Protein AF-A0A1I1E8M4-F1 (afdb_monomer)

Structure (mmCIF, N/CA/C/O backbone):
data_AF-A0A1I1E8M4-F1
#
_entry.id   AF-A0A1I1E8M4-F1
#
loop_
_atom_site.group_PDB
_atom_site.id
_atom_site.type_symbol
_atom_site.label_atom_id
_atom_site.label_alt_id
_atom_site.label_comp_id
_atom_site.label_asym_id
_atom_site.label_entity_id
_atom_site.label_seq_id
_atom_site.pdbx_PDB_ins_code
_atom_site.Cartn_x
_atom_site.Cartn_y
_atom_site.Cartn_z
_atom_site.occupancy
_atom_site.B_iso_or_equiv
_atom_site.auth_seq_id
_atom_site.auth_comp_id
_atom_site.auth_asym_id
_atom_site.auth_atom_id
_atom_site.pdbx_PDB_model_num
ATOM 1 N N . MET A 1 1 ? 26.121 -2.624 -10.290 1.00 28.80 1 MET A N 1
ATOM 2 C CA . MET A 1 1 ? 25.930 -1.723 -9.122 1.00 28.80 1 MET A CA 1
ATOM 3 C C . MET A 1 1 ? 25.396 -2.543 -7.954 1.00 28.80 1 MET A C 1
ATOM 5 O O . MET A 1 1 ? 24.778 -3.566 -8.192 1.00 28.80 1 MET A O 1
ATOM 9 N N . LYS A 1 2 ? 25.732 -2.209 -6.702 1.00 27.39 2 LYS A N 1
ATOM 10 C CA . LYS A 1 2 ? 25.513 -3.119 -5.562 1.00 27.39 2 LYS A CA 1
ATOM 11 C C . LYS A 1 2 ? 24.043 -3.136 -5.114 1.00 27.39 2 LYS A C 1
ATOM 13 O O . LYS A 1 2 ? 23.617 -2.202 -4.438 1.00 27.39 2 LYS A O 1
ATOM 18 N N . LEU A 1 3 ? 23.355 -4.257 -5.356 1.00 28.39 3 LEU A N 1
ATOM 19 C CA . LEU A 1 3 ? 22.065 -4.660 -4.756 1.00 28.39 3 LEU A CA 1
ATOM 20 C C . LEU A 1 3 ? 21.992 -4.454 -3.226 1.00 28.39 3 LEU A C 1
ATOM 22 O O . LEU A 1 3 ? 20.920 -4.264 -2.662 1.00 28.39 3 LEU A O 1
ATOM 26 N N . SER A 1 4 ? 23.142 -4.358 -2.546 1.00 25.62 4 SER A N 1
ATOM 27 C CA . SER A 1 4 ? 23.233 -4.002 -1.125 1.00 25.62 4 SER A CA 1
ATOM 28 C C . SER A 1 4 ? 22.679 -2.613 -0.760 1.00 25.62 4 SER A C 1
ATOM 30 O O . SER A 1 4 ? 22.620 -2.296 0.425 1.00 25.62 4 SER A O 1
ATOM 32 N N . ARG A 1 5 ? 22.358 -1.748 -1.735 1.00 33.09 5 ARG A N 1
ATOM 33 C CA . ARG A 1 5 ? 21.796 -0.403 -1.503 1.00 33.09 5 ARG A CA 1
ATOM 34 C C . ARG A 1 5 ? 20.265 -0.370 -1.517 1.00 33.09 5 ARG A C 1
ATOM 36 O O . ARG A 1 5 ? 19.697 0.371 -0.723 1.00 33.09 5 ARG A O 1
ATOM 43 N N . ILE A 1 6 ? 19.612 -1.260 -2.268 1.00 32.59 6 ILE A N 1
ATOM 44 C CA . ILE A 1 6 ? 18.152 -1.466 -2.198 1.00 32.59 6 ILE A CA 1
ATOM 45 C C . ILE A 1 6 ? 17.771 -1.978 -0.795 1.00 32.59 6 ILE A C 1
ATOM 47 O O . ILE A 1 6 ? 16.850 -1.470 -0.160 1.00 32.59 6 ILE A O 1
ATOM 51 N N . ALA A 1 7 ? 18.591 -2.869 -0.227 1.00 27.06 7 ALA A N 1
ATOM 52 C CA . ALA A 1 7 ? 18.475 -3.308 1.167 1.00 27.06 7 ALA A CA 1
ATOM 53 C C . ALA A 1 7 ? 18.750 -2.192 2.205 1.00 27.06 7 ALA A C 1
ATOM 55 O O . ALA A 1 7 ? 18.279 -2.268 3.340 1.00 27.06 7 ALA A O 1
ATOM 56 N N . LEU A 1 8 ? 19.503 -1.145 1.841 1.00 26.06 8 LEU A N 1
ATOM 57 C CA . LEU A 1 8 ? 19.817 -0.017 2.727 1.00 26.06 8 LEU A CA 1
ATOM 58 C C . LEU A 1 8 ? 18.664 1.000 2.783 1.00 26.06 8 LEU A C 1
ATOM 60 O O . LEU A 1 8 ? 18.392 1.524 3.862 1.00 26.06 8 LEU A O 1
ATOM 64 N N . GLY A 1 9 ? 17.938 1.193 1.674 1.00 28.09 9 GLY A N 1
ATOM 65 C CA . GLY A 1 9 ? 16.674 1.943 1.645 1.00 28.09 9 GLY A CA 1
ATOM 66 C C . GLY A 1 9 ? 15.596 1.305 2.530 1.00 28.09 9 GLY A C 1
ATOM 67 O O . GLY A 1 9 ? 14.910 2.002 3.274 1.00 28.09 9 GLY A O 1
ATOM 68 N N . MET A 1 10 ? 15.538 -0.032 2.576 1.00 28.14 10 MET A N 1
ATOM 69 C CA . MET A 1 10 ? 14.650 -0.764 3.494 1.00 28.14 10 MET A CA 1
ATOM 70 C C . MET A 1 10 ? 15.074 -0.668 4.974 1.00 28.14 10 MET A C 1
ATOM 72 O O . MET A 1 10 ? 14.237 -0.747 5.874 1.00 28.14 10 MET A O 1
ATOM 76 N N . ALA A 1 11 ? 16.366 -0.468 5.262 1.00 25.12 11 ALA A N 1
ATOM 77 C CA . ALA A 1 11 ? 16.903 -0.469 6.627 1.00 25.12 11 ALA A CA 1
ATOM 78 C C . ALA A 1 11 ? 16.679 0.848 7.401 1.00 25.12 11 ALA A C 1
ATOM 80 O O . ALA A 1 11 ? 16.730 0.850 8.635 1.00 25.12 11 ALA A O 1
ATOM 81 N N . ILE A 1 12 ? 16.402 1.965 6.718 1.00 26.50 12 ILE A N 1
ATOM 82 C CA . ILE A 1 12 ? 16.214 3.284 7.354 1.00 26.50 12 ILE A CA 1
ATOM 83 C C . ILE A 1 12 ? 14.845 3.400 8.068 1.00 26.50 12 ILE A C 1
ATOM 85 O O . ILE A 1 12 ? 14.683 4.220 8.971 1.00 26.50 12 ILE A O 1
ATOM 89 N N . ALA A 1 13 ? 13.898 2.490 7.810 1.00 28.22 13 ALA A N 1
ATOM 90 C CA . ALA A 1 13 ? 12.595 2.433 8.488 1.00 28.22 13 ALA A CA 1
ATOM 91 C C . ALA A 1 13 ? 12.626 1.838 9.920 1.00 28.22 13 ALA A C 1
ATOM 93 O O . ALA A 1 13 ? 11.604 1.802 10.609 1.00 28.22 13 ALA A O 1
ATOM 94 N N . ALA A 1 14 ? 13.782 1.380 10.413 1.00 23.02 14 ALA A N 1
ATOM 95 C CA . ALA A 1 14 ? 13.907 0.725 11.716 1.00 23.02 14 ALA A CA 1
ATOM 96 C C . ALA A 1 14 ? 14.201 1.711 12.869 1.00 23.02 14 ALA A C 1
ATOM 98 O O . ALA A 1 14 ? 15.274 1.687 13.477 1.00 23.02 14 ALA A O 1
ATOM 99 N N . LEU A 1 15 ? 13.219 2.543 13.240 1.00 25.34 15 LEU A N 1
ATOM 100 C CA . LEU A 1 15 ? 13.173 3.191 14.561 1.00 25.34 15 LEU A CA 1
ATOM 101 C C . LEU A 1 15 ? 11.949 2.697 15.361 1.00 25.34 15 LEU A C 1
ATOM 103 O O . LEU A 1 15 ? 10.850 2.596 14.821 1.00 25.34 15 LEU A O 1
ATOM 107 N N . PRO A 1 16 ? 12.112 2.339 16.652 1.00 26.77 16 PRO A N 1
ATOM 108 C CA . PRO A 1 16 ? 11.198 1.429 17.332 1.00 26.77 16 PRO A CA 1
ATOM 109 C C . PRO A 1 16 ? 10.029 2.175 17.974 1.00 26.77 16 PRO A C 1
ATOM 111 O O . PRO A 1 16 ? 10.214 2.818 19.007 1.00 26.77 16 PRO A O 1
ATOM 114 N N . LEU A 1 17 ? 8.810 2.031 17.447 1.00 26.80 17 LEU A N 1
ATOM 115 C CA . LEU A 1 17 ? 7.588 2.414 18.162 1.00 26.80 17 LEU A CA 1
ATOM 116 C C . LEU A 1 17 ? 6.474 1.377 17.949 1.00 26.80 17 LEU A C 1
ATOM 118 O O . LEU A 1 17 ? 6.048 1.087 16.837 1.00 26.80 17 LEU A O 1
ATOM 122 N N . ALA A 1 18 ? 6.059 0.790 19.074 1.00 28.20 18 ALA A N 1
ATOM 123 C CA . ALA A 1 18 ? 5.144 -0.339 19.214 1.00 28.20 18 ALA A CA 1
ATOM 124 C C . ALA A 1 18 ? 3.718 -0.036 18.719 1.00 28.20 18 ALA A C 1
ATOM 126 O O . ALA A 1 18 ? 3.235 1.066 18.947 1.00 28.20 18 ALA A O 1
ATOM 127 N N . GLY A 1 19 ? 3.085 -1.029 18.076 1.00 34.03 19 GLY A N 1
ATOM 128 C CA . GLY A 1 19 ? 1.836 -0.961 17.300 1.00 34.03 19 GLY A CA 1
ATOM 129 C C . GLY A 1 19 ? 0.360 -1.105 17.872 1.00 34.03 19 GLY A C 1
ATOM 130 O O . GLY A 1 19 ? -0.024 -0.465 18.850 1.00 34.03 19 GLY A O 1
ATOM 131 N N . ALA A 1 20 ? -0.555 -1.816 17.174 1.00 30.91 20 ALA A N 1
ATOM 132 C CA . ALA A 1 20 ? -2.032 -1.785 17.309 1.00 30.91 20 ALA A CA 1
ATOM 133 C C . ALA A 1 20 ? -2.772 -2.762 16.346 1.00 30.91 20 ALA A C 1
ATOM 135 O O . ALA A 1 20 ? -2.484 -2.828 15.164 1.00 30.91 20 ALA A O 1
ATOM 136 N N . GLN A 1 21 ? -3.818 -3.459 16.801 1.00 28.86 21 GLN A N 1
ATOM 137 C CA . GLN A 1 21 ? -4.799 -4.119 15.912 1.00 28.86 21 GLN A CA 1
ATOM 138 C C . GLN A 1 21 ? -5.984 -3.193 15.608 1.00 28.86 21 GLN A C 1
ATOM 140 O O . GLN A 1 21 ? -6.432 -2.454 16.493 1.00 28.86 21 GLN A O 1
ATOM 145 N N . ALA A 1 22 ? -6.500 -3.294 14.381 1.00 28.20 22 ALA A N 1
ATOM 146 C CA . ALA A 1 22 ? -7.579 -2.499 13.808 1.00 28.20 22 ALA A CA 1
ATOM 147 C C . ALA A 1 22 ? -8.965 -2.809 14.411 1.00 28.20 22 ALA A C 1
ATOM 149 O O . ALA A 1 22 ? -9.464 -3.928 14.397 1.00 28.20 22 ALA A O 1
ATOM 150 N N . ASN A 1 23 ? -9.588 -1.765 14.947 1.00 36.62 23 ASN A N 1
ATOM 151 C CA . ASN A 1 23 ? -11.026 -1.508 15.014 1.00 36.62 23 ASN A CA 1
ATOM 152 C C . ASN A 1 23 ? -11.133 0.037 14.944 1.00 36.62 23 ASN A C 1
ATOM 154 O O . ASN A 1 23 ? -10.133 0.719 15.163 1.00 36.62 23 ASN A O 1
ATOM 158 N N . GLN A 1 24 ? -12.272 0.660 14.631 1.00 40.31 24 GLN A N 1
ATOM 159 C CA . GLN A 1 24 ? -12.342 2.138 14.588 1.00 40.31 24 GLN A CA 1
ATOM 160 C C . GLN A 1 24 ? -12.166 2.808 15.969 1.00 40.31 24 GLN A C 1
ATOM 162 O O . GLN A 1 24 ? -11.930 4.012 16.065 1.00 40.31 24 GLN A O 1
ATOM 167 N N . SER A 1 25 ? -12.163 2.016 17.046 1.00 41.12 25 SER A N 1
ATOM 168 C CA . SER A 1 25 ? -11.277 2.271 18.186 1.00 41.12 25 SER A CA 1
ATOM 169 C C . SER A 1 25 ? -9.880 1.836 17.769 1.00 41.12 25 SER A C 1
ATOM 171 O O . SER A 1 25 ? -9.602 0.646 17.862 1.00 41.12 25 SER A O 1
ATOM 173 N N . LEU A 1 26 ? -9.044 2.774 17.306 1.00 51.00 26 LEU A N 1
ATOM 174 C CA . LEU A 1 26 ? -7.684 2.641 16.728 1.00 51.00 26 LEU A CA 1
ATOM 175 C C . LEU A 1 26 ? -6.657 1.808 17.553 1.00 51.00 26 LEU A C 1
ATOM 177 O O . LEU A 1 26 ? -5.451 1.860 17.321 1.00 51.00 26 LEU A O 1
ATOM 181 N N . ASN A 1 27 ? -7.138 1.099 18.572 1.00 53.34 27 ASN A N 1
ATOM 182 C CA . ASN A 1 27 ? -6.565 -0.005 19.319 1.00 53.34 27 ASN A CA 1
ATOM 183 C C . ASN A 1 27 ? -7.711 -0.830 19.947 1.00 53.34 27 ASN A C 1
ATOM 185 O O . ASN A 1 27 ? -8.575 -0.272 20.638 1.00 53.34 27 ASN A O 1
ATOM 189 N N . SER A 1 28 ? -7.678 -2.157 19.806 1.00 59.94 28 SER A N 1
ATOM 190 C CA . SER A 1 28 ? -8.435 -3.065 20.678 1.00 59.94 28 SER A CA 1
ATOM 191 C C . SER A 1 28 ? -7.788 -3.142 22.067 1.00 59.94 28 SER A C 1
ATOM 193 O O . SER A 1 28 ? -7.042 -4.066 22.386 1.00 59.94 28 SER A O 1
ATOM 195 N N . ALA A 1 29 ? -8.069 -2.155 22.918 1.00 62.53 29 ALA A N 1
ATOM 196 C CA . ALA A 1 29 ? -7.428 -2.052 24.222 1.00 62.53 29 ALA A CA 1
ATOM 197 C C . ALA A 1 29 ? -7.874 -3.147 25.214 1.00 62.53 29 ALA A C 1
ATOM 199 O O . ALA A 1 29 ? -9.051 -3.509 25.336 1.00 62.53 29 ALA A O 1
ATOM 200 N N . GLY A 1 30 ? -6.900 -3.625 25.979 1.00 68.25 30 GLY A N 1
ATOM 201 C CA . GLY A 1 30 ? -7.031 -4.494 27.132 1.00 68.25 30 GLY A CA 1
ATOM 202 C C . GLY A 1 30 ? -7.375 -5.894 26.680 1.00 68.25 30 GLY A C 1
ATOM 203 O O . GLY A 1 30 ? -6.764 -6.441 25.767 1.00 68.25 30 GLY A O 1
ATOM 204 N N . THR A 1 31 ? -8.415 -6.466 27.283 1.00 68.62 31 THR A N 1
ATOM 205 C CA . THR A 1 31 ? -8.815 -7.819 26.903 1.00 68.62 31 THR A CA 1
ATOM 206 C C . THR A 1 31 ? -9.382 -7.930 25.482 1.00 68.62 31 THR A C 1
ATOM 208 O O . THR A 1 31 ? -9.537 -9.035 24.961 1.00 68.62 31 THR A O 1
ATOM 211 N N . SER A 1 32 ? -9.730 -6.794 24.878 1.00 74.00 32 SER A N 1
ATOM 212 C CA . SER A 1 32 ? -10.370 -6.710 23.564 1.00 74.00 32 SER A CA 1
ATOM 213 C C . SER A 1 32 ? -9.423 -7.107 22.430 1.00 74.00 32 SER A C 1
ATOM 215 O O . SER A 1 32 ? -9.898 -7.564 21.402 1.00 74.00 32 SER A O 1
ATOM 217 N N . ALA A 1 33 ? -8.099 -7.032 22.628 1.00 73.94 33 ALA A N 1
ATOM 218 C CA . ALA A 1 33 ? -7.119 -7.475 21.631 1.00 73.94 33 ALA A CA 1
ATOM 219 C C . ALA A 1 33 ? -7.287 -8.960 21.252 1.00 73.94 33 ALA A C 1
ATOM 221 O O . ALA A 1 33 ? -7.151 -9.316 20.089 1.00 73.94 33 ALA A O 1
ATOM 222 N N . THR A 1 34 ? -7.644 -9.821 22.213 1.00 76.62 34 THR A N 1
ATOM 223 C CA . THR A 1 34 ? -7.981 -11.233 21.939 1.00 76.62 34 THR A CA 1
ATOM 224 C C . THR A 1 34 ? -9.482 -11.467 21.762 1.00 76.62 34 THR A C 1
ATOM 226 O O . THR A 1 34 ? -9.893 -12.346 21.009 1.00 76.62 34 THR A O 1
ATOM 229 N N . LEU A 1 35 ? -10.333 -10.741 22.498 1.00 77.25 35 LEU A N 1
ATOM 230 C CA . LEU A 1 35 ? -11.780 -10.993 22.461 1.00 77.25 35 LEU A CA 1
ATOM 231 C C . LEU A 1 35 ? -12.473 -10.393 21.229 1.00 77.25 35 LEU A C 1
ATOM 233 O O . LEU A 1 35 ? -13.598 -10.795 20.922 1.00 77.25 35 LEU A O 1
ATOM 237 N N . GLY A 1 36 ? -11.803 -9.467 20.545 1.00 74.44 36 GLY A N 1
ATOM 238 C CA . GLY A 1 36 ? -12.344 -8.655 19.468 1.00 74.44 36 GLY A CA 1
ATOM 239 C C . GLY A 1 36 ? -13.105 -7.433 19.971 1.00 74.44 36 GLY A C 1
ATOM 240 O O . GLY A 1 36 ? -13.170 -7.155 21.173 1.00 74.44 36 GLY A O 1
ATOM 241 N N . GLY A 1 37 ? -13.738 -6.729 19.030 1.00 70.56 37 GLY A N 1
ATOM 242 C CA . GLY A 1 37 ? -14.556 -5.537 19.270 1.00 70.56 37 GLY A CA 1
ATOM 243 C C . GLY A 1 37 ? -15.895 -5.802 19.959 1.00 70.56 37 GLY A C 1
ATOM 244 O O . GLY A 1 37 ? -16.892 -5.187 19.595 1.00 70.56 37 GLY A O 1
ATOM 245 N N . VAL A 1 38 ? -15.931 -6.735 20.913 1.00 77.75 38 VAL A N 1
ATOM 246 C CA . VAL A 1 38 ? -17.138 -7.154 21.625 1.00 77.75 38 VAL A CA 1
ATOM 247 C C . VAL A 1 38 ? -17.166 -6.553 23.026 1.00 77.75 38 VAL A C 1
ATOM 249 O O . VAL A 1 38 ? -16.224 -6.664 23.811 1.00 77.75 38 VAL A O 1
ATOM 252 N N . SER A 1 39 ? -18.293 -5.948 23.375 1.00 81.56 39 SER A N 1
ATOM 253 C CA . SER A 1 39 ? -18.569 -5.323 24.660 1.00 81.56 39 SER A CA 1
ATOM 254 C C . SER A 1 39 ? -18.431 -6.322 25.809 1.00 81.56 39 SER A C 1
ATOM 256 O O . SER A 1 39 ? -19.320 -7.125 26.034 1.00 81.56 39 SER A O 1
ATOM 258 N N . ASN A 1 40 ? -17.373 -6.287 26.613 1.00 77.31 40 ASN A N 1
ATOM 259 C CA . ASN A 1 40 ? -17.229 -7.207 27.746 1.00 77.31 40 ASN A CA 1
ATOM 260 C C . ASN A 1 40 ? -17.133 -6.444 29.078 1.00 77.31 40 ASN A C 1
ATOM 262 O O . ASN A 1 40 ? -16.221 -5.631 29.232 1.00 77.31 40 ASN A O 1
ATOM 266 N N . PRO A 1 41 ? -17.970 -6.741 30.095 1.00 71.50 41 PRO A N 1
ATOM 267 C CA . PRO A 1 41 ? -17.846 -6.131 31.427 1.00 71.50 41 PRO A CA 1
ATOM 268 C C . PRO A 1 41 ? -16.494 -6.397 32.117 1.00 71.50 41 PRO A C 1
ATOM 270 O O . PRO A 1 41 ? -16.151 -5.730 33.100 1.00 71.50 41 PRO A O 1
ATOM 273 N N . GLY A 1 42 ? -15.735 -7.382 31.619 1.00 69.19 42 GLY A N 1
ATOM 274 C CA . GLY A 1 42 ? -14.386 -7.721 32.061 1.00 69.19 42 GLY A CA 1
ATOM 275 C C . GLY A 1 42 ? -13.329 -6.644 31.806 1.00 69.19 42 GLY A C 1
ATOM 276 O O . GLY A 1 42 ? -12.334 -6.659 32.527 1.00 69.19 42 GLY A O 1
ATOM 277 N N . SER A 1 43 ? -13.560 -5.710 30.876 1.00 76.25 43 SER A N 1
ATOM 278 C CA . SER A 1 43 ? -12.660 -4.583 30.607 1.00 76.25 43 SER A CA 1
ATOM 279 C C . SER A 1 43 ? -13.428 -3.276 30.443 1.00 76.25 43 SER A C 1
ATOM 281 O O . SER A 1 43 ? -14.460 -3.225 29.775 1.00 76.25 43 SER A O 1
ATOM 283 N N . ILE A 1 44 ? -12.924 -2.196 31.044 1.00 79.12 44 ILE A N 1
ATOM 284 C CA . ILE A 1 44 ? -13.537 -0.864 30.902 1.00 79.12 44 ILE A CA 1
ATOM 285 C C . ILE A 1 44 ? -13.367 -0.301 29.478 1.00 79.12 44 ILE A C 1
ATOM 287 O O . ILE A 1 44 ? -14.190 0.498 29.021 1.00 79.12 44 ILE A O 1
ATOM 291 N N . HIS A 1 45 ? -12.351 -0.769 28.747 1.00 78.19 45 HIS A N 1
ATOM 292 C CA . HIS A 1 45 ? -12.071 -0.374 27.364 1.00 78.19 45 HIS A CA 1
ATOM 293 C C . HIS A 1 45 ? -13.121 -0.875 26.367 1.00 78.19 45 HIS A C 1
ATOM 295 O O . HIS A 1 45 ? -13.225 -0.346 25.266 1.00 78.19 45 HIS A O 1
ATOM 301 N N . SER A 1 46 ? -13.980 -1.812 26.765 1.00 76.69 46 SER A N 1
ATOM 302 C CA . SER A 1 46 ? -15.158 -2.217 25.994 1.00 76.69 46 SER A CA 1
ATOM 303 C C . SER A 1 46 ? -16.088 -1.041 25.646 1.00 76.69 46 SER A C 1
ATOM 305 O O . SER A 1 46 ? -16.730 -1.059 24.600 1.00 76.69 46 SER A O 1
ATOM 307 N N . SER A 1 47 ? -16.106 0.018 26.470 1.00 78.50 47 SER A N 1
ATOM 308 C CA . SER A 1 47 ? -16.834 1.269 26.181 1.00 78.50 47 SER A CA 1
ATOM 309 C C . SER A 1 47 ? -16.323 2.021 24.944 1.00 78.50 47 SER A C 1
ATOM 311 O O . SER A 1 47 ? -17.062 2.810 24.353 1.00 78.50 47 SER A O 1
ATOM 313 N N . SER A 1 48 ? -15.087 1.748 24.514 1.00 80.62 48 SER A N 1
ATOM 314 C CA . SER A 1 48 ? -14.507 2.255 23.268 1.00 80.62 48 SER A CA 1
ATOM 315 C C . SER A 1 48 ? -14.947 1.459 22.036 1.00 80.62 48 SER A C 1
ATOM 317 O O . SER A 1 48 ? -14.731 1.919 20.920 1.00 80.62 48 SER A O 1
ATOM 319 N N . HIS A 1 49 ? -15.615 0.318 22.193 1.00 83.94 49 HIS A N 1
ATOM 320 C CA . HIS A 1 49 ? -16.164 -0.427 21.061 1.00 83.94 49 HIS A CA 1
ATOM 321 C C . HIS A 1 49 ? -17.609 -0.003 20.829 1.00 83.94 49 HIS A C 1
ATOM 323 O O . HIS A 1 49 ? -17.875 0.699 19.861 1.00 83.94 49 HIS A O 1
ATOM 329 N N . ASN A 1 50 ? -18.517 -0.299 21.759 1.00 91.38 50 ASN A N 1
ATOM 330 C CA . ASN A 1 50 ? -19.919 0.095 21.640 1.00 91.38 50 ASN A CA 1
ATOM 331 C C . ASN A 1 50 ? -20.256 1.230 22.625 1.00 91.38 50 ASN A C 1
ATOM 333 O O . ASN A 1 50 ? -20.198 1.003 23.843 1.00 91.38 50 ASN A O 1
ATOM 337 N N . PRO A 1 51 ? -20.681 2.420 22.155 1.00 92.88 51 PRO A N 1
ATOM 338 C CA . PRO A 1 51 ? -21.028 3.533 23.036 1.00 92.88 51 PRO A CA 1
ATOM 339 C C . PRO A 1 51 ? -22.191 3.222 23.996 1.00 92.88 51 PRO A C 1
ATOM 341 O O . PRO A 1 51 ? -22.251 3.790 25.092 1.00 92.88 51 PRO A O 1
ATOM 344 N N . ALA A 1 52 ? -23.080 2.282 23.649 1.00 93.75 52 ALA A N 1
ATOM 345 C CA . ALA A 1 52 ? -24.178 1.822 24.505 1.00 93.75 52 ALA A CA 1
ATOM 346 C C . ALA A 1 52 ? -23.712 0.938 25.675 1.00 93.75 52 ALA A C 1
ATOM 348 O O . ALA A 1 52 ? -24.414 0.808 26.678 1.00 93.75 52 ALA A O 1
ATOM 349 N N . SER A 1 53 ? -22.516 0.349 25.589 1.00 91.75 53 SER A N 1
ATOM 350 C CA . SER A 1 53 ? -22.015 -0.588 26.601 1.00 91.75 53 SER A CA 1
ATOM 351 C C . SER A 1 53 ? -21.590 0.088 27.909 1.00 91.75 53 SER A C 1
ATOM 353 O O . SER A 1 53 ? -21.537 -0.559 28.953 1.00 91.75 53 SER A O 1
ATOM 355 N N . SER A 1 54 ? -21.350 1.401 27.914 1.00 89.25 54 SER A N 1
ATOM 356 C CA . SER A 1 54 ? -20.857 2.120 29.100 1.00 89.25 54 SER A CA 1
ATOM 357 C C . SER A 1 54 ? -21.730 1.939 30.348 1.00 89.25 54 SER A C 1
ATOM 359 O O . SER A 1 54 ? -21.207 1.905 31.464 1.00 89.25 54 SER A O 1
ATOM 361 N N . ASN A 1 55 ? -23.044 1.756 30.182 1.00 87.00 55 ASN A N 1
ATOM 362 C CA . ASN A 1 55 ? -23.973 1.540 31.294 1.00 87.00 55 ASN A CA 1
ATOM 363 C C . ASN A 1 55 ? -23.739 0.220 32.047 1.00 87.00 55 ASN A C 1
ATOM 365 O O . ASN A 1 55 ? -23.996 0.176 33.255 1.00 87.00 55 ASN A O 1
ATOM 369 N N . ILE A 1 56 ? -23.241 -0.817 31.359 1.00 87.00 56 ILE A N 1
ATOM 370 C CA . ILE A 1 56 ? -22.916 -2.132 31.938 1.00 87.00 56 ILE A CA 1
ATOM 371 C C . ILE A 1 56 ? -21.465 -2.229 32.425 1.00 87.00 56 ILE A C 1
ATOM 373 O O . ILE A 1 56 ? -21.115 -3.178 33.127 1.00 87.00 56 ILE A O 1
ATOM 377 N N . MET A 1 57 ? -20.627 -1.245 32.081 1.00 86.56 57 MET A N 1
ATOM 378 C CA . MET A 1 57 ? -19.240 -1.170 32.544 1.00 86.56 57 MET A CA 1
ATOM 379 C C . MET A 1 57 ? -19.128 -0.590 33.954 1.00 86.56 57 MET A C 1
ATOM 381 O O . MET A 1 57 ? -18.158 -0.882 34.638 1.00 86.56 57 MET A O 1
ATOM 385 N N . VAL A 1 58 ? -20.090 0.203 34.429 1.00 84.69 58 VAL A N 1
ATOM 386 C CA . VAL A 1 58 ? -20.102 0.699 35.819 1.00 84.69 58 VAL A CA 1
ATOM 387 C C . VAL A 1 58 ? -20.971 -0.226 36.671 1.00 84.69 58 VAL A C 1
ATOM 389 O O . VAL A 1 58 ? -22.148 -0.416 36.353 1.00 84.69 58 VAL A O 1
ATOM 392 N N . ARG A 1 59 ? -20.419 -0.827 37.737 1.00 76.88 59 ARG A N 1
ATOM 393 C CA . ARG A 1 59 ? -21.149 -1.831 38.530 1.00 76.88 59 ARG A CA 1
ATOM 394 C C . ARG A 1 59 ? -22.275 -1.206 39.353 1.00 76.88 59 ARG A C 1
ATOM 396 O O . ARG A 1 59 ? -22.311 -0.005 39.618 1.00 76.88 59 ARG A O 1
ATOM 403 N N . GLU A 1 60 ? -23.205 -2.045 39.804 1.00 75.38 60 GLU A N 1
ATOM 404 C CA . GLU A 1 60 ? -24.273 -1.600 40.697 1.00 75.38 60 GLU A CA 1
ATOM 405 C C . GLU A 1 60 ? -23.689 -1.089 42.027 1.00 75.38 60 GLU A C 1
ATOM 407 O O . GLU A 1 60 ? -22.980 -1.806 42.728 1.00 75.38 60 GLU A O 1
ATOM 412 N N . GLY A 1 61 ? -23.977 0.173 42.361 1.00 78.44 61 GLY A N 1
ATOM 413 C CA . GLY A 1 61 ? -23.431 0.858 43.540 1.00 78.44 61 GLY A CA 1
ATOM 414 C C . GLY A 1 61 ? -22.208 1.738 43.255 1.00 78.44 61 GLY A C 1
ATOM 415 O O . GLY A 1 61 ? -21.901 2.615 44.064 1.00 78.44 61 GLY A O 1
ATOM 416 N N . GLU A 1 62 ? -21.568 1.586 42.095 1.00 84.19 62 GLU A N 1
ATOM 417 C CA . GLU A 1 62 ? -20.489 2.463 41.642 1.00 84.19 62 GLU A CA 1
ATOM 418 C C . GLU A 1 62 ? -21.042 3.705 40.934 1.00 84.19 62 GLU A C 1
ATOM 420 O O . GLU A 1 62 ? -22.070 3.670 40.256 1.00 84.19 62 GLU A O 1
ATOM 425 N N . ARG A 1 63 ? -20.346 4.834 41.097 1.00 87.25 63 ARG A N 1
ATOM 426 C CA . ARG A 1 63 ? -20.654 6.087 40.381 1.00 87.25 63 ARG A CA 1
ATOM 427 C C . ARG A 1 63 ? -19.604 6.454 39.348 1.00 87.25 63 ARG A C 1
ATOM 429 O O . ARG A 1 63 ? -19.924 7.163 38.403 1.00 87.25 63 ARG A O 1
ATOM 436 N N . PHE A 1 64 ? -18.375 5.993 39.535 1.00 88.06 64 PHE A N 1
ATOM 437 C CA . PHE A 1 64 ? -17.249 6.303 38.672 1.00 88.06 64 PHE A CA 1
ATOM 438 C C . PHE A 1 64 ? -16.445 5.031 38.437 1.00 88.06 64 PHE A C 1
ATOM 440 O O . PHE A 1 64 ? -16.296 4.237 39.366 1.00 88.06 64 PHE A O 1
ATOM 447 N N . ARG A 1 65 ? -15.913 4.862 37.229 1.00 86.38 65 ARG A N 1
ATOM 448 C CA . ARG A 1 65 ? -14.961 3.800 36.889 1.00 86.38 65 ARG A CA 1
ATOM 449 C C . ARG A 1 65 ? -13.917 4.370 35.936 1.00 86.38 65 ARG A C 1
ATOM 451 O O . ARG A 1 65 ? -14.277 5.148 35.059 1.00 86.38 65 ARG A O 1
ATOM 458 N N . PHE A 1 66 ? -12.650 4.016 36.106 1.00 84.56 66 PHE A N 1
ATOM 459 C CA . PHE A 1 66 ? -11.574 4.467 35.222 1.00 84.56 66 PHE A CA 1
ATOM 460 C C . PHE A 1 66 ? -10.485 3.400 35.063 1.00 84.56 66 PHE A C 1
ATOM 462 O O . PHE A 1 66 ? -10.360 2.525 35.919 1.00 84.56 66 PHE A O 1
ATOM 469 N N . GLY A 1 67 ? -9.716 3.450 33.972 1.00 78.06 67 GLY A N 1
ATOM 470 C CA . GLY A 1 67 ? -8.538 2.591 33.765 1.00 78.06 67 GLY A CA 1
ATOM 471 C C . GLY A 1 67 ? -7.291 3.169 34.446 1.00 78.06 67 GLY A C 1
ATOM 472 O O . GLY A 1 67 ? -6.979 4.329 34.228 1.00 78.06 67 GLY A O 1
ATOM 473 N N . TYR A 1 68 ? -6.576 2.419 35.293 1.00 67.81 68 TYR A N 1
ATOM 474 C CA . TYR A 1 68 ? -5.519 2.981 36.158 1.00 67.81 68 TYR A CA 1
ATOM 475 C C . TYR A 1 68 ? -4.233 3.343 35.395 1.00 67.81 68 TYR A C 1
ATOM 477 O O . TYR A 1 68 ? -3.772 4.484 35.442 1.00 67.81 68 TYR A O 1
ATOM 485 N N . LEU A 1 69 ? -3.666 2.377 34.671 1.00 63.59 69 LEU A N 1
ATOM 486 C CA . LEU A 1 69 ? -2.489 2.543 33.821 1.00 63.59 69 LEU A CA 1
ATOM 487 C C . LEU A 1 69 ? -2.840 2.015 32.432 1.00 63.59 69 LEU A C 1
ATOM 489 O O . LEU A 1 69 ? -3.341 0.904 32.272 1.00 63.59 69 LEU A O 1
ATOM 493 N N . SER A 1 70 ? -2.651 2.882 31.449 1.00 68.31 70 SER A N 1
ATOM 494 C CA . SER A 1 70 ? -3.240 2.780 30.128 1.00 68.31 70 SER A CA 1
ATOM 495 C C . SER A 1 70 ? -2.818 1.556 29.328 1.00 68.31 70 SER A C 1
ATOM 497 O O . SER A 1 70 ? -1.842 0.867 29.621 1.00 68.31 70 SER A O 1
ATOM 499 N N . ASN A 1 71 ? -3.595 1.313 28.278 1.00 75.50 71 ASN A N 1
ATOM 500 C CA . ASN A 1 71 ? -3.260 0.351 27.258 1.00 75.50 71 ASN A CA 1
ATOM 501 C C . ASN A 1 71 ? -2.113 0.840 26.361 1.00 75.50 71 ASN A C 1
ATOM 503 O O . ASN A 1 71 ? -2.147 1.997 25.930 1.00 75.50 71 ASN A O 1
ATOM 507 N N . ILE A 1 72 ? -1.161 -0.045 26.062 1.00 84.00 72 ILE A N 1
ATOM 508 C CA . ILE A 1 72 ? -0.110 0.141 25.056 1.00 84.00 72 ILE A CA 1
ATOM 509 C C . ILE A 1 72 ? -0.141 -1.064 24.109 1.00 84.00 72 ILE A C 1
ATOM 511 O O . ILE A 1 72 ? -0.054 -2.211 24.557 1.00 84.00 72 ILE A O 1
ATOM 515 N N . GLY A 1 73 ? -0.287 -0.796 22.813 1.00 80.06 73 GLY A N 1
ATOM 516 C CA . GLY A 1 73 ? -0.377 -1.810 21.763 1.00 80.06 73 GLY A CA 1
ATOM 517 C C . GLY A 1 73 ? 0.879 -1.928 20.899 1.00 80.06 73 GLY A C 1
ATOM 518 O O . GLY A 1 73 ? 1.765 -1.082 20.956 1.00 80.06 73 GLY A O 1
ATOM 519 N N . GLY A 1 74 ? 0.891 -2.980 20.077 1.00 82.25 74 GLY A N 1
ATOM 520 C CA . GLY A 1 74 ? 1.945 -3.541 19.231 1.00 82.25 74 GLY A CA 1
ATOM 521 C C . GLY A 1 74 ? 1.398 -4.118 17.916 1.00 82.25 74 GLY A C 1
ATOM 522 O O . GLY A 1 74 ? 0.512 -4.944 18.045 1.00 82.25 74 GLY A O 1
ATOM 523 N N . TYR A 1 75 ? 1.878 -3.768 16.713 1.00 83.88 75 TYR A N 1
ATOM 524 C CA . TYR A 1 75 ? 1.702 -4.538 15.479 1.00 83.88 75 TYR A CA 1
ATOM 525 C C . TYR A 1 75 ? 2.746 -4.235 14.419 1.00 83.88 75 TYR A C 1
ATOM 527 O O . TYR A 1 75 ? 3.202 -3.096 14.302 1.00 83.88 75 TYR A O 1
ATOM 535 N N . LEU A 1 76 ? 3.047 -5.284 13.670 1.00 88.56 76 LEU A N 1
ATOM 536 C CA . LEU A 1 76 ? 3.790 -5.302 12.428 1.00 88.56 76 LEU A CA 1
ATOM 537 C C . LEU A 1 76 ? 3.030 -6.231 11.480 1.00 88.56 76 LEU A C 1
ATOM 539 O O . LEU A 1 76 ? 2.594 -7.309 11.892 1.00 88.56 76 LEU A O 1
ATOM 543 N N . GLU A 1 77 ? 2.877 -5.799 10.242 1.00 88.06 77 GLU A N 1
ATOM 544 C CA . GLU A 1 77 ? 2.353 -6.585 9.142 1.00 88.06 77 GLU A CA 1
ATOM 545 C C . GLU A 1 77 ? 3.293 -6.470 7.942 1.00 88.06 77 GLU A C 1
ATOM 547 O O . GLU A 1 77 ? 3.779 -5.380 7.629 1.00 88.06 77 GLU A O 1
ATOM 552 N N . LEU A 1 78 ? 3.531 -7.598 7.288 1.00 89.50 78 LEU A N 1
ATOM 553 C CA . LEU A 1 78 ? 4.336 -7.733 6.089 1.00 89.50 78 LEU A CA 1
ATOM 554 C C . LEU A 1 78 ? 3.445 -8.166 4.923 1.00 89.50 78 LEU A C 1
ATOM 556 O O . LEU A 1 78 ? 2.458 -8.895 5.097 1.00 89.50 78 LEU A O 1
ATOM 560 N N . GLY A 1 79 ? 3.819 -7.710 3.734 1.00 87.00 79 GLY A N 1
ATOM 561 C CA . GLY A 1 79 ? 3.259 -8.151 2.470 1.00 87.00 79 GLY A CA 1
ATOM 562 C C . GLY A 1 79 ? 3.385 -9.658 2.267 1.00 87.00 79 GLY A C 1
ATOM 563 O O . GLY A 1 79 ? 4.062 -10.359 3.020 1.00 87.00 79 GLY A O 1
ATOM 564 N N . GLU A 1 80 ? 2.679 -10.154 1.260 1.00 87.62 80 GLU A N 1
ATOM 565 C CA . GLU A 1 80 ? 2.819 -11.537 0.797 1.00 87.62 80 GLU A CA 1
ATOM 566 C C . GLU A 1 80 ? 4.139 -11.641 0.046 1.00 87.62 80 GLU A C 1
ATOM 568 O O . GLU A 1 80 ? 4.232 -11.192 -1.089 1.00 87.62 80 GLU A O 1
ATOM 573 N N . VAL A 1 81 ? 5.179 -12.106 0.734 1.00 79.25 81 VAL A N 1
ATOM 574 C CA . VAL A 1 81 ? 6.490 -12.338 0.128 1.00 79.25 81 VAL A CA 1
ATOM 575 C C . VAL A 1 81 ? 6.598 -13.843 0.012 1.00 79.25 81 VAL A C 1
ATOM 577 O O . VAL A 1 81 ? 6.804 -14.508 1.026 1.00 79.25 81 VAL A O 1
ATOM 580 N N . ASP A 1 82 ? 6.392 -14.358 -1.190 1.00 79.62 82 ASP A N 1
ATOM 581 C CA . ASP A 1 82 ? 6.561 -15.771 -1.501 1.00 79.62 82 ASP A CA 1
ATOM 582 C C . ASP A 1 82 ? 7.770 -15.876 -2.429 1.00 79.62 82 ASP A C 1
ATOM 584 O O . ASP A 1 82 ? 7.657 -15.636 -3.622 1.00 79.62 82 ASP A O 1
ATOM 588 N N . ASP A 1 83 ? 8.938 -16.153 -1.845 1.00 73.56 83 ASP A N 1
ATOM 589 C CA . ASP A 1 83 ? 10.187 -16.434 -2.567 1.00 73.56 83 ASP A CA 1
ATOM 590 C C . ASP A 1 83 ? 10.620 -15.326 -3.562 1.00 73.56 83 ASP A C 1
ATOM 592 O O . ASP A 1 83 ? 11.264 -15.591 -4.573 1.00 73.56 83 ASP A O 1
ATOM 596 N N . ILE A 1 84 ? 10.311 -14.053 -3.263 1.00 77.06 84 ILE A N 1
ATOM 597 C CA . ILE A 1 84 ? 10.737 -12.896 -4.083 1.00 77.06 84 ILE A CA 1
ATOM 598 C C . ILE A 1 84 ? 12.266 -12.853 -4.237 1.00 77.06 84 ILE A C 1
ATOM 600 O O . ILE A 1 84 ? 12.781 -12.388 -5.251 1.00 77.06 84 ILE A O 1
ATOM 604 N N . ASP A 1 85 ? 13.006 -13.318 -3.231 1.00 76.81 85 ASP A N 1
ATOM 605 C CA . ASP A 1 85 ? 14.451 -13.511 -3.307 1.00 76.81 85 ASP A CA 1
ATOM 606 C C . ASP A 1 85 ? 14.842 -14.501 -4.411 1.00 76.81 85 ASP A C 1
ATOM 608 O O . ASP A 1 85 ? 15.681 -14.153 -5.242 1.00 76.81 85 ASP A O 1
ATOM 612 N N . ASP A 1 86 ? 14.182 -15.659 -4.489 1.00 81.19 86 ASP A N 1
ATOM 613 C CA . ASP A 1 86 ? 14.421 -16.649 -5.545 1.00 81.19 86 ASP A CA 1
ATOM 614 C C . ASP A 1 86 ? 14.019 -16.109 -6.931 1.00 81.19 86 ASP A C 1
ATOM 616 O O . ASP A 1 86 ? 14.679 -16.400 -7.930 1.00 81.19 86 ASP A O 1
ATOM 620 N N . GLU A 1 87 ? 12.962 -15.296 -7.022 1.00 81.06 87 GLU A N 1
ATOM 621 C CA . GLU A 1 87 ? 12.548 -14.672 -8.286 1.00 81.06 87 GLU A CA 1
ATOM 622 C C . GLU A 1 87 ? 13.541 -13.613 -8.772 1.00 81.06 87 GLU A C 1
ATOM 624 O O . GLU A 1 87 ? 13.867 -13.558 -9.961 1.00 81.06 87 GLU A O 1
ATOM 629 N N . VAL A 1 88 ? 14.053 -12.784 -7.858 1.00 82.56 88 VAL A N 1
ATOM 630 C CA . VAL A 1 88 ? 15.082 -11.786 -8.171 1.00 82.56 88 VAL A CA 1
ATOM 631 C C . VAL A 1 88 ? 16.400 -12.467 -8.537 1.00 82.56 88 VAL A C 1
ATOM 633 O O . VAL A 1 88 ? 17.036 -12.046 -9.503 1.00 82.56 88 VAL A O 1
ATOM 636 N N . GLU A 1 89 ? 16.811 -13.514 -7.818 1.00 82.62 89 GLU A N 1
ATOM 637 C CA . GLU A 1 89 ? 17.986 -14.320 -8.179 1.00 82.62 89 GLU A CA 1
ATOM 638 C C . GLU A 1 89 ? 17.796 -14.988 -9.547 1.00 82.62 89 GLU A C 1
ATOM 640 O O . GLU A 1 89 ? 18.667 -14.879 -10.406 1.00 82.62 89 GLU A O 1
ATOM 645 N N . GLY A 1 90 ? 16.622 -15.567 -9.811 1.00 84.12 90 GLY A N 1
ATOM 646 C CA . GLY A 1 90 ? 16.299 -16.168 -11.103 1.00 84.12 90 GLY A CA 1
ATOM 647 C C . GLY A 1 90 ? 16.326 -15.173 -12.267 1.00 84.12 90 GLY A C 1
ATOM 648 O O . GLY A 1 90 ? 16.726 -15.544 -13.370 1.00 84.12 90 GLY A O 1
ATOM 649 N N . LEU A 1 91 ? 15.935 -13.917 -12.036 1.00 84.88 91 LEU A N 1
ATOM 650 C CA . LEU A 1 91 ? 16.056 -12.844 -13.024 1.00 84.88 91 LEU A CA 1
ATOM 651 C C . LEU A 1 91 ? 17.517 -12.437 -13.257 1.00 84.88 91 LEU A C 1
ATOM 653 O O . LEU A 1 91 ? 17.892 -12.144 -14.391 1.00 84.88 91 LEU A O 1
ATOM 657 N N . ILE A 1 92 ? 18.340 -12.396 -12.206 1.00 85.38 92 ILE A N 1
ATOM 658 C CA . ILE A 1 92 ? 19.780 -12.132 -12.343 1.00 85.38 92 ILE A CA 1
ATOM 659 C C . ILE A 1 92 ? 20.416 -13.222 -13.212 1.00 85.38 92 ILE A C 1
ATOM 661 O O . ILE A 1 92 ? 21.094 -12.890 -14.181 1.00 85.38 92 ILE A O 1
ATOM 665 N N . ASP A 1 93 ? 20.115 -14.490 -12.930 1.00 88.31 93 ASP A N 1
ATOM 666 C CA . ASP A 1 93 ? 20.583 -15.631 -13.722 1.00 88.31 93 ASP A CA 1
ATOM 667 C C . ASP A 1 93 ? 20.114 -15.543 -15.187 1.00 88.31 93 ASP A C 1
ATOM 669 O O . ASP A 1 93 ? 20.867 -15.864 -16.104 1.00 88.31 93 ASP A O 1
ATOM 673 N N . ASP A 1 94 ? 18.887 -15.073 -15.436 1.00 88.00 94 ASP A N 1
ATOM 674 C CA . ASP A 1 94 ? 18.370 -14.868 -16.794 1.00 88.00 94 ASP A CA 1
ATOM 675 C C . ASP A 1 94 ? 19.122 -13.792 -17.572 1.00 88.00 94 ASP A C 1
ATOM 677 O O . ASP A 1 94 ? 19.380 -13.957 -18.763 1.00 88.00 94 ASP A O 1
ATOM 681 N N . ILE A 1 95 ? 19.457 -12.683 -16.915 1.00 84.94 95 ILE A N 1
ATOM 682 C CA . ILE A 1 95 ? 20.230 -11.605 -17.534 1.00 84.94 95 ILE A CA 1
ATOM 683 C C . ILE A 1 95 ? 21.646 -12.103 -17.834 1.00 84.94 95 ILE A C 1
ATOM 685 O O . ILE A 1 95 ? 22.119 -11.934 -18.954 1.00 84.94 95 ILE A O 1
ATOM 689 N N . GLU A 1 96 ? 22.285 -12.799 -16.890 1.00 87.25 96 GLU A N 1
ATOM 690 C CA . GLU A 1 96 ? 23.601 -13.411 -17.112 1.00 87.25 96 GLU A CA 1
ATOM 691 C C . GLU A 1 96 ? 23.568 -14.449 -18.253 1.00 87.25 96 GLU A C 1
ATOM 693 O O . GLU A 1 96 ? 24.515 -14.546 -19.035 1.00 87.25 96 GLU A O 1
ATOM 698 N N . ALA A 1 97 ? 22.464 -15.190 -18.409 1.00 89.25 97 ALA A N 1
ATOM 699 C CA . ALA A 1 97 ? 22.264 -16.117 -19.521 1.00 89.25 97 ALA A CA 1
ATOM 700 C C . ALA A 1 97 ? 22.204 -15.401 -20.880 1.00 89.25 97 ALA A C 1
ATOM 702 O O . ALA A 1 97 ? 22.774 -15.880 -21.864 1.00 89.25 97 ALA A O 1
ATOM 703 N N . LEU A 1 98 ? 21.490 -14.275 -20.950 1.00 85.31 98 LEU A N 1
ATOM 704 C CA . LEU A 1 98 ? 21.386 -13.467 -22.165 1.00 85.31 98 LEU A CA 1
ATOM 705 C C . LEU A 1 98 ? 22.733 -12.826 -22.521 1.00 85.31 98 LEU A C 1
ATOM 707 O O . LEU A 1 98 ? 23.139 -12.904 -23.678 1.00 85.31 98 LEU A O 1
ATOM 711 N N . ASP A 1 99 ? 23.461 -12.301 -21.534 1.00 84.81 99 ASP A N 1
ATOM 712 C CA . ASP A 1 99 ? 24.811 -11.757 -21.729 1.00 84.81 99 ASP A CA 1
ATOM 713 C C . ASP A 1 99 ? 25.769 -12.836 -22.271 1.00 84.81 99 ASP A C 1
ATOM 715 O O . ASP A 1 99 ? 26.513 -12.609 -23.226 1.00 84.81 99 ASP A O 1
ATOM 719 N N . ALA A 1 100 ? 25.719 -14.055 -21.720 1.00 86.81 100 ALA A N 1
ATOM 720 C CA . ALA A 1 100 ? 26.537 -15.170 -22.199 1.00 86.81 100 ALA A CA 1
ATOM 721 C C . ALA A 1 100 ? 26.190 -15.585 -23.642 1.00 86.81 100 ALA A C 1
ATOM 723 O O . ALA A 1 100 ? 27.079 -15.952 -24.419 1.00 86.81 100 ALA A O 1
ATOM 724 N N . LEU A 1 101 ? 24.906 -15.534 -24.020 1.00 85.88 101 LEU A N 1
ATOM 725 C CA . LEU A 1 101 ? 24.464 -15.765 -25.399 1.00 85.88 101 LEU A CA 1
ATOM 726 C C . LEU A 1 101 ? 25.020 -14.710 -26.357 1.00 85.88 101 LEU A C 1
ATOM 728 O O . LEU A 1 101 ? 25.528 -15.080 -27.420 1.00 85.88 101 LEU A O 1
ATOM 732 N N . GLU A 1 102 ? 24.968 -13.436 -25.972 1.00 83.75 102 GLU A N 1
ATOM 733 C CA . GLU A 1 102 ? 25.504 -12.320 -26.753 1.00 83.75 102 GLU A CA 1
ATOM 734 C C . GLU A 1 102 ? 27.019 -12.484 -26.965 1.00 83.75 102 GLU A C 1
ATOM 736 O O . GLU A 1 102 ? 27.501 -12.476 -28.102 1.00 83.75 102 GLU A O 1
ATOM 741 N N . GLU A 1 103 ? 27.779 -12.782 -25.903 1.00 84.19 103 GLU A N 1
ATOM 742 C CA . GLU A 1 103 ? 29.227 -13.035 -25.985 1.00 84.19 103 GLU A CA 1
ATOM 743 C C . GLU A 1 103 ? 29.586 -14.229 -26.893 1.00 84.19 103 GLU A C 1
ATOM 745 O O . GLU A 1 103 ? 30.659 -14.257 -27.511 1.00 84.19 103 GLU A O 1
ATOM 750 N N . ALA A 1 104 ? 28.693 -15.215 -27.011 1.00 86.44 104 ALA A N 1
ATOM 751 C CA . ALA A 1 104 ? 28.850 -16.384 -27.876 1.00 86.44 104 ALA A CA 1
ATOM 752 C C . ALA A 1 104 ? 28.431 -16.140 -29.342 1.00 86.44 104 ALA A C 1
ATOM 754 O O . ALA A 1 104 ? 28.477 -17.073 -30.160 1.00 86.44 104 ALA A O 1
ATOM 755 N N . GLY A 1 105 ? 28.042 -14.910 -29.691 1.00 83.25 105 GLY A N 1
ATOM 756 C CA . GLY A 1 105 ? 27.529 -14.549 -31.012 1.00 83.25 105 GLY A CA 1
ATOM 757 C C . GLY A 1 105 ? 26.169 -15.179 -31.294 1.00 83.25 105 GLY A C 1
ATOM 758 O O . GLY A 1 105 ? 25.912 -15.611 -32.418 1.00 83.25 105 GLY A O 1
ATOM 759 N N . ASN A 1 106 ? 25.333 -15.311 -30.261 1.00 87.12 106 ASN A N 1
ATOM 760 C CA . ASN A 1 106 ? 23.987 -15.876 -30.329 1.00 87.12 106 ASN A CA 1
ATOM 761 C C . ASN A 1 106 ? 23.934 -17.331 -30.853 1.00 87.12 106 ASN A C 1
ATOM 763 O O . ASN A 1 106 ? 22.899 -17.786 -31.344 1.00 87.12 106 ASN A O 1
ATOM 767 N N . ASP A 1 107 ? 25.038 -18.086 -30.762 1.00 90.69 107 ASP A N 1
ATOM 768 C CA . ASP A 1 107 ? 25.127 -19.507 -31.130 1.00 90.69 107 ASP A CA 1
ATOM 769 C C . ASP A 1 107 ? 25.375 -20.360 -29.885 1.00 90.69 107 ASP A C 1
ATOM 771 O O . ASP A 1 107 ? 26.450 -20.345 -29.277 1.00 90.69 107 ASP A O 1
ATOM 775 N N . TYR A 1 108 ? 24.387 -21.186 -29.548 1.00 92.12 108 TYR A N 1
ATOM 776 C CA . TYR A 1 108 ? 24.429 -22.064 -28.384 1.00 92.12 108 TYR A CA 1
ATOM 777 C C . TYR A 1 108 ? 25.632 -23.022 -28.406 1.00 92.12 108 TYR A C 1
ATOM 779 O O . TYR A 1 108 ? 26.165 -23.424 -27.367 1.00 92.12 108 TYR A O 1
ATOM 787 N N . ASN A 1 109 ? 26.116 -23.401 -29.591 1.00 93.44 109 ASN A N 1
ATOM 788 C CA . ASN A 1 109 ? 27.252 -24.310 -29.711 1.00 93.44 109 ASN A CA 1
ATOM 789 C C . ASN A 1 109 ? 28.587 -23.656 -29.340 1.00 93.44 109 ASN A C 1
ATOM 791 O O . ASN A 1 109 ? 29.537 -24.390 -29.045 1.00 93.44 109 ASN A O 1
ATOM 795 N N . ASN A 1 110 ? 28.659 -22.325 -29.313 1.00 94.44 110 ASN A N 1
ATOM 796 C CA . ASN A 1 110 ? 29.857 -21.579 -28.932 1.00 94.44 110 ASN A CA 1
ATOM 797 C C . ASN A 1 110 ? 29.975 -21.362 -27.416 1.00 94.44 110 ASN A C 1
ATOM 799 O O . ASN A 1 110 ? 31.069 -21.058 -26.943 1.00 94.44 110 ASN A O 1
ATOM 803 N N . LEU A 1 111 ? 28.896 -21.590 -26.660 1.00 93.19 111 LEU A N 1
ATOM 804 C CA . LEU A 1 111 ? 28.873 -21.489 -25.199 1.00 93.19 111 LEU A CA 1
ATOM 805 C C . LEU A 1 111 ? 29.768 -22.538 -24.525 1.00 93.19 111 LEU A C 1
ATOM 807 O O . LEU A 1 111 ? 29.897 -23.676 -25.009 1.00 93.19 111 LEU A O 1
ATOM 811 N N . SER A 1 112 ? 30.338 -22.170 -23.374 1.00 94.12 112 SER A N 1
ATOM 812 C CA . SER A 1 112 ? 31.037 -23.111 -22.495 1.00 94.12 112 SER A CA 1
ATOM 813 C C . SER A 1 112 ? 30.066 -24.124 -21.866 1.00 94.12 112 SER A C 1
ATOM 815 O O . SER A 1 112 ? 28.851 -23.989 -21.979 1.00 94.12 112 SER A O 1
ATOM 817 N N . GLU A 1 113 ? 30.579 -25.189 -21.236 1.00 91.25 113 GLU A N 1
ATOM 818 C CA . GLU A 1 113 ? 29.697 -26.157 -20.556 1.00 91.25 113 GLU A CA 1
ATOM 819 C C . GLU A 1 113 ? 28.895 -25.506 -19.418 1.00 91.25 113 GLU A C 1
ATOM 821 O O . GLU A 1 113 ? 27.725 -25.844 -19.263 1.00 91.25 113 GLU A O 1
ATOM 826 N N . ASP A 1 114 ? 29.499 -24.561 -18.690 1.00 89.12 114 ASP A N 1
ATOM 827 C CA . ASP A 1 114 ? 28.858 -23.860 -17.572 1.00 89.12 114 ASP A CA 1
ATOM 828 C C . ASP A 1 114 ? 27.794 -22.868 -18.092 1.00 89.12 114 ASP A C 1
ATOM 830 O O . ASP A 1 114 ? 26.661 -22.872 -17.615 1.00 89.12 114 ASP A O 1
ATOM 834 N N . ASP A 1 115 ? 28.101 -22.101 -19.147 1.00 93.19 115 ASP A N 1
ATOM 835 C CA . ASP A 1 115 ? 27.145 -21.136 -19.721 1.00 93.19 115 ASP A CA 1
ATOM 836 C C . ASP A 1 115 ? 25.945 -21.833 -20.373 1.00 93.19 115 ASP A C 1
ATOM 838 O O . ASP A 1 115 ? 24.838 -21.308 -20.368 1.00 93.19 115 ASP A O 1
ATOM 842 N N . ARG A 1 116 ? 26.127 -23.044 -20.918 1.00 93.25 116 ARG A N 1
ATOM 843 C CA . ARG A 1 116 ? 25.007 -23.827 -21.468 1.00 93.25 116 ARG A CA 1
ATOM 844 C C . ARG A 1 116 ? 23.989 -24.210 -20.410 1.00 93.25 116 ARG A C 1
ATOM 846 O O . ARG A 1 116 ? 22.806 -24.241 -20.729 1.00 93.25 116 ARG A O 1
ATOM 853 N N . GLU A 1 117 ? 24.428 -24.516 -19.190 1.00 91.31 117 GLU A N 1
ATOM 854 C CA . GLU A 1 117 ? 23.516 -24.835 -18.088 1.00 91.31 117 GLU A CA 1
ATOM 855 C C . GLU A 1 117 ? 22.656 -23.618 -17.728 1.00 91.31 117 GLU A C 1
ATOM 857 O O . GLU A 1 117 ? 21.436 -23.744 -17.612 1.00 91.31 117 GLU A O 1
ATOM 862 N N . LEU A 1 118 ? 23.283 -22.442 -17.644 1.00 89.62 118 LEU A N 1
ATOM 863 C CA . LEU A 1 118 ? 22.613 -21.167 -17.390 1.00 89.62 118 LEU A CA 1
ATOM 864 C C . LEU A 1 118 ? 21.631 -20.810 -18.521 1.00 89.62 118 LEU A C 1
ATOM 866 O O . LEU A 1 118 ? 20.456 -20.538 -18.288 1.00 89.62 118 LEU A O 1
ATOM 870 N N . VAL A 1 119 ? 22.084 -20.906 -19.770 1.00 91.56 119 VAL A N 1
ATOM 871 C CA . VAL A 1 119 ? 21.294 -20.589 -20.965 1.00 91.56 119 VAL A CA 1
ATOM 872 C C . VAL A 1 119 ? 20.137 -21.560 -21.178 1.00 91.56 119 VAL A C 1
ATOM 874 O O . VAL A 1 119 ? 19.045 -21.131 -21.548 1.00 91.56 119 VAL A O 1
ATOM 877 N N . ASP A 1 120 ? 20.314 -22.855 -20.909 1.00 93.00 120 ASP A N 1
ATOM 878 C CA . ASP A 1 120 ? 19.225 -23.837 -20.984 1.00 93.00 120 ASP A CA 1
ATOM 879 C C . ASP A 1 120 ? 18.081 -23.502 -20.018 1.00 93.00 120 ASP A C 1
ATOM 881 O O . ASP A 1 120 ? 16.921 -23.822 -20.306 1.00 93.00 120 ASP A O 1
ATOM 885 N N . ALA A 1 121 ? 18.373 -22.823 -18.903 1.00 90.75 121 ALA A N 1
ATOM 886 C CA . ALA A 1 121 ? 17.353 -22.396 -17.959 1.00 90.75 121 ALA A CA 1
ATOM 887 C C . ALA A 1 121 ? 16.359 -21.410 -18.593 1.00 90.75 121 ALA A C 1
ATOM 889 O O . ALA A 1 121 ? 15.189 -21.425 -18.206 1.00 90.75 121 ALA A O 1
ATOM 890 N N . LEU A 1 122 ? 16.746 -20.612 -19.599 1.00 90.50 122 LEU A N 1
ATOM 891 C CA . LEU A 1 122 ? 15.846 -19.672 -20.292 1.00 90.50 122 LEU A CA 1
ATOM 892 C C . LEU A 1 122 ? 14.646 -20.370 -20.952 1.00 90.50 122 LEU A C 1
ATOM 894 O O . LEU A 1 122 ? 13.580 -19.774 -21.092 1.00 90.50 122 LEU A O 1
ATOM 898 N N . ALA A 1 123 ? 14.767 -21.660 -21.288 1.00 89.88 123 ALA A N 1
ATOM 899 C CA . ALA A 1 123 ? 13.667 -22.460 -21.835 1.00 89.88 123 ALA A CA 1
ATOM 900 C C . ALA A 1 123 ? 12.493 -22.647 -20.851 1.00 89.88 123 ALA A C 1
ATOM 902 O O . ALA A 1 123 ? 11.441 -23.179 -21.225 1.00 89.88 123 ALA A O 1
ATOM 903 N N . ARG A 1 124 ? 12.659 -22.272 -19.574 1.00 88.25 124 ARG A N 1
ATOM 904 C CA . ARG A 1 124 ? 11.564 -22.236 -18.592 1.00 88.25 124 ARG A CA 1
ATOM 905 C C . ARG A 1 124 ? 10.547 -21.138 -18.894 1.00 88.25 124 ARG A C 1
ATOM 907 O O . ARG A 1 124 ? 9.367 -21.307 -18.586 1.00 88.25 124 ARG A O 1
ATOM 914 N N . HIS A 1 125 ? 10.982 -20.075 -19.561 1.00 85.56 125 HIS A N 1
ATOM 915 C CA . HIS A 1 125 ? 10.136 -18.944 -19.915 1.00 85.56 125 HIS A CA 1
ATOM 916 C C . HIS A 1 125 ? 9.274 -19.252 -21.134 1.00 85.56 125 HIS A C 1
ATOM 918 O O . HIS A 1 125 ? 9.640 -20.035 -22.010 1.00 85.56 125 HIS A O 1
ATOM 924 N N . ASN A 1 126 ? 8.087 -18.646 -21.186 1.00 78.38 126 ASN A N 1
ATOM 925 C CA . ASN A 1 126 ? 7.148 -18.769 -22.304 1.00 78.38 126 ASN A CA 1
ATOM 926 C C . ASN A 1 126 ? 6.671 -20.193 -22.652 1.00 78.38 126 ASN A C 1
ATOM 928 O O . ASN A 1 126 ? 6.021 -20.378 -23.677 1.00 78.38 126 ASN A O 1
ATOM 932 N N . GLN A 1 127 ? 6.847 -21.197 -21.782 1.00 82.25 127 GLN A N 1
ATOM 933 C CA . GLN A 1 127 ? 6.372 -22.575 -22.031 1.00 82.25 127 GLN A CA 1
ATOM 934 C C . GLN A 1 127 ? 4.859 -22.689 -22.283 1.00 82.25 127 GLN A C 1
ATOM 936 O O . GLN A 1 127 ? 4.393 -23.638 -22.916 1.00 82.25 127 GLN A O 1
ATOM 941 N N . ASN A 1 128 ? 4.085 -21.718 -21.796 1.00 82.88 128 ASN A N 1
ATOM 942 C CA . ASN A 1 128 ? 2.636 -21.657 -21.983 1.00 82.88 128 ASN A CA 1
ATOM 943 C C . ASN A 1 128 ? 2.215 -21.015 -23.321 1.00 82.88 128 ASN A C 1
ATOM 945 O O . ASN A 1 128 ? 1.026 -21.032 -23.652 1.00 82.88 128 ASN A O 1
ATOM 949 N N . LYS A 1 129 ? 3.157 -20.451 -24.087 1.00 85.31 129 LYS A N 1
ATOM 950 C CA . LYS A 1 129 ? 2.927 -19.814 -25.393 1.00 85.31 129 LYS A CA 1
ATOM 951 C C . LYS A 1 129 ? 2.964 -20.854 -26.531 1.00 85.31 129 LYS A C 1
ATOM 953 O O . LYS A 1 129 ? 3.403 -21.989 -26.314 1.00 85.31 129 LYS A O 1
ATOM 958 N N . PRO A 1 130 ? 2.475 -20.525 -27.741 1.00 87.38 130 PRO A N 1
ATOM 959 C CA . PRO A 1 130 ? 2.665 -21.347 -28.939 1.00 87.38 130 PRO A CA 1
ATOM 960 C C . PRO A 1 130 ? 4.139 -21.708 -29.181 1.00 87.38 130 PRO A C 1
ATOM 962 O O . PRO A 1 130 ? 5.034 -20.970 -28.790 1.00 87.38 130 PRO A O 1
ATOM 965 N N . ALA A 1 131 ? 4.406 -22.846 -29.829 1.00 83.94 131 ALA A N 1
ATOM 966 C CA . ALA A 1 131 ? 5.773 -23.359 -30.004 1.00 83.94 131 ALA A CA 1
ATOM 967 C C . ALA A 1 131 ? 6.703 -22.419 -30.800 1.00 83.94 131 ALA A C 1
ATOM 969 O O . ALA A 1 131 ? 7.917 -22.512 -30.670 1.00 83.94 131 ALA A O 1
ATOM 970 N N . ASP A 1 132 ? 6.139 -21.544 -31.628 1.00 83.19 132 ASP A N 1
ATOM 971 C CA . ASP A 1 132 ? 6.821 -20.498 -32.392 1.00 83.19 132 ASP A CA 1
ATOM 972 C C . ASP A 1 132 ? 7.121 -19.224 -31.581 1.00 83.19 132 ASP A C 1
ATOM 974 O O . ASP A 1 132 ? 7.877 -18.382 -32.052 1.00 83.19 132 ASP A O 1
ATOM 978 N N . GLU A 1 133 ? 6.597 -19.113 -30.358 1.00 83.12 133 GLU A N 1
ATOM 979 C CA . GLU A 1 133 ? 6.850 -18.028 -29.391 1.00 83.12 133 GLU A CA 1
ATOM 980 C C . GLU A 1 133 ? 7.630 -18.521 -28.151 1.00 83.12 133 GLU A C 1
ATOM 982 O O . GLU A 1 133 ? 7.903 -17.764 -27.221 1.00 83.12 133 GLU A O 1
ATOM 987 N N . GLN A 1 134 ? 7.979 -19.810 -28.107 1.00 89.75 134 GLN A N 1
ATOM 988 C CA . GLN A 1 134 ? 8.758 -20.402 -27.020 1.00 89.75 134 GLN A CA 1
ATOM 989 C C . GLN A 1 134 ? 10.252 -20.135 -27.210 1.00 89.75 134 GLN A C 1
ATOM 991 O O . GLN A 1 134 ? 10.770 -20.242 -28.323 1.00 89.75 134 GLN A O 1
ATOM 996 N N . CYS A 1 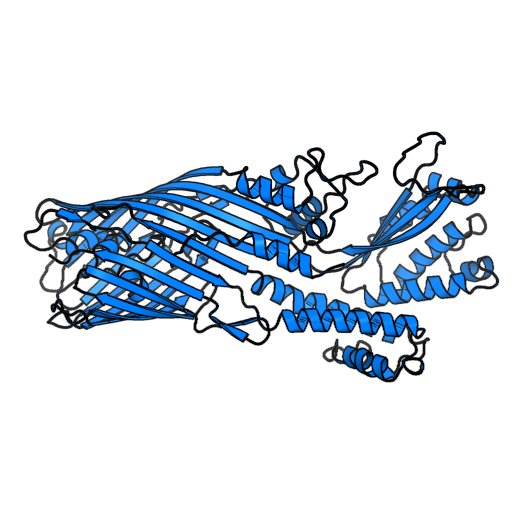135 ? 10.955 -19.865 -26.109 1.00 89.38 135 CYS A N 1
ATOM 997 C CA . CYS A 1 135 ? 12.412 -19.858 -26.093 1.00 89.38 135 CYS A CA 1
ATOM 998 C C . CYS A 1 135 ? 12.940 -21.300 -26.125 1.00 89.38 135 CYS A C 1
ATOM 1000 O O . CYS A 1 135 ? 12.593 -22.135 -25.289 1.00 89.38 135 CYS A O 1
ATOM 1002 N N . SER A 1 136 ? 13.797 -21.599 -27.098 1.00 91.69 136 SER A N 1
ATOM 1003 C CA . SER A 1 136 ? 14.495 -22.876 -27.244 1.00 91.69 136 SER A CA 1
ATOM 1004 C C . SER A 1 136 ? 15.981 -22.599 -27.489 1.00 91.69 136 SER A C 1
ATOM 1006 O O . SER A 1 136 ? 16.429 -22.651 -28.643 1.00 91.69 136 SER A O 1
ATOM 1008 N N . PRO A 1 137 ? 16.764 -22.343 -26.424 1.00 90.31 137 PRO A N 1
ATOM 1009 C CA . PRO A 1 137 ? 18.151 -21.893 -26.533 1.00 90.31 137 PRO A CA 1
ATOM 1010 C C . PRO A 1 137 ? 19.030 -22.840 -27.354 1.00 90.31 137 PRO A C 1
ATOM 1012 O O . PRO A 1 137 ? 19.770 -22.406 -28.225 1.00 90.31 137 PRO A O 1
ATOM 1015 N N . SER A 1 138 ? 18.844 -24.154 -27.198 1.00 89.81 138 SER A N 1
ATOM 1016 C CA . SER A 1 138 ? 19.559 -25.181 -27.979 1.00 89.81 138 SER A CA 1
ATOM 1017 C C . SER A 1 138 ? 19.352 -25.130 -29.505 1.00 89.81 138 SER A C 1
ATOM 1019 O O . SER A 1 138 ? 20.035 -25.844 -30.241 1.00 89.81 138 SER A O 1
ATOM 1021 N N . SER A 1 139 ? 18.401 -24.328 -29.992 1.00 89.75 139 SER A N 1
ATOM 1022 C CA . SER A 1 139 ? 18.145 -24.113 -31.423 1.00 89.75 139 SER A CA 1
ATOM 1023 C C . SER A 1 139 ? 18.749 -22.818 -31.977 1.00 89.75 139 SER A C 1
ATOM 1025 O O . SER A 1 139 ? 18.583 -22.541 -33.167 1.00 89.75 139 SER A O 1
ATOM 1027 N N . LEU A 1 140 ? 19.435 -22.041 -31.135 1.00 90.00 140 LEU A N 1
ATOM 1028 C CA . LEU A 1 140 ? 20.169 -20.843 -31.527 1.00 90.00 140 LEU A CA 1
ATOM 1029 C C . LEU A 1 140 ? 21.478 -21.237 -32.221 1.00 90.00 140 LEU A C 1
ATOM 1031 O O . LEU A 1 140 ? 22.294 -21.968 -31.660 1.00 90.00 140 LEU A O 1
ATOM 1035 N N . ASP A 1 141 ? 21.656 -20.756 -33.450 1.00 88.50 141 ASP A N 1
ATOM 1036 C CA . ASP A 1 141 ? 22.802 -21.036 -34.325 1.00 88.50 141 ASP A CA 1
ATOM 1037 C C . ASP A 1 141 ? 23.520 -19.758 -34.800 1.00 88.50 141 ASP A C 1
ATOM 1039 O O . ASP A 1 141 ? 24.231 -19.778 -35.806 1.00 88.50 141 ASP A O 1
ATOM 1043 N N . GLY A 1 142 ? 23.286 -18.636 -34.112 1.00 81.31 142 GLY A N 1
ATOM 1044 C CA . GLY A 1 142 ? 23.778 -17.309 -34.485 1.00 81.31 142 GLY A CA 1
ATOM 1045 C C . GLY A 1 142 ? 22.972 -16.614 -35.585 1.00 81.31 142 GLY A C 1
ATOM 1046 O O . GLY A 1 142 ? 23.251 -15.463 -35.896 1.00 81.31 142 GLY A O 1
ATOM 1047 N N . THR A 1 143 ? 21.974 -17.274 -36.190 1.00 80.06 143 THR A N 1
ATOM 1048 C CA . THR A 1 143 ? 21.175 -16.695 -37.293 1.00 80.06 143 THR A CA 1
ATOM 1049 C C . THR A 1 143 ? 19.668 -16.683 -37.038 1.00 80.06 143 THR A C 1
ATOM 1051 O O . THR A 1 143 ? 18.911 -16.034 -37.761 1.00 80.06 143 THR A O 1
ATOM 1054 N N . ASN A 1 144 ? 19.207 -17.394 -36.008 1.00 82.56 144 ASN A N 1
ATOM 1055 C CA . ASN A 1 144 ? 17.793 -17.542 -35.681 1.00 82.56 144 ASN A CA 1
ATOM 1056 C C . ASN A 1 144 ? 17.268 -16.376 -34.821 1.00 82.56 144 ASN A C 1
ATOM 1058 O O . ASN A 1 144 ? 16.998 -16.533 -33.629 1.00 82.56 144 ASN A O 1
ATOM 1062 N N . ALA A 1 145 ? 17.128 -15.211 -35.455 1.00 79.75 145 ALA A N 1
ATOM 1063 C CA . ALA A 1 145 ? 16.670 -13.962 -34.847 1.00 79.75 145 ALA A CA 1
ATOM 1064 C C . ALA A 1 145 ? 15.326 -14.105 -34.101 1.00 79.75 145 ALA A C 1
ATOM 1066 O O . ALA A 1 145 ? 15.207 -13.687 -32.953 1.00 79.75 145 ALA A O 1
ATOM 1067 N N . ASP A 1 146 ? 14.333 -14.771 -34.700 1.00 83.81 146 ASP A N 1
ATOM 1068 C CA . ASP A 1 146 ? 13.017 -14.957 -34.068 1.00 83.81 146 ASP A CA 1
ATOM 1069 C C . ASP A 1 146 ? 13.112 -15.759 -32.758 1.00 83.81 146 ASP A C 1
ATOM 1071 O O . ASP A 1 146 ? 12.457 -15.439 -31.766 1.00 83.81 146 ASP A O 1
ATOM 1075 N N . MET A 1 147 ? 13.960 -16.791 -32.727 1.00 88.38 147 MET A N 1
ATOM 1076 C CA . MET A 1 147 ? 14.176 -17.589 -31.520 1.00 88.38 147 MET A CA 1
ATOM 1077 C C . MET A 1 147 ? 14.896 -16.795 -30.430 1.00 88.38 147 MET A C 1
ATOM 1079 O O . MET A 1 147 ? 14.531 -16.896 -29.259 1.00 88.38 147 MET A O 1
ATOM 1083 N N . LEU A 1 148 ? 15.896 -15.998 -30.809 1.00 85.69 148 LEU A N 1
ATOM 1084 C CA . LEU A 1 148 ? 16.596 -15.112 -29.883 1.00 85.69 148 LEU A CA 1
ATOM 1085 C C . LEU A 1 148 ? 15.614 -14.100 -29.281 1.00 85.69 148 LEU A C 1
ATOM 1087 O O . LEU A 1 148 ? 15.560 -13.938 -28.063 1.00 85.69 148 LEU A O 1
ATOM 1091 N N . ALA A 1 149 ? 14.749 -13.522 -30.117 1.00 85.81 149 ALA A N 1
ATOM 1092 C CA . ALA A 1 149 ? 13.724 -12.575 -29.700 1.00 85.81 149 ALA A CA 1
ATOM 1093 C C . ALA A 1 149 ? 12.757 -13.213 -28.699 1.00 85.81 149 ALA A C 1
ATOM 1095 O O . ALA A 1 149 ? 12.427 -12.590 -27.695 1.00 85.81 149 ALA A O 1
ATOM 1096 N N . ASN A 1 150 ? 12.354 -14.470 -28.911 1.00 89.06 150 ASN A N 1
ATOM 1097 C CA . ASN A 1 150 ? 11.516 -15.203 -27.961 1.00 89.06 150 ASN A CA 1
ATOM 1098 C C . ASN A 1 150 ? 12.197 -15.418 -26.600 1.00 89.06 150 ASN A C 1
ATOM 1100 O O . ASN A 1 150 ? 11.508 -15.439 -25.579 1.00 89.06 150 ASN A O 1
ATOM 1104 N N . CYS A 1 151 ? 13.522 -15.583 -26.564 1.00 88.31 151 CYS A N 1
ATOM 1105 C CA . CYS A 1 151 ? 14.278 -15.727 -25.320 1.00 88.31 151 CYS A CA 1
ATOM 1106 C C . CYS A 1 151 ? 14.368 -14.407 -24.546 1.00 88.31 151 CYS A C 1
ATOM 1108 O O . CYS A 1 151 ? 13.989 -14.384 -23.376 1.00 88.31 151 CYS A O 1
ATOM 1110 N N . TYR A 1 152 ? 14.731 -13.300 -25.203 1.00 86.06 152 TYR A N 1
ATOM 1111 C CA . TYR A 1 152 ? 14.675 -11.964 -24.590 1.00 86.06 152 TYR A CA 1
ATOM 1112 C C . TYR A 1 152 ? 13.254 -11.606 -24.134 1.00 86.06 152 TYR A C 1
ATOM 1114 O O . TYR A 1 152 ? 13.058 -11.107 -23.026 1.00 86.06 152 TYR A O 1
ATOM 1122 N N . GLN A 1 153 ? 12.247 -11.918 -24.955 1.00 87.00 153 GLN A N 1
ATOM 1123 C CA . GLN A 1 153 ? 10.847 -11.692 -24.607 1.00 87.00 153 GLN A CA 1
ATOM 1124 C C . GLN A 1 153 ? 10.413 -12.545 -23.415 1.00 87.00 153 GLN A C 1
ATOM 1126 O O . GLN A 1 153 ? 9.644 -12.076 -22.593 1.00 87.00 153 GLN A O 1
ATOM 1131 N N . GLY A 1 154 ? 10.905 -13.779 -23.290 1.00 87.75 154 GLY A N 1
ATOM 1132 C CA . GLY A 1 154 ? 10.607 -14.643 -22.147 1.00 87.75 154 GLY A CA 1
ATOM 1133 C C . GLY A 1 154 ? 11.116 -14.082 -20.826 1.00 87.75 154 GLY A C 1
ATOM 1134 O O . GLY A 1 154 ? 10.387 -14.117 -19.839 1.00 87.75 154 GLY A O 1
ATOM 1135 N N . VAL A 1 155 ? 12.322 -13.513 -20.820 1.00 85.88 155 VAL A N 1
ATOM 1136 C CA . VAL A 1 155 ? 12.875 -12.835 -19.637 1.00 85.88 155 VAL A CA 1
ATOM 1137 C C . VAL A 1 155 ? 12.084 -11.562 -19.321 1.00 85.88 155 VAL A C 1
ATOM 1139 O O . VAL A 1 155 ? 11.713 -11.334 -18.171 1.00 85.88 155 VAL A O 1
ATOM 1142 N N . ALA A 1 156 ? 11.753 -10.765 -20.342 1.00 84.38 156 ALA A N 1
ATOM 1143 C CA . ALA A 1 156 ? 10.929 -9.567 -20.184 1.00 84.38 156 ALA A CA 1
ATOM 1144 C C . ALA A 1 156 ? 9.506 -9.876 -19.682 1.00 84.38 156 ALA A C 1
ATOM 1146 O O . ALA A 1 156 ? 8.987 -9.146 -18.837 1.00 84.38 156 ALA A O 1
ATOM 1147 N N . ASP A 1 157 ? 8.881 -10.945 -20.179 1.00 85.06 157 ASP A N 1
ATOM 1148 C CA . ASP A 1 157 ? 7.564 -11.414 -19.743 1.00 85.06 157 ASP A CA 1
ATOM 1149 C C . ASP A 1 157 ? 7.639 -11.910 -18.292 1.00 85.06 157 ASP A C 1
ATOM 1151 O O . ASP A 1 157 ? 6.800 -11.527 -17.487 1.00 85.06 157 ASP A O 1
ATOM 1155 N N . ASN A 1 158 ? 8.667 -12.680 -17.914 1.00 83.00 158 ASN A N 1
ATOM 1156 C CA . ASN A 1 158 ? 8.859 -13.128 -16.528 1.00 83.00 158 ASN A CA 1
ATOM 1157 C C . ASN A 1 158 ? 8.968 -11.943 -15.549 1.00 83.00 158 ASN A C 1
ATOM 1159 O O . ASN A 1 158 ? 8.291 -11.903 -14.521 1.00 83.00 158 ASN A O 1
ATOM 1163 N N . LEU A 1 159 ? 9.759 -10.932 -15.918 1.00 81.81 159 LEU A N 1
ATOM 1164 C CA . LEU A 1 159 ? 9.899 -9.696 -15.153 1.00 81.81 159 LEU A CA 1
ATOM 1165 C C . LEU A 1 159 ? 8.561 -8.951 -14.987 1.00 81.81 159 LEU A C 1
ATOM 1167 O O . LEU A 1 159 ? 8.287 -8.414 -13.916 1.00 81.81 159 LEU A O 1
ATOM 1171 N N . ASN A 1 160 ? 7.737 -8.892 -16.035 1.00 83.19 160 ASN A N 1
ATOM 1172 C CA . ASN A 1 160 ? 6.516 -8.083 -16.057 1.00 83.19 160 ASN A CA 1
ATOM 1173 C C . ASN A 1 160 ? 5.258 -8.796 -15.545 1.00 83.19 160 ASN A C 1
ATOM 1175 O O . ASN A 1 160 ? 4.390 -8.138 -14.971 1.00 83.19 160 ASN A O 1
ATOM 1179 N N . ASP A 1 161 ? 5.150 -10.106 -15.752 1.00 79.19 161 ASP A N 1
ATOM 1180 C CA . ASP A 1 161 ? 3.954 -10.890 -15.437 1.00 79.19 161 ASP A CA 1
ATOM 1181 C C . ASP A 1 161 ? 4.069 -11.639 -14.099 1.00 79.19 161 ASP A C 1
ATOM 1183 O O . ASP A 1 161 ? 3.040 -11.914 -13.486 1.00 79.19 161 ASP A O 1
ATOM 1187 N N . GLY A 1 162 ? 5.284 -11.975 -13.647 1.00 73.75 162 GLY A N 1
ATOM 1188 C CA . GLY A 1 162 ? 5.525 -12.614 -12.346 1.00 73.75 162 GLY A CA 1
ATOM 1189 C C . GLY A 1 162 ? 5.941 -11.593 -11.292 1.00 73.75 162 GLY A C 1
ATOM 1190 O O . GLY A 1 162 ? 5.145 -11.167 -10.455 1.00 73.75 162 GLY A O 1
ATOM 1191 N N . LEU A 1 163 ? 7.173 -11.099 -11.425 1.00 81.19 163 LEU A N 1
ATOM 1192 C CA . LEU A 1 163 ? 7.836 -10.334 -10.370 1.00 81.19 163 LEU A CA 1
ATOM 1193 C C . LEU A 1 163 ? 7.105 -9.036 -9.985 1.00 81.19 163 LEU A C 1
ATOM 1195 O O . LEU A 1 163 ? 7.137 -8.629 -8.829 1.00 81.19 163 LEU A O 1
ATOM 1199 N N . LEU A 1 164 ? 6.436 -8.347 -10.917 1.00 83.25 164 LEU A N 1
ATOM 1200 C CA . LEU A 1 164 ? 5.740 -7.091 -10.601 1.00 83.25 164 LEU A CA 1
ATOM 1201 C C . LEU A 1 164 ? 4.554 -7.270 -9.648 1.00 83.25 164 LEU A C 1
ATOM 1203 O O . LEU A 1 164 ? 4.353 -6.428 -8.767 1.00 83.25 164 LEU A O 1
ATOM 1207 N N . GLU A 1 165 ? 3.762 -8.330 -9.825 1.00 82.75 165 GLU A N 1
ATOM 1208 C CA . GLU A 1 165 ? 2.626 -8.611 -8.942 1.00 82.75 165 GLU A CA 1
ATOM 1209 C C . GLU A 1 165 ? 3.129 -8.973 -7.540 1.00 82.75 165 GLU A C 1
ATOM 1211 O O . GLU A 1 165 ? 2.609 -8.462 -6.540 1.00 82.75 165 GLU A O 1
ATOM 1216 N N . ASP A 1 166 ? 4.191 -9.771 -7.471 1.00 83.56 166 ASP A N 1
ATOM 1217 C CA . ASP A 1 166 ? 4.780 -10.217 -6.213 1.00 83.56 166 ASP A CA 1
ATOM 1218 C C . ASP A 1 166 ? 5.539 -9.089 -5.504 1.00 83.56 166 ASP A C 1
ATOM 1220 O O . ASP A 1 166 ? 5.412 -8.925 -4.291 1.00 83.56 166 ASP A O 1
ATOM 1224 N N . LEU A 1 167 ? 6.184 -8.177 -6.237 1.00 82.62 167 LEU A N 1
ATOM 1225 C CA . LEU A 1 167 ? 6.734 -6.937 -5.679 1.00 82.62 167 LEU A CA 1
ATOM 1226 C C . LEU A 1 167 ? 5.651 -6.039 -5.071 1.00 82.62 167 LEU A C 1
ATOM 1228 O O . LEU A 1 167 ? 5.874 -5.438 -4.020 1.00 82.62 167 LEU A O 1
ATOM 1232 N N . GLU A 1 168 ? 4.479 -5.919 -5.695 1.00 85.62 168 GLU A N 1
ATOM 1233 C CA . GLU A 1 168 ? 3.387 -5.085 -5.179 1.00 85.62 168 GLU A CA 1
ATOM 1234 C C . GLU A 1 168 ? 2.692 -5.712 -3.963 1.00 85.62 168 GLU A C 1
ATOM 1236 O O . GLU A 1 168 ? 2.329 -5.000 -3.017 1.00 85.62 168 GLU A O 1
ATOM 1241 N N . LYS A 1 169 ? 2.523 -7.038 -3.944 1.00 84.75 169 LYS A N 1
ATOM 1242 C CA . LYS A 1 169 ? 1.960 -7.760 -2.793 1.00 84.75 169 LYS A CA 1
ATOM 1243 C C . LYS A 1 169 ? 2.950 -7.888 -1.639 1.00 84.75 169 LYS A C 1
ATOM 1245 O O . LYS A 1 169 ? 2.553 -7.709 -0.484 1.00 84.75 169 LYS A O 1
ATOM 1250 N N . GLY A 1 170 ? 4.209 -8.184 -1.940 1.00 83.19 170 GLY A N 1
ATOM 1251 C CA . GLY A 1 170 ? 5.279 -8.449 -0.981 1.00 83.19 170 GLY A CA 1
ATOM 1252 C C . GLY A 1 170 ? 5.979 -7.200 -0.478 1.00 83.19 170 GLY A C 1
ATOM 1253 O O . GLY A 1 170 ? 6.302 -7.110 0.705 1.00 83.19 170 GLY A O 1
ATOM 1254 N N . GLY A 1 171 ? 6.098 -6.172 -1.317 1.00 84.75 171 GLY A N 1
ATOM 1255 C CA . GLY A 1 171 ? 6.658 -4.861 -0.981 1.00 84.75 171 GLY A CA 1
ATOM 1256 C C . GLY A 1 171 ? 5.762 -3.996 -0.090 1.00 84.75 171 GLY A C 1
ATOM 1257 O O . GLY A 1 171 ? 5.849 -2.768 -0.128 1.00 84.75 171 GLY A O 1
ATOM 1258 N N . GLN A 1 172 ? 4.878 -4.609 0.699 1.00 89.31 172 GLN A N 1
ATOM 1259 C CA . GLN A 1 172 ? 4.010 -3.924 1.651 1.00 89.31 172 GLN A CA 1
ATOM 1260 C C . GLN A 1 172 ? 4.547 -4.075 3.072 1.00 89.31 172 GLN A C 1
ATOM 1262 O O . GLN A 1 172 ? 4.909 -5.159 3.524 1.00 89.31 172 GLN A O 1
ATOM 1267 N N . LEU A 1 173 ? 4.537 -2.976 3.815 1.00 91.00 173 LEU A N 1
ATOM 1268 C CA . LEU A 1 173 ? 4.908 -2.939 5.222 1.00 91.00 173 LEU A CA 1
ATOM 1269 C C . LEU A 1 173 ? 3.898 -2.077 5.964 1.00 91.00 173 LEU A C 1
ATOM 1271 O O . LEU A 1 173 ? 3.738 -0.896 5.654 1.00 91.00 173 LEU A O 1
ATOM 1275 N N . ARG A 1 174 ? 3.251 -2.629 6.988 1.00 90.38 174 ARG A N 1
ATOM 1276 C CA . ARG A 1 174 ? 2.365 -1.858 7.866 1.00 90.38 174 ARG A CA 1
ATOM 1277 C C . ARG A 1 174 ? 2.792 -2.016 9.309 1.00 90.38 174 ARG A C 1
ATOM 1279 O O . ARG A 1 174 ? 3.103 -3.102 9.787 1.00 90.38 174 ARG A O 1
ATOM 1286 N N . PHE A 1 175 ? 2.773 -0.922 10.043 1.00 88.31 175 PHE A N 1
ATOM 1287 C CA . PHE A 1 175 ? 2.905 -0.945 11.492 1.00 88.31 175 PHE A CA 1
ATOM 1288 C C . PHE A 1 175 ? 2.182 0.267 12.058 1.00 88.31 175 PHE A C 1
ATOM 1290 O O . PHE A 1 175 ? 1.835 1.204 11.341 1.00 88.31 175 PHE A O 1
ATOM 1297 N N . GLY A 1 176 ? 1.925 0.301 13.358 1.00 82.50 176 GLY A N 1
ATOM 1298 C CA . GLY A 1 176 ? 1.270 1.489 13.896 1.00 82.50 176 GLY A CA 1
ATOM 1299 C C . GLY A 1 176 ? 0.826 1.392 15.327 1.00 82.50 176 GLY A C 1
ATOM 1300 O O . GLY A 1 176 ? 0.111 0.474 15.667 1.00 82.50 176 GLY A O 1
ATOM 1301 N N . GLY A 1 177 ? 1.254 2.330 16.163 1.00 78.31 177 GLY A N 1
ATOM 1302 C CA . GLY A 1 177 ? 1.095 2.362 17.610 1.00 78.31 177 GLY A CA 1
ATOM 1303 C C . GLY A 1 177 ? -0.192 2.878 18.185 1.00 78.31 177 GLY A C 1
ATOM 1304 O O . GLY A 1 177 ? -0.964 3.597 17.561 1.00 78.31 177 GLY A O 1
ATOM 1305 N N . SER A 1 178 ? -0.368 2.575 19.466 1.00 79.50 178 SER A N 1
ATOM 1306 C CA . SER A 1 178 ? -1.386 3.230 20.269 1.00 79.50 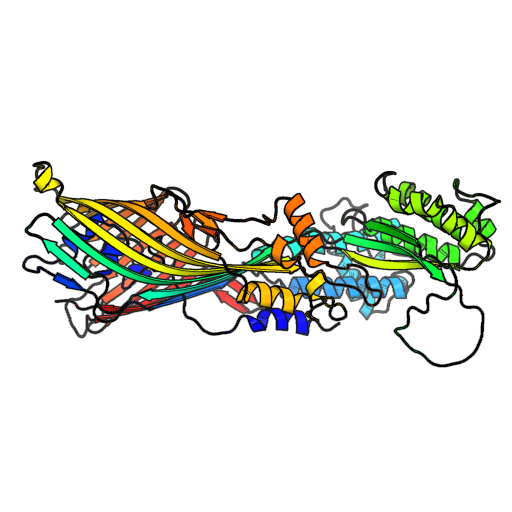178 SER A CA 1
ATOM 1307 C C . SER A 1 178 ? -1.073 3.216 21.758 1.00 79.50 178 SER A C 1
ATOM 1309 O O . SER A 1 178 ? -0.599 2.229 22.324 1.00 79.50 178 SER A O 1
ATOM 1311 N N . VAL A 1 179 ? -1.396 4.333 22.402 1.00 81.75 179 VAL A N 1
ATOM 1312 C CA . VAL A 1 179 ? -1.271 4.522 23.843 1.00 81.75 179 VAL A CA 1
ATOM 1313 C C . VAL A 1 179 ? -2.485 5.284 24.358 1.00 81.75 179 VAL A C 1
ATOM 1315 O O . VAL A 1 179 ? -2.839 6.350 23.856 1.00 81.75 179 VAL A O 1
ATOM 1318 N N . SER A 1 180 ? -3.154 4.742 25.374 1.00 79.50 180 SER A N 1
ATOM 1319 C CA . SER A 1 180 ? -4.184 5.510 26.086 1.00 79.50 180 SER A CA 1
ATOM 1320 C C . SER A 1 180 ? -3.533 6.441 27.115 1.00 79.50 180 SER A C 1
ATOM 1322 O O . SER A 1 180 ? -2.435 6.179 27.609 1.00 79.50 180 SER A O 1
ATOM 1324 N N . VAL A 1 181 ? -4.195 7.535 27.480 1.00 82.12 181 VAL A N 1
ATOM 1325 C CA . VAL A 1 181 ? -3.738 8.372 28.602 1.00 82.12 181 VAL A CA 1
ATOM 1326 C C . VAL A 1 181 ? -4.062 7.656 29.928 1.00 82.12 181 VAL A C 1
ATOM 1328 O O . VAL A 1 181 ? -5.085 6.973 30.009 1.00 82.12 181 VAL A O 1
ATOM 1331 N N . PRO A 1 182 ? -3.233 7.764 30.986 1.00 81.38 182 PRO A N 1
ATOM 1332 C CA . PRO A 1 182 ? -3.585 7.233 32.303 1.00 81.38 182 PRO A CA 1
ATOM 1333 C C . PRO A 1 182 ? -4.943 7.750 32.798 1.00 81.38 182 PRO A C 1
ATOM 1335 O O . PRO A 1 182 ? -5.329 8.877 32.487 1.00 81.38 182 PRO A O 1
ATOM 1338 N N . LEU A 1 183 ? -5.646 6.954 33.611 1.00 81.31 183 LEU A N 1
ATOM 1339 C CA . LEU A 1 183 ? -6.992 7.271 34.119 1.00 81.31 183 LEU A CA 1
ATOM 1340 C C . LEU A 1 183 ? -8.093 7.298 33.039 1.00 81.31 183 LEU A C 1
ATOM 1342 O O . LEU A 1 183 ? -9.197 7.769 33.316 1.00 81.31 183 LEU A O 1
ATOM 1346 N N . MET A 1 184 ? -7.821 6.764 31.841 1.00 85.12 184 MET A N 1
ATOM 1347 C CA . MET A 1 184 ? -8.781 6.646 30.738 1.00 85.12 184 MET A CA 1
ATOM 1348 C C . MET A 1 184 ? -9.069 5.177 30.365 1.00 85.12 184 MET A C 1
ATOM 1350 O O . MET A 1 184 ? -8.198 4.321 30.533 1.00 85.12 184 MET A O 1
ATOM 1354 N N . PRO A 1 185 ? -10.271 4.870 29.836 1.00 85.69 185 PRO A N 1
ATOM 1355 C CA . PRO A 1 185 ? -11.444 5.745 29.785 1.00 85.69 185 PRO A CA 1
ATOM 1356 C C . PRO A 1 185 ? -11.954 6.057 31.196 1.00 85.69 185 PRO A C 1
ATOM 1358 O O . PRO A 1 185 ? -11.808 5.242 32.103 1.00 85.69 185 PRO A O 1
ATOM 1361 N N . PHE A 1 186 ? -12.560 7.225 31.384 1.00 89.00 186 PHE A N 1
ATOM 1362 C CA . PHE A 1 186 ? -13.240 7.624 32.613 1.00 89.00 186 PHE A CA 1
ATOM 1363 C C . PHE A 1 186 ? -14.749 7.596 32.388 1.00 89.00 186 PHE A C 1
ATOM 1365 O O . PHE A 1 186 ? -15.267 8.316 31.536 1.00 89.00 186 PHE A O 1
ATOM 1372 N N . LEU A 1 187 ? -15.465 6.795 33.169 1.00 91.19 187 LEU A N 1
ATOM 1373 C CA . LEU A 1 187 ? -16.914 6.644 33.110 1.00 91.19 187 LEU A CA 1
ATOM 1374 C C . LEU A 1 187 ? -17.557 7.203 34.377 1.00 91.19 187 LEU A C 1
ATOM 1376 O O . LEU A 1 187 ? -17.135 6.899 35.493 1.00 91.19 187 LEU A O 1
ATOM 1380 N N . PHE A 1 188 ? -18.629 7.966 34.205 1.00 93.19 188 PHE A N 1
ATOM 1381 C CA . PHE A 1 188 ? -19.471 8.503 35.266 1.00 93.19 188 PHE A CA 1
ATOM 1382 C C . PHE A 1 188 ? -20.918 8.060 35.066 1.00 93.19 188 PHE A C 1
ATOM 1384 O O . PHE A 1 188 ? -21.551 8.407 34.070 1.00 93.19 188 PHE A O 1
ATOM 1391 N N . LYS A 1 189 ? -21.468 7.323 36.031 1.00 91.69 189 LYS A N 1
ATOM 1392 C CA . LYS A 1 189 ? -22.875 6.917 36.036 1.00 91.69 189 LYS A CA 1
ATOM 1393 C C . LYS A 1 189 ? -23.715 7.948 36.784 1.00 91.69 189 LYS A C 1
ATOM 1395 O O . LYS A 1 189 ? -23.566 8.147 37.994 1.00 91.69 189 LYS A O 1
ATOM 1400 N N . GLY A 1 190 ? -24.618 8.595 36.059 1.00 86.31 190 GLY A N 1
ATOM 1401 C CA . GLY A 1 190 ? -25.558 9.558 36.603 1.00 86.31 190 GLY A CA 1
ATOM 1402 C C . GLY A 1 190 ? -26.915 8.915 36.865 1.00 86.31 190 GLY A C 1
ATOM 14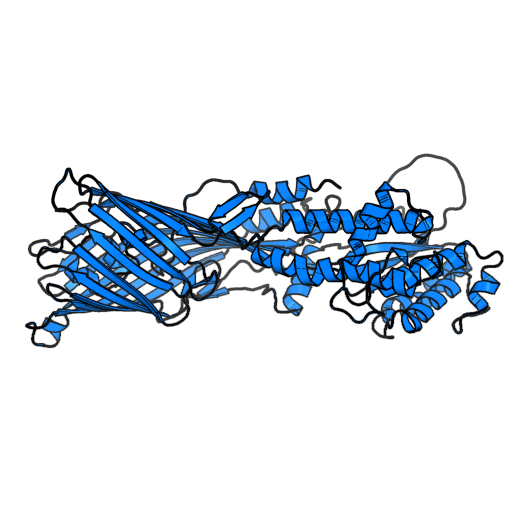03 O O . GLY A 1 190 ? -27.714 8.692 35.965 1.00 86.31 190 GLY A O 1
ATOM 1404 N N . GLY A 1 191 ? -27.208 8.618 38.129 1.00 83.44 191 GLY A N 1
ATOM 1405 C CA . GLY A 1 191 ? -28.445 7.915 38.481 1.00 83.44 191 GLY A CA 1
ATOM 1406 C C . GLY A 1 191 ? -28.429 6.447 38.038 1.00 83.44 191 GLY A C 1
ATOM 1407 O O . GLY A 1 191 ? -27.379 5.809 38.032 1.00 83.44 191 GLY A O 1
ATOM 1408 N N . ARG A 1 192 ? -29.606 5.882 37.741 1.00 76.44 192 ARG A N 1
ATOM 1409 C CA . ARG A 1 192 ? -29.728 4.476 37.314 1.00 76.44 192 ARG A CA 1
ATOM 1410 C C . ARG A 1 192 ? -29.584 4.285 35.809 1.00 76.44 192 ARG A C 1
ATOM 1412 O O . ARG A 1 192 ? -29.100 3.236 35.394 1.00 76.44 192 ARG A O 1
ATOM 1419 N N . ASP A 1 193 ? -29.966 5.291 35.031 1.00 89.62 193 ASP A N 1
ATOM 1420 C CA . ASP A 1 193 ? -30.303 5.079 33.626 1.00 89.62 193 ASP A CA 1
ATOM 1421 C C . ASP A 1 193 ? -29.271 5.631 32.642 1.00 89.62 193 ASP A C 1
ATOM 1423 O O . ASP A 1 193 ? -29.320 5.239 31.484 1.00 89.62 193 ASP A O 1
ATOM 1427 N N . TRP A 1 194 ? -28.320 6.480 33.051 1.00 93.00 194 TRP A N 1
ATOM 1428 C CA . TRP A 1 194 ? -27.337 7.032 32.114 1.00 93.00 194 TRP A CA 1
ATOM 1429 C C . TRP A 1 194 ? -25.893 6.999 32.607 1.00 93.00 194 TRP A C 1
ATOM 1431 O O . TRP A 1 194 ? -25.604 7.106 33.804 1.00 93.00 194 TRP A O 1
ATOM 1441 N N . THR A 1 195 ? -24.977 6.912 31.645 1.00 95.19 195 THR A N 1
ATOM 1442 C CA . THR A 1 195 ? -23.531 6.970 31.855 1.00 95.19 195 THR A CA 1
ATOM 1443 C C . THR A 1 195 ? -22.901 7.918 30.845 1.00 95.19 195 THR A C 1
ATOM 1445 O O . THR A 1 195 ? -23.151 7.827 29.648 1.00 95.19 195 THR A O 1
ATOM 1448 N N . PHE A 1 196 ? -22.056 8.816 31.336 1.00 95.56 196 PHE A N 1
ATOM 1449 C CA . PHE A 1 196 ? -21.172 9.645 30.530 1.00 95.56 196 PHE A CA 1
ATOM 1450 C C . PHE A 1 196 ? -19.758 9.063 30.559 1.00 95.56 196 PHE A C 1
ATOM 1452 O O . PHE A 1 196 ? -19.335 8.537 31.587 1.00 95.56 196 PHE A O 1
ATOM 1459 N N . GLY A 1 197 ? -19.028 9.154 29.455 1.00 93.19 197 GLY A N 1
ATOM 1460 C CA . GLY A 1 197 ? -17.657 8.677 29.349 1.00 93.19 197 GLY A CA 1
ATOM 1461 C C . GLY A 1 197 ? -16.756 9.681 28.648 1.00 93.19 197 GLY A C 1
ATOM 1462 O O . GLY A 1 197 ? -17.196 10.391 27.747 1.00 93.19 197 GLY A O 1
ATOM 1463 N N . VAL A 1 198 ? -15.493 9.716 29.051 1.00 92.75 198 VAL A N 1
ATOM 1464 C CA . VAL A 1 198 ? -14.420 10.427 28.354 1.00 92.75 198 VAL A CA 1
ATOM 1465 C C . VAL A 1 198 ? -13.287 9.445 28.119 1.00 92.75 198 VAL A C 1
ATOM 1467 O O . VAL A 1 198 ? -12.904 8.719 29.034 1.00 92.75 198 VAL A O 1
ATOM 1470 N N . ASN A 1 199 ? -12.746 9.421 26.909 1.00 89.88 199 ASN A N 1
ATOM 1471 C CA . ASN A 1 199 ? -11.550 8.661 26.586 1.00 89.88 199 ASN A CA 1
ATOM 1472 C C . ASN A 1 199 ? -10.575 9.537 25.803 1.00 89.88 199 ASN A C 1
ATOM 1474 O O . ASN A 1 199 ? -10.997 10.335 24.967 1.00 89.88 199 ASN A O 1
ATOM 1478 N N . VAL A 1 200 ? -9.283 9.381 26.083 1.00 89.25 200 VAL A N 1
ATOM 1479 C CA . VAL A 1 200 ? -8.210 10.078 25.372 1.00 89.25 200 VAL A CA 1
ATOM 1480 C C . VAL A 1 200 ? -7.128 9.070 25.025 1.00 89.25 200 VAL A C 1
ATOM 1482 O O . VAL A 1 200 ? -6.636 8.355 25.906 1.00 89.25 200 VAL A O 1
ATOM 1485 N N . ALA A 1 201 ? -6.754 9.033 23.752 1.00 85.44 201 ALA A N 1
ATOM 1486 C CA . ALA A 1 201 ? -5.723 8.150 23.236 1.00 85.44 201 ALA A CA 1
ATOM 1487 C C . ALA A 1 201 ? -4.892 8.845 22.153 1.00 85.44 201 ALA A C 1
ATOM 1489 O O . ALA A 1 201 ? -5.324 9.823 21.540 1.00 85.44 201 ALA A O 1
ATOM 1490 N N . ALA A 1 202 ? -3.683 8.338 21.953 1.00 87.06 202 ALA A N 1
ATOM 1491 C CA . ALA A 1 202 ? -2.820 8.697 20.844 1.00 87.06 202 ALA A CA 1
ATOM 1492 C C . ALA A 1 202 ? -2.515 7.445 20.021 1.00 87.06 202 ALA A C 1
ATOM 1494 O O . ALA A 1 202 ? -2.341 6.359 20.581 1.00 87.06 202 ALA A O 1
ATOM 1495 N N . HIS A 1 203 ? -2.444 7.617 18.707 1.00 86.19 203 HIS A N 1
ATOM 1496 C CA . HIS A 1 203 ? -2.218 6.565 17.729 1.00 86.19 203 HIS A CA 1
ATOM 1497 C C . HIS A 1 203 ? -1.151 7.007 16.733 1.00 86.19 203 HIS A C 1
ATOM 1499 O O . HIS A 1 203 ? -1.032 8.192 16.425 1.00 86.19 203 HIS A O 1
ATOM 1505 N N . ALA A 1 204 ? -0.389 6.050 16.235 1.00 89.25 204 ALA A N 1
ATOM 1506 C CA . ALA A 1 204 ? 0.508 6.218 15.106 1.00 89.25 204 ALA A CA 1
ATOM 1507 C C . ALA A 1 204 ? 0.172 5.119 14.099 1.00 89.25 204 ALA A C 1
ATOM 1509 O O . ALA A 1 204 ? -0.111 4.000 14.503 1.00 89.25 204 ALA A O 1
ATOM 1510 N N . GLN A 1 205 ? 0.168 5.406 12.810 1.00 89.94 205 GLN A N 1
ATOM 1511 C CA . GLN A 1 205 ? -0.020 4.407 11.759 1.00 89.94 205 GLN A CA 1
ATOM 1512 C C . GLN A 1 205 ? 0.967 4.695 10.643 1.00 89.94 205 GLN A C 1
ATOM 1514 O O . GLN A 1 205 ? 1.255 5.860 10.381 1.00 89.94 205 GLN A O 1
ATOM 1519 N N . PHE A 1 206 ? 1.486 3.645 10.025 1.00 93.44 206 PHE A N 1
ATOM 1520 C CA . PHE A 1 206 ? 2.399 3.701 8.900 1.00 93.44 206 PHE A CA 1
ATOM 1521 C C . PHE A 1 206 ? 2.037 2.600 7.903 1.00 93.44 206 PHE A C 1
ATOM 1523 O O . PHE A 1 206 ? 1.762 1.464 8.302 1.00 93.44 206 PHE A O 1
ATOM 1530 N N . ARG A 1 207 ? 2.087 2.943 6.619 1.00 94.25 207 ARG A N 1
ATOM 1531 C CA . ARG A 1 207 ? 2.002 2.032 5.481 1.00 94.25 207 ARG A CA 1
ATOM 1532 C C . ARG A 1 207 ? 3.100 2.407 4.494 1.00 94.25 207 ARG A C 1
ATOM 1534 O O . ARG A 1 207 ? 3.138 3.545 4.042 1.00 94.25 207 ARG A O 1
ATOM 1541 N N . GLY A 1 208 ? 3.953 1.455 4.156 1.00 94.38 208 GLY A N 1
ATOM 1542 C CA . GLY A 1 208 ? 4.799 1.482 2.970 1.00 94.38 208 GLY A CA 1
ATOM 1543 C C . GLY A 1 208 ? 4.247 0.484 1.961 1.00 94.38 208 GLY A C 1
ATOM 1544 O O . GLY A 1 208 ? 3.794 -0.592 2.357 1.00 94.38 208 GLY A O 1
ATOM 1545 N N . GLN A 1 209 ? 4.240 0.843 0.686 1.00 94.12 209 GLN A N 1
ATOM 1546 C CA . GLN A 1 209 ? 3.830 -0.052 -0.389 1.00 94.12 209 GLN A CA 1
ATOM 1547 C C . GLN A 1 209 ? 4.635 0.202 -1.655 1.00 94.12 209 GLN A C 1
ATOM 1549 O O . GLN A 1 209 ? 4.986 1.344 -1.948 1.00 94.12 209 GLN A O 1
ATOM 1554 N N . MET A 1 210 ? 4.867 -0.855 -2.420 1.00 92.81 210 MET A N 1
ATOM 1555 C CA . MET A 1 210 ? 5.305 -0.758 -3.804 1.00 92.81 210 MET A CA 1
ATOM 1556 C C . MET A 1 210 ? 4.087 -0.546 -4.706 1.00 92.81 210 MET A C 1
ATOM 1558 O O . MET A 1 210 ? 3.050 -1.174 -4.518 1.00 92.81 210 MET A O 1
ATOM 1562 N N . ILE A 1 211 ? 4.217 0.337 -5.686 1.00 94.44 211 ILE A N 1
ATOM 1563 C CA . ILE A 1 211 ? 3.289 0.521 -6.796 1.00 94.44 211 ILE A CA 1
ATOM 1564 C C . ILE A 1 211 ? 4.061 0.082 -8.031 1.00 94.44 211 ILE A C 1
ATOM 1566 O O . ILE A 1 211 ? 4.930 0.810 -8.508 1.00 94.44 211 ILE A O 1
ATOM 1570 N N . ALA A 1 212 ? 3.794 -1.132 -8.502 1.00 90.94 212 ALA A N 1
ATOM 1571 C CA . ALA A 1 212 ? 4.460 -1.695 -9.667 1.00 90.94 212 ALA A CA 1
ATOM 1572 C C . ALA A 1 212 ? 4.121 -0.913 -10.950 1.00 90.94 212 ALA A C 1
ATOM 1574 O O . ALA A 1 212 ? 3.084 -0.264 -11.057 1.00 90.94 212 ALA A O 1
ATOM 1575 N N . SER A 1 213 ? 4.973 -0.988 -11.961 1.00 91.56 213 SER A N 1
ATOM 1576 C CA . SER A 1 213 ? 4.680 -0.551 -13.327 1.00 91.56 213 SER A CA 1
ATOM 1577 C C . SER A 1 213 ? 5.526 -1.377 -14.292 1.00 91.56 213 SER A C 1
ATOM 1579 O O . SER A 1 213 ? 6.672 -1.677 -13.940 1.00 91.56 213 SER A O 1
ATOM 1581 N N . PRO A 1 214 ? 5.005 -1.734 -15.483 1.00 88.00 214 PRO A N 1
ATOM 1582 C CA . PRO A 1 214 ? 5.757 -2.496 -16.466 1.00 88.00 214 PRO A CA 1
ATOM 1583 C C . PRO A 1 214 ? 7.166 -1.949 -16.699 1.00 88.00 214 PRO A C 1
ATOM 1585 O O . PRO A 1 214 ? 7.380 -0.737 -16.788 1.00 88.00 214 PRO A O 1
ATOM 1588 N N . PHE A 1 215 ? 8.118 -2.865 -16.792 1.00 82.56 215 PHE A N 1
ATOM 1589 C CA . PHE A 1 215 ? 9.459 -2.603 -17.263 1.00 82.56 215 PHE A CA 1
ATOM 1590 C C . PHE A 1 215 ? 9.476 -2.547 -18.790 1.00 82.56 215 PHE A C 1
ATOM 1592 O O . PHE A 1 215 ? 8.948 -3.424 -19.476 1.00 82.56 215 PHE A O 1
ATOM 1599 N N . GLY A 1 216 ? 10.118 -1.512 -19.307 1.00 81.06 216 GLY A N 1
ATOM 1600 C CA . GLY A 1 216 ? 10.437 -1.306 -20.706 1.00 81.06 216 GLY A CA 1
ATOM 1601 C C . GLY A 1 216 ? 11.912 -0.963 -20.876 1.00 81.06 216 GLY A C 1
ATOM 1602 O O . GLY A 1 216 ? 12.696 -0.952 -19.923 1.00 81.06 216 GLY A O 1
ATOM 1603 N N . VAL A 1 217 ? 12.279 -0.624 -22.103 1.00 77.38 217 VAL A N 1
ATOM 1604 C CA . VAL A 1 217 ? 13.595 -0.067 -22.433 1.00 77.38 217 VAL A CA 1
ATOM 1605 C C . VAL A 1 217 ? 13.366 1.255 -23.155 1.00 77.38 217 VAL A C 1
ATOM 1607 O O . VAL A 1 217 ? 12.514 1.343 -24.029 1.00 77.38 217 VAL A O 1
ATOM 1610 N N . ALA A 1 218 ? 14.072 2.314 -22.786 1.00 75.88 218 ALA A N 1
ATOM 1611 C CA . ALA A 1 218 ? 14.132 3.542 -23.564 1.00 75.88 218 ALA A CA 1
ATOM 1612 C C . ALA A 1 218 ? 15.476 3.606 -24.269 1.00 75.88 218 ALA A C 1
ATOM 1614 O O . ALA A 1 218 ? 16.524 3.553 -23.631 1.00 75.88 218 ALA A O 1
ATOM 1615 N N . THR A 1 219 ? 15.438 3.780 -25.580 1.00 77.19 219 THR A N 1
ATOM 1616 C CA . THR A 1 219 ? 16.625 4.011 -26.391 1.00 77.19 219 THR A CA 1
ATOM 1617 C C . THR A 1 219 ? 16.653 5.471 -26.824 1.00 77.19 219 THR A C 1
ATOM 1619 O O . THR A 1 219 ? 15.723 5.947 -27.466 1.00 77.19 219 THR A O 1
ATOM 1622 N N . THR A 1 220 ? 17.710 6.197 -26.475 1.00 77.31 220 THR A N 1
ATOM 1623 C CA . THR A 1 220 ? 17.929 7.596 -26.853 1.00 77.31 220 THR A CA 1
ATOM 1624 C C . THR A 1 220 ? 18.961 7.672 -27.967 1.00 77.31 220 THR A C 1
ATOM 1626 O O . THR A 1 220 ? 20.105 7.258 -27.800 1.00 77.31 220 THR A O 1
ATOM 1629 N N . PHE A 1 221 ? 18.580 8.261 -29.091 1.00 81.19 221 PHE A N 1
ATOM 1630 C CA . PHE A 1 221 ? 19.462 8.571 -30.208 1.00 81.19 221 PHE A CA 1
ATOM 1631 C C . PHE A 1 221 ? 19.869 10.034 -30.085 1.00 81.19 221 PHE A C 1
ATOM 1633 O O . PHE A 1 221 ? 19.007 10.901 -30.174 1.00 81.19 221 PHE A O 1
ATOM 1640 N N . ARG A 1 222 ? 21.152 10.339 -29.866 1.00 82.12 222 ARG A N 1
ATOM 1641 C CA . ARG A 1 222 ? 21.644 11.708 -29.640 1.00 82.12 222 ARG A CA 1
ATOM 1642 C C . ARG A 1 222 ? 22.774 12.100 -30.582 1.00 82.12 222 ARG A C 1
ATOM 1644 O O . ARG A 1 222 ? 23.663 11.302 -30.863 1.00 82.12 222 ARG A O 1
ATOM 1651 N N . THR A 1 223 ? 22.794 13.358 -31.017 1.00 82.38 223 THR A N 1
ATOM 1652 C CA . THR A 1 223 ? 23.961 13.918 -31.704 1.00 82.38 223 THR A CA 1
ATOM 1653 C C . THR A 1 223 ? 24.999 14.380 -30.694 1.00 82.38 223 THR A C 1
ATOM 1655 O O . THR A 1 223 ? 24.721 15.183 -29.794 1.00 82.38 223 THR A O 1
ATOM 1658 N N . VAL A 1 224 ? 26.228 13.902 -30.864 1.00 83.06 224 VAL A N 1
ATOM 1659 C CA . VAL A 1 224 ? 27.383 14.331 -30.072 1.00 83.06 224 VAL A CA 1
ATOM 1660 C C . VAL A 1 224 ? 28.448 14.925 -30.980 1.00 83.06 224 VAL A C 1
ATOM 1662 O O . VAL A 1 224 ? 28.664 14.468 -32.102 1.00 83.06 224 VAL A O 1
ATOM 1665 N N . GLN A 1 225 ? 29.110 15.978 -30.506 1.00 84.12 225 GLN A N 1
ATOM 1666 C CA . GLN A 1 225 ? 30.068 16.722 -31.315 1.00 84.12 225 GLN A CA 1
ATOM 1667 C C . GLN A 1 225 ? 31.284 15.858 -31.674 1.00 84.12 225 GLN A C 1
ATOM 1669 O O . GLN A 1 225 ? 31.893 15.209 -30.820 1.00 84.12 225 GLN A O 1
ATOM 1674 N N . ASN A 1 226 ? 31.680 15.895 -32.941 1.00 77.56 226 ASN A N 1
ATOM 1675 C CA . ASN A 1 226 ? 32.827 15.163 -33.449 1.00 77.56 226 ASN A CA 1
ATOM 1676 C C . ASN A 1 226 ? 34.133 15.909 -33.109 1.00 77.56 226 ASN A C 1
ATOM 1678 O O . ASN A 1 226 ? 34.371 17.024 -33.576 1.00 77.56 226 ASN A O 1
ATOM 1682 N N . SER A 1 227 ? 34.997 15.322 -32.273 1.00 60.22 227 SER A N 1
ATOM 1683 C CA . SER A 1 227 ? 36.259 15.950 -31.848 1.00 60.22 227 SER A CA 1
ATOM 1684 C C . SER A 1 227 ? 37.441 15.441 -32.672 1.00 60.22 227 SER A C 1
ATOM 1686 O O . SER A 1 227 ? 38.093 14.452 -32.327 1.00 60.22 227 SER A O 1
ATOM 1688 N N . THR A 1 228 ? 37.782 16.128 -33.764 1.00 46.72 228 THR A N 1
ATOM 1689 C CA . THR A 1 228 ? 39.030 15.842 -34.486 1.00 46.72 228 THR A CA 1
ATOM 1690 C C . THR A 1 228 ? 40.224 16.614 -33.907 1.00 46.72 228 THR A C 1
ATOM 1692 O O . THR A 1 228 ? 40.502 17.750 -34.286 1.00 46.72 228 THR A O 1
ATOM 1695 N N . SER A 1 229 ? 41.004 15.893 -33.088 1.00 40.00 229 SER A N 1
ATOM 1696 C CA . SER A 1 229 ? 42.455 15.997 -32.805 1.00 40.00 229 SER A CA 1
ATOM 1697 C C . SER A 1 229 ? 43.003 16.934 -31.699 1.00 40.00 229 SER A C 1
ATOM 1699 O O . SER A 1 229 ? 43.102 18.144 -31.863 1.00 40.00 229 SER A O 1
ATOM 1701 N N . GLY A 1 230 ? 43.595 16.309 -30.659 1.00 32.66 230 GLY A N 1
ATOM 1702 C CA . GLY A 1 230 ? 44.938 16.681 -30.174 1.00 32.66 230 GLY A CA 1
ATOM 1703 C C . GLY A 1 230 ? 45.159 16.932 -28.670 1.00 32.66 230 GLY A C 1
ATOM 1704 O O . GLY A 1 230 ? 45.181 18.074 -28.239 1.00 32.66 230 GLY A O 1
ATOM 1705 N N . SER A 1 231 ? 45.562 15.881 -27.938 1.00 31.30 231 SER A N 1
ATOM 1706 C CA . SER A 1 231 ? 46.377 15.920 -26.702 1.00 31.30 231 SER A CA 1
ATOM 1707 C C . SER A 1 231 ? 45.736 16.377 -25.375 1.00 31.30 231 SER A C 1
ATOM 1709 O O . SER A 1 231 ? 45.857 17.530 -24.980 1.00 31.30 231 SER A O 1
ATOM 1711 N N . GLY A 1 232 ? 45.347 15.382 -24.567 1.00 29.97 232 GLY A N 1
ATOM 1712 C CA . GLY A 1 232 ? 45.728 15.316 -23.150 1.00 29.97 232 GLY A CA 1
ATOM 1713 C C . GLY A 1 232 ? 44.700 15.773 -22.110 1.00 29.97 232 GLY A C 1
ATOM 1714 O O . GLY A 1 232 ? 44.401 16.952 -22.006 1.00 29.97 232 GLY A O 1
ATOM 1715 N N . VAL A 1 233 ? 44.373 14.823 -21.223 1.00 25.70 233 VAL A N 1
ATOM 1716 C CA . VAL A 1 233 ? 43.785 14.981 -19.877 1.00 25.70 233 VAL A CA 1
ATOM 1717 C C . VAL A 1 233 ? 42.262 15.170 -19.829 1.00 25.70 233 VAL A C 1
ATOM 1719 O O . VAL A 1 233 ? 41.713 16.152 -20.308 1.00 25.70 233 VAL A O 1
ATOM 1722 N N . PHE A 1 234 ? 41.610 14.198 -19.182 1.00 33.97 234 PHE A N 1
ATOM 1723 C CA . PHE A 1 234 ? 40.228 14.243 -18.711 1.00 33.97 234 PHE A CA 1
ATOM 1724 C C . PHE A 1 234 ? 39.936 15.514 -17.903 1.00 33.97 234 PHE A C 1
ATOM 1726 O O . PHE A 1 234 ? 40.672 15.838 -16.971 1.00 33.97 234 PHE A O 1
ATOM 1733 N N . ALA A 1 235 ? 38.796 16.136 -18.181 1.00 25.52 235 ALA A N 1
ATOM 1734 C CA . ALA A 1 235 ? 37.964 16.755 -17.160 1.00 25.52 235 ALA A CA 1
ATOM 1735 C C . ALA A 1 235 ? 36.505 16.649 -17.616 1.00 25.52 235 ALA A C 1
ATOM 1737 O O . ALA A 1 235 ? 36.083 17.314 -18.560 1.00 25.52 235 ALA A O 1
ATOM 1738 N N . SER A 1 236 ? 35.770 15.767 -16.945 1.00 38.75 236 SER A N 1
ATOM 1739 C CA . SER A 1 236 ? 34.336 15.898 -16.721 1.00 38.75 236 SER A CA 1
ATOM 1740 C C . SER A 1 236 ? 34.025 17.317 -16.230 1.00 38.75 236 SER A C 1
ATOM 1742 O O . SER A 1 236 ? 34.742 17.846 -15.378 1.00 38.75 236 SER A O 1
ATOM 1744 N N . GLY A 1 237 ? 32.967 17.925 -16.764 1.00 37.31 237 GLY A N 1
ATOM 1745 C CA . GLY A 1 237 ? 32.456 19.209 -16.287 1.00 37.31 237 GLY A CA 1
ATOM 1746 C C . GLY A 1 237 ? 33.159 20.436 -16.872 1.00 37.31 237 GLY A C 1
ATOM 1747 O O . GLY A 1 237 ? 34.018 21.043 -16.237 1.00 37.31 237 GLY A O 1
ATOM 1748 N N . ALA A 1 238 ? 32.733 20.850 -18.065 1.00 27.41 238 ALA A N 1
ATOM 1749 C CA . ALA A 1 238 ? 32.712 22.256 -18.468 1.00 27.41 238 ALA A CA 1
ATOM 1750 C C . ALA A 1 238 ? 31.830 22.424 -19.712 1.00 27.41 238 ALA A C 1
ATOM 1752 O O . ALA A 1 238 ? 32.226 22.066 -20.821 1.00 27.41 238 ALA A O 1
ATOM 1753 N N . SER A 1 239 ? 30.664 23.044 -19.533 1.00 41.59 239 SER A N 1
ATOM 1754 C CA . SER A 1 239 ? 29.929 23.699 -20.610 1.00 41.59 239 SER A CA 1
ATOM 1755 C C . SER A 1 239 ? 30.734 24.911 -21.094 1.00 41.59 239 SER A C 1
ATOM 1757 O O . SER A 1 239 ? 30.551 26.053 -20.675 1.00 41.59 239 SER A O 1
ATOM 1759 N N . ALA A 1 240 ? 31.694 24.670 -21.982 1.00 33.31 240 ALA A N 1
ATOM 1760 C CA . ALA A 1 240 ? 32.296 25.733 -22.767 1.00 33.31 240 ALA A CA 1
ATOM 1761 C C . ALA A 1 240 ? 31.404 25.994 -23.986 1.00 33.31 240 ALA A C 1
ATOM 1763 O O . ALA A 1 240 ? 31.573 25.407 -25.050 1.00 33.31 240 ALA A O 1
ATOM 1764 N N . SER A 1 241 ? 30.437 26.895 -23.816 1.00 42.62 241 SER A N 1
ATOM 1765 C CA . SER A 1 241 ? 29.636 27.485 -24.888 1.00 42.62 241 SER A CA 1
ATOM 1766 C C . SER A 1 241 ? 30.505 28.370 -25.797 1.00 42.62 241 SER A C 1
ATOM 1768 O O . SER A 1 241 ? 30.449 29.602 -25.711 1.00 42.62 241 SER A O 1
ATOM 1770 N N . SER A 1 242 ? 31.359 27.777 -26.633 1.00 40.47 242 SER A N 1
ATOM 1771 C CA . SER A 1 242 ? 32.196 28.556 -27.555 1.00 40.47 242 SER A CA 1
ATOM 1772 C C . SER A 1 242 ? 32.220 28.109 -29.012 1.00 40.47 242 SER A C 1
ATOM 1774 O O . SER A 1 242 ? 32.991 28.691 -29.757 1.00 40.47 242 SER A O 1
ATOM 1776 N N . ASP A 1 243 ? 31.344 27.205 -29.445 1.00 49.84 243 ASP A N 1
ATOM 1777 C CA . ASP A 1 243 ? 30.988 27.031 -30.860 1.00 49.84 243 ASP A CA 1
ATOM 1778 C C . ASP A 1 243 ? 29.536 26.543 -30.930 1.00 49.84 243 ASP A C 1
ATOM 1780 O O . ASP A 1 243 ? 29.133 25.731 -30.106 1.00 49.84 243 ASP A O 1
ATOM 1784 N N . GLY A 1 244 ? 28.727 27.092 -31.841 1.00 59.12 244 GLY A N 1
ATOM 1785 C CA . GLY A 1 244 ? 27.265 26.923 -31.932 1.00 59.12 244 GLY A CA 1
ATOM 1786 C C . GLY A 1 244 ? 26.746 25.518 -32.277 1.00 59.12 244 GLY A C 1
ATOM 1787 O O . GLY A 1 244 ? 25.865 25.401 -33.122 1.00 59.12 244 GLY A O 1
ATOM 1788 N N . PHE A 1 245 ? 27.283 24.472 -31.650 1.00 70.94 245 PHE A N 1
ATOM 1789 C CA . PHE A 1 245 ? 26.799 23.100 -31.722 1.00 70.94 245 PHE A CA 1
ATOM 1790 C C . PHE A 1 245 ? 25.551 22.925 -30.847 1.00 70.94 245 PHE A C 1
ATOM 1792 O O . PHE A 1 245 ? 25.560 23.265 -29.663 1.00 70.94 245 PHE A O 1
ATOM 1799 N N . GLN A 1 246 ? 24.482 22.386 -31.430 1.00 77.69 246 GLN A N 1
ATOM 1800 C CA . GLN A 1 246 ? 23.237 22.061 -30.736 1.00 77.69 246 GLN A CA 1
ATOM 1801 C C . GLN A 1 246 ? 23.088 20.539 -30.707 1.00 77.69 246 GLN A C 1
ATOM 1803 O O . GLN A 1 246 ? 22.940 19.937 -31.764 1.00 77.69 246 GLN A O 1
ATOM 1808 N N . SER A 1 247 ? 23.126 19.927 -29.522 1.00 77.75 247 SER A N 1
ATOM 1809 C CA . SER A 1 247 ? 22.814 18.501 -29.387 1.00 77.75 247 SER A CA 1
ATOM 1810 C C . SER A 1 247 ? 21.316 18.286 -29.617 1.00 77.75 247 SER A C 1
ATOM 1812 O O . SER A 1 247 ? 20.489 19.033 -29.089 1.00 77.75 247 SER A O 1
ATOM 1814 N N . LEU A 1 248 ? 20.985 17.304 -30.447 1.00 83.00 248 LEU A N 1
ATOM 1815 C CA . LEU A 1 248 ? 19.629 16.882 -30.784 1.00 83.00 248 LEU A CA 1
ATOM 1816 C C . LEU A 1 248 ? 19.449 15.455 -30.279 1.00 83.00 248 LEU A C 1
ATOM 1818 O O . LEU A 1 248 ? 20.413 14.691 -30.263 1.00 83.00 248 LEU A O 1
ATOM 1822 N N . SER A 1 249 ? 18.237 15.094 -29.866 1.00 81.88 249 SER A N 1
ATOM 1823 C CA . SER A 1 249 ? 17.949 13.741 -29.392 1.00 81.88 249 SER A CA 1
ATOM 1824 C C . SER A 1 249 ? 16.560 13.275 -29.806 1.00 81.88 249 SER A C 1
ATOM 1826 O O . SER A 1 249 ? 15.673 14.102 -30.022 1.00 81.88 249 SER A O 1
ATOM 1828 N N . ALA A 1 250 ? 16.401 11.962 -29.934 1.00 83.19 250 ALA A N 1
ATOM 1829 C CA . ALA A 1 250 ? 15.131 11.288 -30.127 1.00 83.19 250 ALA A CA 1
ATOM 1830 C C . ALA A 1 250 ? 15.056 10.042 -29.251 1.00 83.19 250 ALA A C 1
ATOM 1832 O O . ALA A 1 250 ? 15.919 9.169 -29.333 1.00 83.19 250 ALA A O 1
ATOM 1833 N N . ASP A 1 251 ? 13.985 9.950 -28.472 1.00 80.62 251 ASP A N 1
ATOM 1834 C CA . ASP A 1 251 ? 13.705 8.788 -27.637 1.00 80.62 251 ASP A CA 1
ATOM 1835 C C . ASP A 1 251 ? 12.812 7.776 -28.363 1.00 80.62 251 ASP A C 1
ATOM 1837 O O . ASP A 1 251 ? 11.860 8.150 -29.057 1.00 80.62 251 ASP A O 1
ATOM 1841 N N . LEU A 1 252 ? 13.102 6.496 -28.154 1.00 83.81 252 LEU A N 1
ATOM 1842 C CA . LEU A 1 252 ? 12.282 5.346 -28.505 1.00 83.81 252 LEU A CA 1
ATOM 1843 C C . LEU A 1 252 ? 11.924 4.602 -27.222 1.00 83.81 252 LEU A C 1
ATOM 1845 O O . LEU A 1 252 ? 12.790 3.997 -26.597 1.00 83.81 252 LEU A O 1
ATOM 1849 N N . ASN A 1 253 ? 10.645 4.606 -26.855 1.00 82.94 253 ASN A N 1
ATOM 1850 C CA . ASN A 1 253 ? 10.157 3.799 -25.741 1.00 82.94 253 ASN A CA 1
ATOM 1851 C C . ASN A 1 253 ? 9.740 2.415 -26.253 1.00 82.94 253 ASN A C 1
ATOM 1853 O O . ASN A 1 253 ? 8.848 2.283 -27.091 1.00 82.94 253 ASN A O 1
ATOM 1857 N N . ILE A 1 254 ? 10.402 1.385 -25.746 1.00 84.62 254 ILE A N 1
ATOM 1858 C CA . ILE A 1 254 ? 10.182 -0.024 -26.048 1.00 84.62 254 ILE A CA 1
ATOM 1859 C C . ILE A 1 254 ? 9.286 -0.586 -24.948 1.00 84.62 254 ILE A C 1
ATOM 1861 O O . ILE A 1 254 ? 9.706 -0.723 -23.797 1.00 84.62 254 ILE A O 1
ATOM 1865 N N . SER A 1 255 ? 8.035 -0.873 -25.304 1.00 82.56 255 SER A N 1
ATOM 1866 C CA . SER A 1 255 ? 7.090 -1.543 -24.416 1.00 82.56 255 SER A CA 1
ATOM 1867 C C . SER A 1 255 ? 7.505 -2.991 -24.172 1.00 82.56 255 SER A C 1
ATOM 1869 O O . SER A 1 255 ? 8.169 -3.603 -25.013 1.00 82.56 255 SER A O 1
ATOM 1871 N N . SER A 1 256 ? 7.094 -3.543 -23.028 1.00 81.12 256 SER A N 1
ATOM 1872 C CA . SER A 1 256 ? 7.458 -4.897 -22.603 1.00 81.12 256 SER A CA 1
ATOM 1873 C C . SER A 1 256 ? 7.192 -5.950 -23.678 1.00 81.12 256 SER A C 1
ATOM 1875 O O . SER A 1 256 ? 8.059 -6.776 -23.928 1.00 81.12 256 SER A O 1
ATOM 1877 N N . ASP A 1 257 ? 6.064 -5.865 -24.388 1.00 83.38 257 ASP A N 1
ATOM 1878 C CA . ASP A 1 257 ? 5.631 -6.798 -25.440 1.00 83.38 257 ASP A CA 1
ATOM 1879 C C . ASP A 1 257 ? 6.453 -6.741 -26.740 1.00 83.38 257 ASP A C 1
ATOM 1881 O O . ASP A 1 257 ? 6.267 -7.573 -27.632 1.00 83.38 257 ASP A O 1
ATOM 1885 N N . LYS A 1 258 ? 7.341 -5.750 -26.867 1.00 86.56 258 LYS A N 1
ATOM 1886 C CA . LYS A 1 258 ? 8.192 -5.542 -28.042 1.00 86.56 258 LYS A CA 1
ATOM 1887 C C . LYS A 1 258 ? 9.677 -5.736 -27.751 1.00 86.56 258 LYS A C 1
ATOM 1889 O O . LYS A 1 258 ? 10.433 -5.833 -28.712 1.00 86.56 258 LYS A O 1
ATOM 1894 N N . ILE A 1 259 ? 10.097 -5.838 -26.482 1.00 82.88 259 ILE A N 1
ATOM 1895 C CA . ILE A 1 259 ? 11.517 -5.900 -26.081 1.00 82.88 259 ILE A CA 1
ATOM 1896 C C . ILE A 1 259 ? 12.285 -6.940 -26.890 1.00 82.88 259 ILE A C 1
ATOM 1898 O O . ILE A 1 259 ? 13.298 -6.597 -27.496 1.00 82.88 259 ILE A O 1
ATOM 1902 N N . GLY A 1 260 ? 11.788 -8.178 -26.956 1.00 83.00 260 GLY A N 1
ATOM 1903 C CA . GLY A 1 260 ? 12.513 -9.253 -27.624 1.00 83.00 260 GLY A CA 1
ATOM 1904 C C . GLY A 1 260 ? 12.744 -8.978 -29.107 1.00 83.00 260 GLY A C 1
ATOM 1905 O O . GLY A 1 260 ? 13.864 -9.092 -29.598 1.00 83.00 260 GLY A O 1
ATOM 1906 N N . LYS A 1 261 ? 11.699 -8.553 -29.826 1.00 85.50 261 LYS A N 1
ATOM 1907 C CA . LYS A 1 261 ? 11.807 -8.253 -31.262 1.00 85.50 261 LYS A CA 1
ATOM 1908 C C . LYS A 1 261 ? 12.645 -7.012 -31.524 1.00 85.50 261 LYS A C 1
ATOM 1910 O O . LYS A 1 261 ? 13.446 -7.020 -32.449 1.00 85.50 261 LYS A O 1
ATOM 1915 N N . THR A 1 262 ? 12.471 -5.964 -30.724 1.00 85.81 262 THR A N 1
ATOM 1916 C CA . THR A 1 262 ? 13.218 -4.715 -30.876 1.00 85.81 262 THR A CA 1
ATOM 1917 C C . THR A 1 262 ? 14.703 -4.924 -30.652 1.00 85.81 262 THR A C 1
ATOM 1919 O O . THR A 1 262 ? 15.495 -4.443 -31.455 1.00 85.81 262 THR A O 1
ATOM 1922 N N . PHE A 1 263 ? 15.075 -5.657 -29.600 1.00 80.12 263 PHE A N 1
ATOM 1923 C CA . PHE A 1 263 ? 16.473 -5.923 -29.280 1.00 80.12 263 PHE A CA 1
ATOM 1924 C C . PHE A 1 263 ? 17.166 -6.641 -30.437 1.00 80.12 263 PHE A C 1
ATOM 1926 O O . PHE A 1 263 ? 18.122 -6.117 -30.992 1.00 80.12 263 PHE A O 1
ATOM 1933 N N . VAL A 1 264 ? 16.611 -7.768 -30.886 1.00 79.69 264 VAL A N 1
ATOM 1934 C CA . VAL A 1 264 ? 17.188 -8.561 -31.981 1.00 79.69 264 VAL A CA 1
ATOM 1935 C C . VAL A 1 264 ? 17.241 -7.791 -33.298 1.00 79.69 264 VAL A C 1
ATOM 1937 O O . VAL A 1 264 ? 18.219 -7.890 -34.033 1.00 79.69 264 VAL A O 1
ATOM 1940 N N . VAL A 1 265 ? 16.198 -7.018 -33.609 1.00 83.00 265 VAL A N 1
ATOM 1941 C CA . VAL A 1 265 ? 16.165 -6.178 -34.812 1.00 83.00 265 VAL A CA 1
ATOM 1942 C C . VAL A 1 265 ? 17.279 -5.133 -34.789 1.00 83.00 265 VAL A C 1
ATOM 1944 O O . VAL A 1 265 ? 17.955 -4.946 -35.800 1.00 83.00 265 VAL A O 1
ATOM 1947 N N . LEU A 1 266 ? 17.459 -4.439 -33.664 1.00 81.19 266 LEU A N 1
ATOM 1948 C CA . LEU A 1 266 ? 18.479 -3.401 -33.542 1.00 81.19 266 LEU A CA 1
ATOM 1949 C C . LEU A 1 266 ? 19.884 -3.999 -33.519 1.00 81.19 266 LEU A C 1
ATOM 1951 O O . LEU A 1 266 ? 20.742 -3.500 -34.237 1.00 81.19 266 LEU A O 1
ATOM 1955 N N . ASP A 1 267 ? 20.091 -5.072 -32.761 1.00 77.44 267 ASP A N 1
ATOM 1956 C CA . ASP A 1 267 ? 21.364 -5.787 -32.655 1.00 77.44 267 ASP A CA 1
ATOM 1957 C C . ASP A 1 267 ? 21.829 -6.300 -34.025 1.00 77.44 267 ASP A C 1
ATOM 1959 O O . ASP A 1 267 ? 22.894 -5.926 -34.512 1.00 77.44 267 ASP A O 1
ATOM 1963 N N . SER A 1 268 ? 20.955 -7.021 -34.736 1.00 78.19 268 SER A N 1
ATOM 1964 C CA . SER A 1 268 ? 21.241 -7.515 -36.087 1.00 78.19 268 SER A CA 1
ATOM 1965 C C . SER A 1 268 ? 21.541 -6.383 -37.070 1.00 78.19 268 SER A C 1
ATOM 1967 O O . SER A 1 268 ? 22.430 -6.517 -37.909 1.00 78.19 268 SER A O 1
ATOM 1969 N N . LEU A 1 269 ? 20.805 -5.269 -36.998 1.00 82.50 269 LEU A N 1
ATOM 1970 C CA . LEU A 1 269 ? 21.022 -4.126 -37.883 1.00 82.50 269 LEU A CA 1
ATOM 1971 C C . LEU A 1 269 ? 22.363 -3.434 -37.599 1.00 82.50 269 LEU A C 1
ATOM 1973 O O . LEU A 1 269 ? 23.049 -3.056 -38.550 1.00 82.50 269 LEU A O 1
ATOM 1977 N N . ILE A 1 270 ? 22.728 -3.274 -36.323 1.00 79.94 270 ILE A N 1
ATOM 1978 C CA . ILE A 1 270 ? 24.007 -2.697 -35.885 1.00 79.94 270 ILE A CA 1
ATOM 1979 C C . ILE A 1 270 ? 25.163 -3.576 -36.368 1.00 79.94 270 ILE A C 1
ATOM 1981 O O . ILE A 1 270 ? 26.076 -3.079 -37.029 1.00 79.94 270 ILE A O 1
ATOM 1985 N N . ASP A 1 271 ? 25.093 -4.880 -36.108 1.00 76.94 271 ASP A N 1
ATOM 1986 C CA . ASP A 1 271 ? 26.149 -5.830 -36.450 1.00 76.94 271 ASP A CA 1
ATOM 1987 C C . ASP A 1 271 ? 26.371 -5.939 -37.958 1.00 76.94 271 ASP A C 1
ATOM 1989 O O . ASP A 1 271 ? 27.510 -5.873 -38.434 1.00 76.94 271 ASP A O 1
ATOM 1993 N N . GLU A 1 272 ? 25.296 -6.075 -38.738 1.00 83.25 272 GLU A N 1
ATOM 1994 C CA . GLU A 1 272 ? 25.403 -6.134 -40.196 1.00 83.25 272 GLU A CA 1
ATOM 1995 C C . GLU A 1 272 ? 25.979 -4.837 -40.773 1.00 83.25 272 GLU A C 1
ATOM 1997 O O . GLU A 1 272 ? 26.794 -4.871 -41.700 1.00 83.25 272 GLU A O 1
ATOM 2002 N N . TYR A 1 273 ? 25.583 -3.694 -40.213 1.00 84.38 273 TYR A N 1
ATOM 2003 C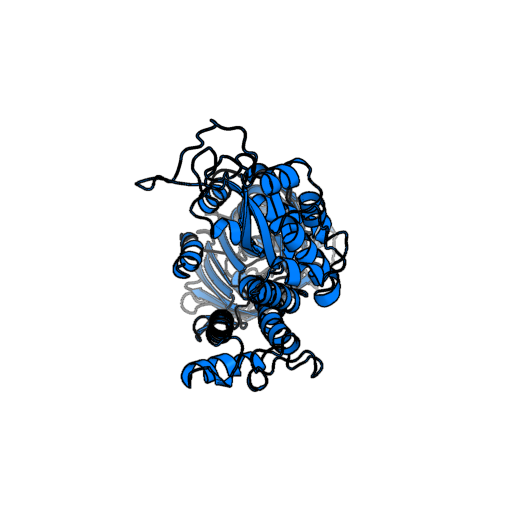 CA . TYR A 1 273 ? 26.066 -2.388 -40.631 1.00 84.38 273 TYR A CA 1
ATOM 2004 C C . TYR A 1 273 ? 27.550 -2.173 -40.310 1.00 84.38 273 TYR A C 1
ATOM 2006 O O . TYR A 1 273 ? 28.303 -1.675 -41.152 1.00 84.38 273 TYR A O 1
ATOM 2014 N N . ASP A 1 274 ? 27.998 -2.568 -39.120 1.00 80.88 274 ASP A N 1
ATOM 2015 C CA . ASP A 1 274 ? 29.395 -2.433 -38.707 1.00 80.88 274 ASP A CA 1
ATOM 2016 C C . ASP A 1 274 ? 30.324 -3.412 -39.432 1.00 80.88 274 ASP A C 1
ATOM 2018 O O . ASP A 1 274 ? 31.486 -3.083 -39.696 1.00 80.88 274 ASP A O 1
ATOM 2022 N N . GLN A 1 275 ? 29.815 -4.582 -39.821 1.00 82.81 275 GLN A N 1
ATOM 2023 C CA . GLN A 1 275 ? 30.556 -5.577 -40.599 1.00 82.81 275 GLN A CA 1
ATOM 2024 C C . GLN A 1 275 ? 30.529 -5.323 -42.116 1.00 82.81 275 GLN A C 1
ATOM 2026 O O . GLN A 1 275 ? 31.272 -5.978 -42.855 1.00 82.81 275 GLN A O 1
ATOM 2031 N N . ALA A 1 276 ? 29.708 -4.392 -42.610 1.00 86.62 276 ALA A N 1
ATOM 2032 C CA . ALA A 1 276 ? 29.597 -4.114 -44.036 1.00 86.62 276 ALA A CA 1
ATOM 2033 C C . ALA A 1 276 ? 30.898 -3.522 -44.612 1.00 86.62 276 ALA A C 1
ATOM 2035 O O . ALA A 1 276 ? 31.314 -2.414 -44.270 1.00 86.62 276 ALA A O 1
ATOM 2036 N N . ASP A 1 277 ? 31.500 -4.230 -45.578 1.00 85.88 277 ASP A N 1
ATOM 2037 C CA . ASP A 1 277 ? 32.657 -3.741 -46.354 1.00 85.88 277 ASP A CA 1
ATOM 2038 C C . ASP A 1 277 ? 32.350 -2.418 -47.090 1.00 85.88 277 ASP A C 1
ATOM 2040 O O . ASP A 1 277 ? 33.246 -1.610 -47.345 1.00 85.88 277 ASP A O 1
ATOM 2044 N N . ASP A 1 278 ? 31.081 -2.221 -47.458 1.00 89.44 278 ASP A N 1
ATOM 2045 C CA . ASP A 1 278 ? 30.552 -1.027 -48.114 1.00 89.44 278 ASP A CA 1
ATOM 2046 C C . ASP A 1 278 ? 29.216 -0.645 -47.457 1.00 89.44 278 ASP A C 1
ATOM 2048 O O . ASP A 1 278 ? 28.154 -1.171 -47.802 1.00 89.44 278 ASP A O 1
ATOM 2052 N N . LYS A 1 279 ? 29.291 0.256 -46.472 1.00 86.19 279 LYS A N 1
ATOM 2053 C CA . LYS A 1 279 ? 28.141 0.727 -45.689 1.00 86.19 279 LYS A CA 1
ATOM 2054 C C . LYS A 1 279 ? 27.089 1.435 -46.544 1.00 86.19 279 LYS A C 1
ATOM 2056 O O . LYS A 1 279 ? 25.896 1.241 -46.330 1.00 86.19 279 LYS A O 1
ATOM 2061 N N . ASP A 1 280 ? 27.508 2.175 -47.571 1.00 85.25 280 ASP A N 1
ATOM 2062 C CA . ASP A 1 280 ? 26.584 2.802 -48.522 1.00 85.25 280 ASP A CA 1
ATOM 2063 C C . ASP A 1 280 ? 25.811 1.745 -49.322 1.00 85.25 280 ASP A C 1
ATOM 2065 O O . ASP A 1 280 ? 24.611 1.896 -49.560 1.00 85.25 280 ASP A O 1
ATOM 2069 N N . ALA A 1 281 ? 26.477 0.664 -49.741 1.00 86.75 281 ALA A N 1
ATOM 2070 C CA . ALA A 1 281 ? 25.821 -0.438 -50.441 1.00 86.75 281 ALA A CA 1
ATOM 2071 C C . ALA A 1 281 ? 24.863 -1.222 -49.532 1.00 86.75 281 ALA A C 1
ATOM 2073 O O . ALA A 1 281 ? 23.805 -1.642 -50.004 1.00 86.75 281 ALA A O 1
ATOM 2074 N N . PHE A 1 282 ? 25.207 -1.392 -48.251 1.00 89.31 282 PHE A N 1
ATOM 2075 C CA . PHE A 1 282 ? 24.306 -1.960 -47.249 1.00 89.31 282 PHE A CA 1
ATOM 2076 C C . PHE A 1 282 ? 23.045 -1.104 -47.103 1.00 89.31 282 PHE A C 1
ATOM 2078 O O . PHE A 1 282 ? 21.939 -1.605 -47.276 1.00 89.31 282 PHE A O 1
ATOM 2085 N N . LEU A 1 283 ? 23.191 0.205 -46.883 1.00 88.62 283 LEU A N 1
ATOM 2086 C CA . LEU A 1 283 ? 22.053 1.104 -46.669 1.00 88.62 283 LEU A CA 1
ATOM 2087 C C . LEU A 1 283 ? 21.145 1.239 -47.904 1.00 88.62 283 LEU A C 1
ATOM 2089 O O . LEU A 1 283 ? 19.939 1.415 -47.757 1.00 88.62 283 LEU A O 1
ATOM 2093 N N . GLN A 1 284 ? 21.684 1.088 -49.119 1.00 89.88 284 GLN A N 1
ATOM 2094 C CA . GLN A 1 284 ? 20.912 1.109 -50.374 1.00 89.88 284 GLN A CA 1
ATOM 2095 C C . GLN A 1 284 ? 19.874 -0.015 -50.507 1.00 89.88 284 GLN A C 1
ATOM 2097 O O . GLN A 1 284 ? 19.036 0.046 -51.412 1.00 89.88 284 GLN A O 1
ATOM 2102 N N . GLN A 1 285 ? 19.926 -1.049 -49.662 1.00 88.25 285 GLN A N 1
ATOM 2103 C CA . GLN A 1 285 ? 18.946 -2.136 -49.690 1.00 88.25 285 GLN A CA 1
ATOM 2104 C C . GLN A 1 285 ? 17.603 -1.761 -49.048 1.00 88.25 285 GLN A C 1
ATOM 2106 O O . GLN A 1 285 ? 16.603 -2.425 -49.328 1.00 88.25 285 GLN A O 1
ATOM 2111 N N . TYR A 1 286 ? 17.580 -0.709 -48.225 1.00 87.06 286 TYR A N 1
ATOM 2112 C CA . TYR A 1 286 ? 16.387 -0.220 -47.537 1.00 87.06 286 TYR A CA 1
ATOM 2113 C C . TYR A 1 286 ? 15.619 0.774 -48.414 1.00 87.06 286 TYR A C 1
ATOM 2115 O O . TYR A 1 286 ? 16.213 1.599 -49.117 1.00 87.06 286 TYR A O 1
ATOM 2123 N N . GLU A 1 287 ? 14.284 0.701 -48.398 1.00 84.25 287 GLU A N 1
ATOM 2124 C CA . GLU A 1 287 ? 13.433 1.581 -49.213 1.00 84.25 287 GLU A CA 1
ATOM 2125 C C . GLU A 1 287 ? 13.582 3.058 -48.811 1.00 84.25 287 GLU A C 1
ATOM 2127 O O . GLU A 1 287 ? 13.330 3.953 -49.624 1.00 84.25 287 GLU A O 1
ATOM 2132 N N . SER A 1 288 ? 14.035 3.315 -47.585 1.00 82.56 288 SER A N 1
ATOM 2133 C CA . SER A 1 288 ? 14.262 4.638 -47.011 1.00 82.56 288 SER A CA 1
ATOM 2134 C C . SER A 1 288 ? 15.578 5.324 -47.417 1.00 82.56 288 SER A C 1
ATOM 2136 O O . SER A 1 288 ? 15.849 6.419 -46.922 1.00 82.56 288 SER A O 1
ATOM 2138 N N . TYR A 1 289 ? 16.406 4.723 -48.281 1.00 88.94 289 TYR A N 1
ATOM 2139 C CA . TYR A 1 289 ? 17.699 5.292 -48.690 1.00 88.94 289 TYR A CA 1
ATOM 2140 C C . TYR A 1 289 ? 17.565 6.593 -49.511 1.00 88.94 289 TYR A C 1
ATOM 2142 O O . TYR A 1 289 ? 16.885 6.638 -50.542 1.00 88.94 289 TYR A O 1
ATOM 2150 N N . ASP A 1 290 ? 18.300 7.639 -49.119 1.00 85.81 290 ASP A N 1
ATOM 2151 C CA . ASP A 1 290 ? 18.459 8.898 -49.855 1.00 85.81 290 ASP A CA 1
ATOM 2152 C C . ASP A 1 290 ? 19.929 9.101 -50.245 1.00 85.81 290 ASP A C 1
ATOM 2154 O O . ASP A 1 290 ? 20.805 9.320 -49.409 1.00 85.81 290 ASP A O 1
ATOM 2158 N N . ALA A 1 291 ? 20.196 9.107 -51.553 1.00 84.94 291 ALA A N 1
ATOM 2159 C CA . ALA A 1 291 ? 21.535 9.323 -52.103 1.00 84.94 291 ALA A CA 1
ATOM 2160 C C . ALA A 1 291 ? 22.130 10.714 -51.790 1.00 84.94 291 ALA A C 1
ATOM 2162 O O . ALA A 1 291 ? 23.299 10.957 -52.088 1.00 84.94 291 ALA A O 1
ATOM 2163 N N . ASN A 1 292 ? 21.329 11.650 -51.270 1.00 84.62 292 ASN A N 1
ATOM 2164 C CA . ASN A 1 292 ? 21.782 12.976 -50.844 1.00 84.62 292 ASN A CA 1
ATOM 2165 C C . ASN A 1 292 ? 21.950 13.098 -49.322 1.00 84.62 292 ASN A C 1
ATOM 2167 O O . ASN A 1 292 ? 22.338 14.171 -48.860 1.00 84.62 292 ASN A O 1
ATOM 2171 N N . ALA A 1 293 ? 21.629 12.050 -48.564 1.00 83.25 293 ALA A N 1
ATOM 2172 C CA . ALA A 1 293 ? 21.793 11.997 -47.119 1.00 83.25 293 ALA A CA 1
ATOM 2173 C C . ALA A 1 293 ? 23.158 11.393 -46.749 1.00 83.25 293 ALA A C 1
ATOM 2175 O O . ALA A 1 293 ? 23.772 10.680 -47.547 1.00 83.25 293 ALA A O 1
ATOM 2176 N N . THR A 1 294 ? 23.658 11.697 -45.553 1.00 84.69 294 THR A N 1
ATOM 2177 C CA . THR A 1 294 ? 24.859 11.057 -45.012 1.00 84.69 294 THR A CA 1
ATOM 2178 C C . THR A 1 294 ? 24.622 9.592 -44.676 1.00 84.69 294 THR A C 1
ATOM 2180 O O . THR A 1 294 ? 23.489 9.119 -44.591 1.00 84.69 294 THR A O 1
ATOM 2183 N N . GLU A 1 295 ? 25.722 8.876 -44.460 1.00 84.94 295 GLU A N 1
ATOM 2184 C CA . GLU A 1 295 ? 25.728 7.507 -43.953 1.00 84.94 295 GLU A CA 1
ATOM 2185 C C . GLU A 1 295 ? 24.887 7.382 -42.660 1.00 84.94 295 GLU A C 1
ATOM 2187 O O . GLU A 1 295 ? 23.953 6.586 -42.619 1.00 84.94 295 GLU A O 1
ATOM 2192 N N . ASP A 1 296 ? 25.104 8.249 -41.663 1.00 82.69 296 ASP A N 1
ATOM 2193 C CA . ASP A 1 296 ? 24.341 8.222 -40.405 1.00 82.69 296 ASP A CA 1
ATOM 2194 C C . ASP A 1 296 ? 22.856 8.619 -40.564 1.00 82.69 296 ASP A C 1
ATOM 2196 O O . ASP A 1 296 ? 21.991 8.080 -39.873 1.00 82.69 296 ASP A O 1
ATOM 2200 N N . GLU A 1 297 ? 22.530 9.550 -41.475 1.00 83.06 297 GLU A N 1
ATOM 2201 C CA . GLU A 1 297 ? 21.133 9.887 -41.802 1.00 83.06 297 GLU A CA 1
ATOM 2202 C C . GLU A 1 297 ? 20.413 8.673 -42.414 1.00 83.06 297 GLU A C 1
ATOM 2204 O O . GLU A 1 297 ? 19.283 8.349 -42.044 1.00 83.06 297 GLU A O 1
ATOM 2209 N N . ASN A 1 298 ? 21.070 7.988 -43.352 1.00 87.75 298 ASN A N 1
ATOM 2210 C CA . ASN A 1 298 ? 20.535 6.791 -43.992 1.00 87.75 298 ASN A CA 1
ATOM 2211 C C . ASN A 1 298 ? 20.448 5.608 -43.017 1.00 87.75 298 ASN A C 1
ATOM 2213 O O . ASN A 1 298 ? 19.485 4.846 -43.089 1.00 87.75 298 ASN A O 1
ATOM 2217 N N . TYR A 1 299 ? 21.386 5.490 -42.076 1.00 87.06 299 TYR A N 1
ATOM 2218 C CA . TYR A 1 299 ? 21.334 4.508 -40.997 1.00 87.06 299 TYR A CA 1
ATOM 2219 C C . TYR A 1 299 ? 20.121 4.724 -40.082 1.00 87.06 299 TYR A C 1
ATOM 2221 O O . TYR A 1 299 ? 19.348 3.794 -39.860 1.00 87.06 299 TYR A O 1
ATOM 2229 N N . LEU A 1 300 ? 19.870 5.959 -39.629 1.00 85.88 300 LEU A N 1
ATOM 2230 C CA . LEU A 1 300 ? 18.692 6.276 -38.810 1.00 85.88 300 LEU A CA 1
ATOM 2231 C C . LEU A 1 300 ? 17.375 5.977 -39.548 1.00 85.88 300 LEU A C 1
ATOM 2233 O O . LEU A 1 300 ? 16.429 5.456 -38.958 1.00 85.88 300 LEU A O 1
ATOM 2237 N N . ASN A 1 301 ? 17.314 6.259 -40.851 1.00 89.69 301 ASN A N 1
ATOM 2238 C CA . ASN A 1 301 ? 16.155 5.916 -41.675 1.00 89.69 301 ASN A CA 1
ATOM 2239 C C . ASN A 1 301 ? 15.951 4.396 -41.791 1.00 89.69 301 ASN A C 1
ATOM 2241 O O . ASN A 1 301 ? 14.814 3.933 -41.681 1.00 89.69 301 ASN A O 1
ATOM 2245 N N . ALA A 1 302 ? 17.034 3.628 -41.952 1.00 89.56 302 ALA A N 1
ATOM 2246 C CA . ALA A 1 302 ? 16.980 2.168 -41.970 1.00 89.56 302 ALA A CA 1
ATOM 2247 C C . ALA A 1 302 ? 16.466 1.611 -40.631 1.00 89.56 302 ALA A C 1
ATOM 2249 O O . ALA A 1 302 ? 15.559 0.783 -40.633 1.00 89.56 302 ALA A O 1
ATOM 2250 N N . VAL A 1 303 ? 16.943 2.131 -39.491 1.00 88.44 303 VAL A N 1
ATOM 2251 C CA . VAL A 1 303 ? 16.437 1.768 -38.151 1.00 88.44 303 VAL A CA 1
ATOM 2252 C C . VAL A 1 303 ? 14.916 1.944 -38.072 1.00 88.44 303 VAL A C 1
ATOM 2254 O O . VAL A 1 303 ? 14.203 1.025 -37.672 1.00 88.44 303 VAL A O 1
ATOM 2257 N N . ILE A 1 304 ? 14.394 3.097 -38.503 1.00 90.00 304 ILE A N 1
ATOM 2258 C CA . ILE A 1 304 ? 12.948 3.379 -38.500 1.00 90.00 304 ILE A CA 1
ATOM 2259 C C . ILE A 1 304 ? 12.183 2.379 -39.382 1.00 90.00 304 ILE A C 1
ATOM 2261 O O . ILE A 1 304 ? 11.105 1.924 -38.995 1.00 90.00 304 ILE A O 1
ATOM 2265 N N . GLU A 1 305 ? 12.701 2.040 -40.564 1.00 91.00 305 GLU A N 1
ATOM 2266 C CA . GLU A 1 305 ? 12.057 1.095 -41.485 1.00 91.00 305 GLU A CA 1
ATOM 2267 C C . GLU A 1 305 ? 11.977 -0.318 -40.890 1.00 91.00 305 GLU A C 1
ATOM 2269 O O . GLU A 1 305 ? 10.900 -0.925 -40.887 1.00 91.00 305 GLU A O 1
ATOM 2274 N N . VAL A 1 306 ? 13.086 -0.821 -40.342 1.00 88.81 306 VAL A N 1
ATOM 2275 C CA . VAL A 1 306 ? 13.160 -2.179 -39.787 1.00 88.81 306 VAL A CA 1
ATOM 2276 C C . VAL A 1 306 ? 12.311 -2.297 -38.517 1.00 88.81 306 VAL A C 1
ATOM 2278 O O . VAL A 1 306 ? 11.547 -3.253 -38.383 1.00 88.81 306 VAL A O 1
ATOM 2281 N N . LEU A 1 307 ? 12.311 -1.289 -37.636 1.00 90.31 307 LEU A N 1
ATOM 2282 C CA . LEU A 1 307 ? 11.440 -1.278 -36.452 1.00 90.31 307 LEU A CA 1
ATOM 2283 C C . LEU A 1 307 ? 9.949 -1.360 -36.819 1.00 90.31 307 LEU A C 1
ATOM 2285 O O . LEU A 1 307 ? 9.191 -2.090 -36.179 1.00 90.31 307 LEU A O 1
ATOM 2289 N N . LYS A 1 308 ? 9.505 -0.662 -37.872 1.00 91.00 308 LYS A N 1
ATOM 2290 C CA . LYS A 1 308 ? 8.107 -0.753 -38.337 1.00 91.00 308 LYS A CA 1
ATOM 2291 C C . LYS A 1 308 ? 7.776 -2.136 -38.868 1.00 91.00 308 LYS A C 1
ATOM 2293 O O . LYS A 1 308 ? 6.723 -2.692 -38.559 1.00 91.00 308 LYS A O 1
ATOM 2298 N N . LYS A 1 309 ? 8.652 -2.659 -39.718 1.00 89.56 309 LYS A N 1
ATOM 2299 C CA . LYS A 1 309 ? 8.391 -3.867 -40.495 1.00 89.56 309 LYS A CA 1
ATOM 2300 C C . LYS A 1 309 ? 8.507 -5.132 -39.649 1.00 89.56 309 LYS A C 1
ATOM 2302 O O . LYS A 1 309 ? 7.626 -5.987 -39.730 1.00 89.56 309 LYS A O 1
ATOM 2307 N N . ASP A 1 310 ? 9.555 -5.210 -38.836 1.00 85.81 310 ASP A N 1
ATOM 2308 C CA . ASP A 1 310 ? 10.001 -6.456 -38.216 1.00 85.81 310 ASP A CA 1
ATOM 2309 C C . ASP A 1 310 ? 9.734 -6.466 -36.696 1.00 85.81 310 ASP A C 1
ATOM 2311 O O . ASP A 1 310 ? 9.385 -7.511 -36.144 1.00 85.81 310 ASP A O 1
ATOM 2315 N N . ALA A 1 311 ? 9.742 -5.301 -36.030 1.00 86.06 311 ALA A N 1
ATOM 2316 C CA . ALA A 1 311 ? 9.352 -5.166 -34.616 1.00 86.06 311 ALA A CA 1
ATOM 2317 C C . ALA A 1 311 ? 7.909 -4.648 -34.399 1.00 86.06 311 ALA A C 1
ATOM 2319 O O . ALA A 1 311 ? 7.412 -4.625 -33.273 1.00 86.06 311 ALA A O 1
ATOM 2320 N N . GLY A 1 312 ? 7.189 -4.286 -35.470 1.00 89.81 312 GLY A N 1
ATOM 2321 C CA . GLY A 1 312 ? 5.762 -3.942 -35.417 1.00 89.81 312 GLY A CA 1
ATOM 2322 C C . GLY A 1 312 ? 5.445 -2.575 -34.800 1.00 89.81 312 GLY A C 1
ATOM 2323 O O . GLY A 1 312 ? 4.355 -2.383 -34.256 1.00 89.81 312 GLY A O 1
ATOM 2324 N N . TYR A 1 313 ? 6.379 -1.625 -34.864 1.00 92.69 313 TYR A N 1
ATOM 2325 C CA . TYR A 1 313 ? 6.136 -0.251 -34.424 1.00 92.69 313 TYR A CA 1
ATOM 2326 C C . TYR A 1 313 ? 5.215 0.513 -35.377 1.00 92.69 313 TYR A C 1
ATOM 2328 O O . TYR A 1 313 ? 5.264 0.367 -36.600 1.00 92.69 313 TYR A O 1
ATOM 2336 N N . THR A 1 314 ? 4.385 1.375 -34.804 1.00 92.62 314 THR A N 1
ATOM 2337 C CA . THR A 1 314 ? 3.544 2.320 -35.539 1.00 92.62 314 THR A CA 1
ATOM 2338 C C . THR A 1 314 ? 4.294 3.615 -35.853 1.00 92.62 314 THR A C 1
ATOM 2340 O O . THR A 1 314 ? 5.323 3.926 -35.256 1.00 92.62 314 THR A O 1
ATOM 2343 N N . ASP A 1 315 ? 3.764 4.407 -36.790 1.00 90.94 315 ASP A N 1
ATOM 2344 C CA . ASP A 1 315 ? 4.314 5.735 -37.091 1.00 90.94 315 ASP A CA 1
ATOM 2345 C C . ASP A 1 315 ? 4.276 6.677 -35.874 1.00 90.94 315 ASP A C 1
ATOM 2347 O O . ASP A 1 315 ? 5.164 7.511 -35.729 1.00 90.94 315 ASP A O 1
ATOM 2351 N N . GLU A 1 316 ? 3.269 6.531 -35.006 1.00 90.81 316 GLU A N 1
ATOM 2352 C CA . GLU A 1 316 ? 3.105 7.329 -33.784 1.00 90.81 316 GLU A CA 1
ATOM 2353 C C . GLU A 1 316 ? 4.191 6.995 -32.753 1.00 90.81 316 GLU A C 1
ATOM 2355 O O . GLU A 1 316 ? 4.831 7.890 -32.211 1.00 90.81 316 GLU A O 1
ATOM 2360 N N . GLU A 1 317 ? 4.492 5.709 -32.555 1.00 87.69 317 GLU A N 1
ATOM 2361 C CA . GLU A 1 317 ? 5.554 5.274 -31.635 1.00 87.69 317 GLU A CA 1
ATOM 2362 C C . GLU A 1 317 ? 6.965 5.667 -32.109 1.00 87.69 317 GLU A C 1
ATOM 2364 O O . GLU A 1 317 ? 7.888 5.744 -31.301 1.00 87.69 317 GLU A O 1
ATOM 2369 N N . LEU A 1 318 ? 7.141 5.943 -33.406 1.00 91.94 318 LEU A N 1
ATOM 2370 C CA . LEU A 1 318 ? 8.413 6.355 -34.011 1.00 91.94 318 LEU A CA 1
ATOM 2371 C C . LEU A 1 318 ? 8.447 7.844 -34.386 1.00 91.94 318 LEU A C 1
ATOM 2373 O O . LEU A 1 318 ? 9.337 8.268 -35.131 1.00 91.94 318 LEU A O 1
ATOM 2377 N N . GLU A 1 319 ? 7.498 8.651 -33.902 1.00 91.75 319 GLU A N 1
ATOM 2378 C CA . GLU A 1 319 ? 7.388 10.072 -34.253 1.00 91.75 319 GLU A CA 1
ATOM 2379 C C . GLU A 1 319 ? 8.662 10.847 -33.892 1.00 91.75 319 GLU A C 1
ATOM 2381 O O . GLU A 1 319 ? 9.161 11.631 -34.700 1.00 91.75 319 GLU A O 1
ATOM 2386 N N . SER A 1 320 ? 9.226 10.584 -32.712 1.00 87.19 320 SER A N 1
ATOM 2387 C CA . SER A 1 320 ? 10.455 11.212 -32.214 1.00 87.19 320 SER A CA 1
ATOM 2388 C C . SER A 1 320 ? 11.652 10.948 -33.140 1.00 87.19 320 SER A C 1
ATOM 2390 O O . SER A 1 320 ? 12.300 11.884 -33.614 1.00 87.19 320 SER A O 1
ATOM 2392 N N . LEU A 1 321 ? 11.880 9.680 -33.505 1.00 87.75 321 LEU A N 1
ATOM 2393 C CA . LEU A 1 321 ? 12.941 9.282 -34.439 1.00 87.75 321 LEU A CA 1
ATOM 2394 C C . LEU A 1 321 ? 12.722 9.858 -35.837 1.00 87.75 321 LEU A C 1
ATOM 2396 O O . LEU A 1 321 ? 13.651 10.373 -36.456 1.00 87.75 321 LEU A O 1
ATOM 2400 N N . THR A 1 322 ? 11.478 9.822 -36.315 1.00 89.06 322 THR A N 1
ATOM 2401 C CA . THR A 1 322 ? 11.100 10.385 -37.616 1.00 89.06 322 THR A CA 1
ATOM 2402 C C . THR A 1 322 ? 11.333 11.895 -37.650 1.00 89.06 322 THR A C 1
ATOM 2404 O O . THR A 1 322 ? 11.795 12.428 -38.657 1.00 89.06 322 THR A O 1
ATOM 2407 N N . THR A 1 323 ? 11.045 12.589 -36.547 1.00 90.19 323 THR A N 1
ATOM 2408 C CA . THR A 1 323 ? 11.263 14.031 -36.408 1.00 90.19 323 THR A CA 1
ATOM 2409 C C . THR A 1 323 ? 12.750 14.360 -36.431 1.00 90.19 323 THR A C 1
ATOM 2411 O O . THR A 1 323 ? 13.150 15.248 -37.181 1.00 90.19 323 THR A O 1
ATOM 2414 N N . LEU A 1 324 ? 13.578 13.619 -35.688 1.00 87.44 324 LEU A N 1
ATOM 2415 C CA . LEU A 1 324 ? 15.032 13.800 -35.704 1.00 87.44 324 LEU A CA 1
ATOM 2416 C C . LEU A 1 324 ? 15.619 13.558 -37.098 1.00 87.44 324 LEU A C 1
ATOM 2418 O O . LEU A 1 324 ? 16.380 14.389 -37.587 1.00 87.44 324 LEU A O 1
ATOM 2422 N N . ALA A 1 325 ? 15.209 12.482 -37.775 1.00 86.31 325 ALA A N 1
ATOM 2423 C CA . ALA A 1 325 ? 15.657 12.171 -39.133 1.00 86.31 325 ALA A CA 1
ATOM 2424 C C . ALA A 1 325 ? 15.296 13.269 -40.157 1.00 86.31 325 ALA A C 1
ATOM 2426 O O . ALA A 1 325 ? 15.967 13.426 -41.179 1.00 86.31 325 ALA A O 1
ATOM 2427 N N . GLN A 1 326 ? 14.242 14.048 -39.894 1.00 87.81 326 GLN A N 1
ATOM 2428 C CA . GLN A 1 326 ? 13.784 15.142 -40.755 1.00 87.81 326 GLN A CA 1
ATOM 2429 C C . GLN A 1 326 ? 14.288 16.529 -40.324 1.00 87.81 326 GLN A C 1
ATOM 2431 O O . GLN A 1 326 ? 14.063 17.497 -41.057 1.00 87.81 326 GLN A O 1
ATOM 2436 N N . ASP A 1 327 ? 14.964 16.652 -39.179 1.00 90.00 327 ASP A N 1
ATOM 2437 C CA . ASP A 1 327 ? 15.393 17.938 -38.627 1.00 90.00 327 ASP A CA 1
ATOM 2438 C C . ASP A 1 327 ? 16.528 18.570 -39.453 1.00 90.00 327 ASP A C 1
ATOM 2440 O O . ASP A 1 327 ? 17.580 17.978 -39.673 1.00 90.00 327 ASP A O 1
ATOM 2444 N N . GLU A 1 328 ? 16.343 19.811 -39.913 1.00 88.81 328 GLU A N 1
ATOM 2445 C CA . GLU A 1 328 ? 17.315 20.490 -40.786 1.00 88.81 328 GLU A CA 1
ATOM 2446 C C . GLU A 1 328 ? 18.683 20.698 -40.111 1.00 88.81 328 GLU A C 1
ATOM 2448 O O . GLU A 1 328 ? 19.718 20.619 -40.776 1.00 88.81 328 GLU A O 1
ATOM 2453 N N . THR A 1 329 ? 18.703 20.906 -38.791 1.00 86.12 329 THR A N 1
ATOM 2454 C CA . THR A 1 329 ? 19.937 21.067 -38.010 1.00 86.12 329 THR A CA 1
ATOM 2455 C C . THR A 1 329 ? 20.663 19.734 -37.884 1.00 86.12 329 THR A C 1
ATOM 2457 O O . THR A 1 329 ? 21.879 19.702 -38.068 1.00 86.12 329 THR A O 1
ATOM 2460 N N . PHE A 1 330 ? 19.933 18.641 -37.636 1.00 87.06 330 PHE A N 1
ATOM 2461 C CA . PHE A 1 330 ? 20.480 17.281 -37.638 1.00 87.06 330 PHE A CA 1
ATOM 2462 C C . PHE A 1 330 ? 21.166 16.989 -38.971 1.00 87.06 330 PHE A C 1
ATOM 2464 O O . PHE A 1 330 ? 22.371 16.745 -39.009 1.00 87.06 330 PHE A O 1
ATOM 2471 N N . ARG A 1 331 ? 20.429 17.122 -40.080 1.00 86.00 331 ARG A N 1
ATOM 2472 C CA . ARG A 1 331 ? 20.946 16.848 -41.429 1.00 86.00 331 ARG A CA 1
ATOM 2473 C C . ARG A 1 331 ? 22.187 17.685 -41.734 1.00 86.00 331 ARG A C 1
ATOM 2475 O O . ARG A 1 331 ? 23.176 17.165 -42.242 1.00 86.00 331 ARG A O 1
ATOM 2482 N N . GLN A 1 332 ? 22.178 18.970 -41.372 1.00 86.94 332 GLN A N 1
ATOM 2483 C CA . GLN A 1 332 ? 23.328 19.849 -41.575 1.00 86.94 332 GLN A CA 1
ATOM 2484 C C . GLN A 1 332 ? 24.559 19.409 -40.760 1.00 86.94 332 GLN A C 1
ATOM 2486 O O . GLN A 1 332 ? 25.655 19.369 -41.321 1.00 86.94 332 GLN A O 1
ATOM 2491 N N . GLN A 1 333 ? 24.385 19.060 -39.479 1.00 85.31 333 GLN A N 1
ATOM 2492 C CA . GLN A 1 333 ? 25.471 18.615 -38.592 1.00 85.31 333 GLN A CA 1
ATOM 2493 C C . GLN A 1 333 ? 26.077 17.269 -39.009 1.00 85.31 333 GLN A C 1
ATOM 2495 O O . GLN A 1 333 ? 27.278 17.046 -38.842 1.00 85.31 333 GLN A O 1
ATOM 2500 N N . MET A 1 334 ? 25.259 16.365 -39.554 1.00 85.81 334 MET A N 1
ATOM 2501 C CA . MET A 1 334 ? 25.756 15.105 -40.099 1.00 85.81 334 MET A CA 1
ATOM 2502 C C . MET A 1 334 ? 26.508 15.351 -41.416 1.00 85.81 334 MET A C 1
ATOM 2504 O O . MET A 1 334 ? 27.615 14.845 -41.595 1.00 85.81 334 MET A O 1
ATOM 2508 N N . GLN A 1 335 ? 25.967 16.183 -42.319 1.00 84.25 335 GLN A N 1
ATOM 2509 C CA . GLN A 1 335 ? 26.573 16.494 -43.627 1.00 84.25 335 GLN A CA 1
ATOM 2510 C C . GLN A 1 335 ? 27.918 17.210 -43.540 1.00 84.25 335 GLN A C 1
ATOM 2512 O O . GLN A 1 335 ? 28.802 16.962 -44.364 1.00 84.25 335 GLN A O 1
ATOM 2517 N N . ASP A 1 336 ? 28.090 18.112 -42.576 1.00 85.44 336 ASP A N 1
ATOM 2518 C CA . ASP A 1 336 ? 29.362 18.806 -42.368 1.00 85.44 336 ASP A CA 1
ATOM 2519 C C . ASP A 1 336 ? 30.349 18.025 -41.477 1.00 85.44 336 ASP A C 1
ATOM 2521 O O . ASP A 1 336 ? 31.497 18.453 -41.314 1.00 85.44 336 ASP A O 1
ATOM 2525 N N . GLY A 1 337 ? 29.933 16.861 -40.960 1.00 79.31 337 GLY A N 1
ATOM 2526 C CA . GLY A 1 337 ? 30.729 15.972 -40.116 1.00 79.31 337 GLY A CA 1
ATOM 2527 C C . GLY A 1 337 ? 31.002 16.520 -38.713 1.00 79.31 337 GLY A C 1
ATOM 2528 O O . GLY A 1 337 ? 31.912 16.029 -38.037 1.00 79.31 337 GLY A O 1
ATOM 2529 N N . SER A 1 338 ? 30.267 17.550 -38.280 1.00 80.94 338 SER A N 1
ATOM 2530 C CA . SER A 1 338 ? 30.418 18.169 -36.959 1.00 80.94 338 SER A CA 1
ATOM 2531 C C . SER A 1 338 ? 29.778 17.365 -35.826 1.00 80.94 338 SER A C 1
ATOM 2533 O O . SER A 1 338 ? 30.160 17.564 -34.670 1.00 80.94 338 SER A O 1
ATOM 2535 N N . ALA A 1 339 ? 28.872 16.436 -36.140 1.00 83.25 339 ALA A N 1
ATOM 2536 C CA . ALA A 1 339 ? 28.263 15.493 -35.204 1.00 83.25 339 ALA A CA 1
ATOM 2537 C C . ALA A 1 339 ? 28.540 14.030 -35.586 1.00 83.25 339 ALA A C 1
ATOM 2539 O O . ALA A 1 339 ? 28.844 13.720 -36.735 1.00 83.25 339 ALA A O 1
ATOM 2540 N N . LYS A 1 340 ? 28.388 13.137 -34.607 1.00 82.94 340 LYS A N 1
ATOM 2541 C CA . LYS A 1 340 ? 28.121 11.706 -34.799 1.00 82.94 340 LYS A CA 1
ATOM 2542 C C . LYS A 1 340 ? 26.842 11.332 -34.040 1.00 82.94 340 LYS A C 1
ATOM 2544 O O . LYS A 1 340 ? 26.511 11.995 -33.050 1.00 82.94 340 LYS A O 1
ATOM 2549 N N . LEU A 1 341 ? 26.153 10.284 -34.482 1.00 79.62 341 LEU A N 1
ATOM 2550 C CA . LEU A 1 341 ? 25.013 9.715 -33.764 1.00 79.62 341 LEU A CA 1
ATOM 2551 C C . LEU A 1 341 ? 25.514 8.765 -32.667 1.00 79.62 341 LEU A C 1
ATOM 2553 O O . LEU A 1 341 ? 26.414 7.960 -32.894 1.00 79.62 341 LEU A O 1
ATOM 2557 N N . GLU A 1 342 ? 24.957 8.879 -31.470 1.00 76.38 342 GLU A N 1
ATOM 2558 C CA . GLU A 1 342 ? 25.209 7.982 -30.346 1.00 76.38 342 GLU A CA 1
ATOM 2559 C C . GLU A 1 342 ? 23.877 7.430 -29.845 1.00 76.38 342 GLU A C 1
ATOM 2561 O O . GLU A 1 342 ? 22.887 8.159 -29.799 1.00 76.38 342 GLU A O 1
ATOM 2566 N N . VAL A 1 343 ? 23.859 6.147 -29.496 1.00 71.12 343 VAL A N 1
ATOM 2567 C CA . VAL A 1 343 ? 22.672 5.447 -29.009 1.00 71.12 343 VAL A CA 1
ATOM 2568 C C . VAL A 1 343 ? 22.929 5.038 -27.567 1.00 71.12 343 VAL A C 1
ATOM 2570 O O . VAL A 1 343 ? 23.966 4.449 -27.273 1.00 71.12 343 VAL A O 1
ATOM 2573 N N . ASP A 1 344 ? 22.008 5.389 -26.680 1.00 66.31 344 ASP A N 1
ATOM 2574 C CA . ASP A 1 344 ? 22.043 5.040 -25.262 1.00 66.31 344 ASP A CA 1
ATOM 2575 C C . ASP A 1 344 ? 20.766 4.276 -24.912 1.00 66.31 344 ASP A C 1
ATOM 2577 O O . ASP A 1 344 ? 19.690 4.649 -25.378 1.00 66.31 344 ASP A O 1
ATOM 2581 N N . ALA A 1 345 ? 20.870 3.206 -24.132 1.00 65.56 345 ALA A N 1
ATOM 2582 C CA . ALA A 1 345 ? 19.728 2.396 -23.726 1.00 65.56 345 ALA A CA 1
ATOM 2583 C C . ALA A 1 345 ? 19.631 2.382 -22.200 1.00 65.56 345 ALA A C 1
ATOM 2585 O O . ALA A 1 345 ? 20.598 2.082 -21.506 1.00 65.56 345 ALA A O 1
ATOM 2586 N N . ASP A 1 346 ? 18.448 2.702 -21.689 1.00 65.44 346 ASP A N 1
ATOM 2587 C CA . ASP A 1 346 ? 18.127 2.708 -20.266 1.00 65.44 346 ASP A CA 1
ATOM 2588 C C . ASP A 1 346 ? 16.872 1.868 -20.033 1.00 65.44 346 ASP A C 1
ATOM 2590 O O . ASP A 1 346 ? 15.992 1.795 -20.893 1.00 65.44 346 ASP A O 1
ATOM 2594 N N . PHE A 1 347 ? 16.745 1.248 -18.867 1.00 73.50 347 PHE A N 1
ATOM 2595 C CA . PHE A 1 347 ? 15.488 0.602 -18.512 1.00 73.50 347 PHE A CA 1
ATOM 2596 C C . PHE A 1 347 ? 14.457 1.670 -18.128 1.00 73.50 347 PHE A C 1
ATOM 2598 O O . PHE A 1 347 ? 14.758 2.712 -17.535 1.00 73.50 347 PHE A O 1
ATOM 2605 N N . THR A 1 348 ? 13.198 1.413 -18.452 1.00 81.12 348 THR A N 1
ATOM 2606 C CA . THR A 1 348 ? 12.082 2.262 -18.045 1.00 81.12 348 THR A CA 1
ATOM 2607 C C . THR A 1 348 ? 11.158 1.488 -17.136 1.00 81.12 348 THR A C 1
ATOM 2609 O O . THR A 1 348 ? 10.847 0.333 -17.364 1.00 81.12 348 THR A O 1
ATOM 2612 N N . THR A 1 349 ? 10.736 2.128 -16.060 1.00 88.31 349 THR A N 1
ATOM 2613 C CA . THR A 1 349 ? 9.648 1.674 -15.207 1.00 88.31 349 THR A CA 1
ATOM 2614 C C . THR A 1 349 ? 9.194 2.880 -14.403 1.00 88.31 349 THR A C 1
ATOM 2616 O O . THR A 1 349 ? 10.014 3.717 -14.012 1.00 88.31 349 THR A O 1
ATOM 2619 N N . ASP A 1 350 ? 7.894 2.963 -14.154 1.00 93.19 350 ASP A N 1
ATOM 2620 C CA . ASP A 1 350 ? 7.337 3.915 -13.194 1.00 93.19 350 ASP A CA 1
ATOM 2621 C C . ASP A 1 350 ? 7.142 3.269 -11.815 1.00 93.19 350 ASP A C 1
ATOM 2623 O O . ASP A 1 350 ? 6.496 3.857 -10.952 1.00 93.19 350 ASP A O 1
ATOM 2627 N N . THR A 1 351 ? 7.676 2.056 -11.604 1.00 92.19 351 THR A N 1
ATOM 2628 C CA . THR A 1 351 ? 7.602 1.365 -10.315 1.00 92.19 351 THR A CA 1
ATOM 2629 C C . THR A 1 351 ? 8.144 2.270 -9.218 1.00 92.19 351 THR A C 1
ATOM 2631 O O . THR A 1 351 ? 9.231 2.838 -9.349 1.00 92.19 351 THR A O 1
ATOM 2634 N N . ALA A 1 352 ? 7.394 2.403 -8.129 1.00 95.31 352 ALA A N 1
ATOM 2635 C CA . ALA A 1 352 ? 7.723 3.324 -7.053 1.00 95.31 352 ALA A CA 1
ATOM 2636 C C . ALA A 1 352 ? 7.324 2.784 -5.684 1.00 95.31 352 ALA A C 1
ATOM 2638 O O . ALA A 1 352 ? 6.416 1.969 -5.561 1.00 95.31 352 ALA A O 1
ATOM 2639 N N . MET A 1 353 ? 7.977 3.286 -4.643 1.00 95.81 353 MET A N 1
ATOM 2640 C CA . MET A 1 353 ? 7.573 3.108 -3.260 1.00 95.81 353 MET A CA 1
ATOM 2641 C C . MET A 1 353 ? 6.767 4.326 -2.806 1.00 95.81 353 MET A C 1
ATOM 2643 O O . MET A 1 353 ? 7.204 5.468 -2.947 1.00 95.81 353 MET A O 1
ATOM 2647 N N . GLU A 1 354 ? 5.605 4.084 -2.210 1.00 96.50 354 GLU A N 1
ATOM 2648 C CA . GLU A 1 354 ? 4.805 5.095 -1.527 1.00 96.50 354 GLU A CA 1
ATOM 2649 C C . GLU A 1 354 ? 4.790 4.817 -0.022 1.00 96.50 354 GLU A C 1
ATOM 2651 O O . GLU A 1 354 ? 4.538 3.693 0.421 1.00 96.50 354 GLU A O 1
ATOM 2656 N N . ALA A 1 355 ? 5.009 5.861 0.777 1.00 96.81 355 ALA A N 1
ATOM 2657 C CA . ALA A 1 355 ? 4.889 5.808 2.227 1.00 96.81 355 ALA A CA 1
ATOM 2658 C C . ALA A 1 355 ? 3.790 6.757 2.713 1.00 96.81 355 ALA A C 1
ATOM 2660 O O . ALA A 1 355 ? 3.722 7.912 2.299 1.00 96.81 355 ALA A O 1
ATOM 2661 N N . LYS A 1 356 ? 2.951 6.293 3.641 1.00 96.94 356 LYS A N 1
ATOM 2662 C CA . LYS A 1 356 ? 1.916 7.072 4.333 1.00 96.94 356 LYS A CA 1
ATOM 2663 C C . LYS A 1 356 ? 2.058 6.882 5.831 1.00 96.94 356 LYS A C 1
ATOM 2665 O O . LYS A 1 356 ? 2.226 5.758 6.303 1.00 96.94 356 LYS A O 1
ATOM 2670 N N . ALA A 1 357 ? 1.922 7.958 6.599 1.00 95.94 357 ALA A N 1
ATOM 2671 C CA . ALA A 1 357 ? 1.824 7.857 8.049 1.00 95.94 357 ALA A CA 1
ATOM 2672 C C . ALA A 1 357 ? 0.818 8.834 8.646 1.00 95.94 357 ALA A C 1
ATOM 2674 O O . ALA A 1 357 ? 0.561 9.909 8.112 1.00 95.94 357 ALA A O 1
ATOM 2675 N N . ALA A 1 358 ? 0.261 8.457 9.792 1.00 95.56 358 ALA A N 1
ATOM 2676 C CA . ALA A 1 358 ? -0.688 9.271 10.529 1.00 95.56 358 ALA A CA 1
ATOM 2677 C C . ALA A 1 358 ? -0.390 9.238 12.029 1.00 95.56 358 ALA A C 1
ATOM 2679 O O . ALA A 1 358 ? -0.451 8.187 12.668 1.00 95.56 358 ALA A O 1
ATOM 2680 N N . GLY A 1 359 ? -0.107 10.403 12.609 1.00 93.81 359 GLY A N 1
ATOM 2681 C CA . GLY A 1 359 ? -0.063 10.612 14.055 1.00 93.81 359 GLY A CA 1
ATOM 2682 C C . GLY A 1 359 ? -1.374 11.225 14.534 1.00 93.81 359 GLY A C 1
ATOM 2683 O O . GLY A 1 359 ? -1.660 12.378 14.224 1.00 93.81 359 GLY A O 1
ATOM 2684 N N . VAL A 1 360 ? -2.175 10.489 15.303 1.00 91.38 360 VAL A N 1
ATOM 2685 C CA . VAL A 1 360 ? -3.541 10.894 15.668 1.00 91.38 360 VAL A CA 1
ATOM 2686 C C . VAL A 1 360 ? -3.685 11.031 17.175 1.00 91.38 360 VAL A C 1
ATOM 2688 O O . VAL A 1 360 ? -3.479 10.080 17.923 1.00 91.38 360 VAL A O 1
ATOM 2691 N N . THR A 1 361 ? -4.119 12.201 17.634 1.00 90.25 361 THR A N 1
ATOM 2692 C CA . THR A 1 361 ? -4.671 12.375 18.982 1.00 90.25 361 THR A CA 1
ATOM 2693 C C . THR A 1 361 ? -6.190 12.317 18.910 1.00 90.25 361 THR A C 1
ATOM 2695 O O . THR A 1 361 ? -6.817 13.008 18.108 1.00 90.25 361 THR A O 1
ATOM 2698 N N . HIS A 1 362 ? -6.791 11.494 19.763 1.00 86.56 362 HIS A N 1
ATOM 2699 C CA . HIS A 1 362 ? -8.217 11.194 19.758 1.00 86.56 362 HIS A CA 1
ATOM 2700 C C . HIS A 1 362 ? -8.839 11.507 21.119 1.00 86.56 362 HIS A C 1
ATOM 2702 O O . HIS A 1 362 ? -8.408 10.988 22.150 1.00 86.56 362 HIS A O 1
ATOM 2708 N N . LEU A 1 363 ? -9.876 12.347 21.119 1.00 92.06 363 LEU A N 1
ATOM 2709 C CA . LEU A 1 363 ? -10.760 12.581 22.260 1.00 92.06 363 LEU A CA 1
ATOM 2710 C C . LEU A 1 363 ? -12.145 12.021 21.935 1.00 92.06 363 LEU A C 1
ATOM 2712 O O . LEU A 1 363 ? -12.780 12.452 20.977 1.00 92.06 363 LEU A O 1
ATOM 2716 N N . ALA A 1 364 ? -12.647 11.126 22.775 1.00 92.50 364 ALA A N 1
ATOM 2717 C CA . ALA A 1 364 ? -13.989 10.575 22.659 1.00 92.50 364 ALA A CA 1
ATOM 2718 C C . ALA A 1 364 ? -14.855 10.972 23.855 1.00 92.50 364 ALA A C 1
ATOM 2720 O O . ALA A 1 364 ? -14.491 10.743 25.011 1.00 92.50 364 ALA A O 1
ATOM 2721 N N . LEU A 1 365 ? -16.035 11.515 23.567 1.00 95.62 365 LEU A N 1
ATOM 2722 C CA . LEU A 1 365 ? -17.085 11.803 24.537 1.00 95.62 365 LEU A CA 1
ATOM 2723 C C . LEU A 1 365 ? -18.243 10.841 24.304 1.00 95.62 365 LEU A C 1
ATOM 2725 O O . LEU A 1 365 ? -18.847 10.839 23.234 1.00 95.62 365 LEU A O 1
ATOM 2729 N N . ASN A 1 366 ? -18.560 10.034 25.309 1.00 93.50 366 ASN A N 1
ATOM 2730 C CA . ASN A 1 366 ? -19.580 9.002 25.228 1.00 93.50 366 ASN A CA 1
ATOM 2731 C C . ASN A 1 366 ? -20.791 9.334 26.100 1.00 93.50 366 ASN A C 1
ATOM 2733 O O . ASN A 1 366 ? -20.644 9.750 27.250 1.00 93.50 366 ASN A O 1
ATOM 2737 N N . TYR A 1 367 ? -21.987 9.053 25.601 1.00 95.75 367 TYR A N 1
ATOM 2738 C CA . TYR A 1 367 ? -23.218 9.076 26.379 1.00 95.75 367 TYR A CA 1
ATOM 2739 C C . TYR A 1 367 ? -24.018 7.800 26.125 1.00 95.75 367 TYR A C 1
ATOM 2741 O O . TYR A 1 367 ? -24.357 7.503 24.985 1.00 95.75 367 TYR A O 1
ATOM 2749 N N . ALA A 1 368 ? -24.340 7.068 27.190 1.00 95.94 368 ALA A N 1
ATOM 2750 C CA . ALA A 1 368 ? -25.163 5.864 27.160 1.00 95.94 368 ALA A CA 1
ATOM 2751 C C . ALA A 1 368 ? -26.419 6.045 28.014 1.00 95.94 368 ALA A C 1
ATOM 2753 O O . ALA A 1 368 ? -26.359 6.656 29.086 1.00 95.94 368 ALA A O 1
ATOM 2754 N N . HIS A 1 369 ? -27.538 5.480 27.568 1.00 95.50 369 HIS A N 1
ATOM 2755 C CA . HIS A 1 369 ? -28.818 5.508 28.262 1.00 95.50 369 HIS A CA 1
ATOM 2756 C C . HIS A 1 369 ? -29.525 4.149 28.207 1.00 95.50 369 HIS A C 1
ATOM 2758 O O . HIS A 1 369 ? -29.575 3.495 27.166 1.00 95.50 369 HIS A O 1
ATOM 2764 N N . ASN A 1 370 ? -30.166 3.776 29.312 1.00 95.12 370 ASN A N 1
ATOM 2765 C CA . ASN A 1 370 ? -31.025 2.610 29.408 1.00 95.12 370 ASN A CA 1
ATOM 2766 C C . ASN A 1 370 ? -32.347 2.911 28.697 1.00 95.12 370 ASN A C 1
ATOM 2768 O O . ASN A 1 370 ? -33.200 3.656 29.192 1.00 95.12 370 ASN A O 1
ATOM 2772 N N . LEU A 1 371 ? -32.504 2.360 27.497 1.00 95.00 371 LEU A N 1
ATOM 2773 C CA . LEU A 1 371 ? -33.694 2.554 26.677 1.00 95.00 371 LEU A CA 1
ATOM 2774 C C . LEU A 1 371 ? -34.872 1.718 27.175 1.00 95.00 371 LEU A C 1
ATOM 2776 O O . LEU A 1 371 ? -36.012 2.094 26.935 1.00 95.00 371 LEU A O 1
ATOM 2780 N N . THR A 1 372 ? -34.629 0.635 27.912 1.00 93.50 372 THR A N 1
ATOM 2781 C CA . THR A 1 372 ? -35.701 -0.169 28.530 1.00 93.50 372 THR A CA 1
ATOM 2782 C C . THR A 1 372 ? -36.474 0.658 29.545 1.00 93.50 372 THR A C 1
ATOM 2784 O O . THR A 1 372 ? -37.698 0.748 29.458 1.00 93.50 372 THR A O 1
ATOM 2787 N N . SER A 1 373 ? -35.755 1.346 30.437 1.00 89.06 373 SER A N 1
ATOM 2788 C CA . SER A 1 373 ? -36.333 2.321 31.364 1.00 89.06 373 SER A CA 1
ATOM 2789 C C . SER A 1 373 ? -36.987 3.486 30.615 1.00 89.06 373 SER A C 1
ATOM 2791 O O . SER A 1 373 ? -38.113 3.861 30.929 1.00 89.06 373 SER A O 1
ATOM 2793 N N . ALA A 1 374 ? -36.312 4.056 29.608 1.00 89.38 374 ALA A N 1
ATOM 2794 C CA . ALA A 1 374 ? -36.805 5.239 28.892 1.00 89.38 374 ALA A CA 1
ATOM 2795 C C . ALA A 1 374 ? -38.089 4.980 28.086 1.00 89.38 374 ALA A C 1
ATOM 2797 O O . ALA A 1 374 ? -38.961 5.844 28.005 1.00 89.38 374 ALA A O 1
ATOM 2798 N N . LEU A 1 375 ? -38.200 3.794 27.485 1.00 91.88 375 LEU A N 1
ATOM 2799 C CA . LEU A 1 375 ? -39.304 3.393 26.613 1.00 91.88 375 LEU A CA 1
ATOM 2800 C C . LEU A 1 375 ? -40.366 2.553 27.346 1.00 91.88 375 LEU A C 1
ATOM 2802 O O . LEU A 1 375 ? -41.333 2.128 26.718 1.00 91.88 375 LEU A O 1
ATOM 2806 N N . ASN A 1 376 ? -40.217 2.332 28.659 1.00 91.12 376 ASN A N 1
ATOM 2807 C CA . ASN A 1 376 ? -41.073 1.456 29.471 1.00 91.12 376 ASN A CA 1
ATOM 2808 C C . ASN A 1 376 ? -41.229 0.041 28.878 1.00 91.12 376 ASN A C 1
ATOM 2810 O O . ASN A 1 376 ? -42.331 -0.511 28.842 1.00 91.12 376 ASN A O 1
ATOM 2814 N N . LEU A 1 377 ? -40.130 -0.534 28.387 1.00 90.75 377 LEU A N 1
ATOM 2815 C CA . LEU A 1 377 ? -40.106 -1.908 27.884 1.00 90.75 377 LEU A CA 1
ATOM 2816 C C . LEU A 1 377 ? -40.035 -2.899 29.051 1.00 90.75 377 LEU A C 1
ATOM 2818 O O . LEU A 1 377 ? -39.553 -2.570 30.134 1.00 90.75 377 LEU A O 1
ATOM 2822 N N . ASP A 1 378 ? -40.517 -4.120 28.826 1.00 91.06 378 ASP A N 1
ATOM 2823 C CA . ASP A 1 378 ? -40.455 -5.191 29.821 1.00 91.06 378 ASP A CA 1
ATOM 2824 C C . ASP A 1 378 ? -39.004 -5.698 29.986 1.00 91.06 378 ASP A C 1
ATOM 2826 O O . ASP A 1 378 ? -38.460 -6.274 29.039 1.00 91.06 378 ASP A O 1
ATOM 2830 N N . PRO A 1 379 ? -38.375 -5.535 31.169 1.00 87.81 379 PRO A N 1
ATOM 2831 C CA . PRO A 1 379 ? -36.987 -5.932 31.393 1.00 87.81 379 PRO A CA 1
ATOM 2832 C C . PRO A 1 379 ? -36.809 -7.442 31.630 1.00 87.81 379 PRO A C 1
ATOM 2834 O O . PRO A 1 379 ? -35.684 -7.903 31.825 1.00 87.81 379 PRO A O 1
ATOM 2837 N N . THR A 1 380 ? -37.889 -8.236 31.672 1.00 90.25 380 THR A N 1
ATOM 2838 C CA . THR A 1 380 ? -37.830 -9.669 32.029 1.00 90.25 380 THR A CA 1
ATOM 2839 C C . THR A 1 380 ? -36.907 -10.490 31.134 1.00 90.25 380 THR A C 1
ATOM 2841 O O . THR A 1 380 ? -36.299 -11.451 31.605 1.00 90.25 380 THR A O 1
ATOM 2844 N N . HIS A 1 381 ? -36.780 -10.110 29.863 1.00 88.25 381 HIS A N 1
ATOM 2845 C CA . HIS A 1 381 ? -35.983 -10.836 28.875 1.00 88.25 381 HIS A CA 1
ATOM 2846 C C . HIS A 1 381 ? -34.626 -10.181 28.588 1.00 88.25 381 HIS A C 1
ATOM 2848 O O . HIS A 1 381 ? -33.837 -10.739 27.827 1.00 88.25 381 HIS A O 1
ATOM 2854 N N . GLY A 1 382 ? -34.330 -9.039 29.209 1.00 92.88 382 GLY A N 1
ATOM 2855 C CA . GLY A 1 382 ? -33.101 -8.284 29.004 1.00 92.88 382 GLY A CA 1
ATOM 2856 C C . GLY A 1 382 ? -33.327 -6.779 29.069 1.00 92.88 382 GLY A C 1
ATOM 2857 O O . GLY A 1 382 ? -34.452 -6.300 29.195 1.00 92.88 382 GLY A O 1
ATOM 2858 N N . THR A 1 383 ? -32.229 -6.046 28.966 1.00 94.88 383 THR A N 1
ATOM 2859 C CA . THR A 1 383 ? -32.184 -4.591 28.965 1.00 94.88 383 THR A CA 1
ATOM 2860 C C . THR A 1 383 ? -31.573 -4.123 27.650 1.00 94.88 383 THR A C 1
ATOM 2862 O O . THR A 1 383 ? -30.464 -4.511 27.291 1.00 94.88 383 THR A O 1
ATOM 2865 N N . LEU A 1 384 ? -32.301 -3.272 26.941 1.00 96.31 384 LEU A N 1
ATOM 2866 C CA . LEU A 1 384 ? -31.819 -2.474 25.824 1.00 96.31 384 LEU A CA 1
ATOM 2867 C C . LEU A 1 384 ? -31.160 -1.178 26.319 1.00 96.31 384 LEU A C 1
ATOM 2869 O O . LEU A 1 384 ? -31.801 -0.361 26.988 1.00 96.31 384 LEU A O 1
ATOM 2873 N N . GLU A 1 385 ? -29.910 -0.984 25.923 1.00 95.81 385 GLU A N 1
ATOM 2874 C CA . GLU A 1 385 ? -29.112 0.231 26.059 1.00 95.81 385 GLU A CA 1
ATOM 2875 C C . GLU A 1 385 ? -28.949 0.891 24.685 1.00 95.81 385 GLU A C 1
ATOM 2877 O O . GLU A 1 385 ? -28.880 0.216 23.654 1.00 95.81 385 GLU A O 1
ATOM 2882 N N . GLY A 1 386 ? -28.843 2.214 24.674 1.00 97.12 386 GLY A N 1
ATOM 2883 C CA . GLY A 1 386 ? -28.451 2.990 23.505 1.00 97.12 386 GLY A CA 1
ATOM 2884 C C . GLY A 1 386 ? -27.340 3.956 23.866 1.00 97.12 386 GLY A C 1
ATOM 2885 O O . GLY A 1 386 ? -27.258 4.413 25.006 1.00 97.12 386 GLY A O 1
ATOM 2886 N N . GLY A 1 387 ? -26.482 4.275 22.909 1.00 96.75 387 GLY A N 1
ATOM 2887 C CA . GLY A 1 387 ? -25.387 5.200 23.139 1.00 96.75 387 GLY A CA 1
ATOM 2888 C C . GLY A 1 387 ? -24.979 5.963 21.896 1.00 96.75 387 GLY A C 1
ATOM 2889 O O . GLY A 1 387 ? -25.205 5.528 20.769 1.00 96.75 387 GLY A O 1
ATOM 2890 N N . VAL A 1 388 ? -24.377 7.120 22.132 1.00 97.38 388 VAL A N 1
ATOM 2891 C CA . VAL A 1 388 ? -23.799 7.990 21.113 1.00 97.38 388 VAL A CA 1
ATOM 2892 C C . VAL A 1 388 ? -22.407 8.387 21.573 1.00 97.38 388 VAL A C 1
ATOM 2894 O O . VAL A 1 388 ? -22.207 8.697 22.753 1.00 97.38 388 VAL A O 1
ATOM 2897 N N . ARG A 1 389 ? -21.461 8.417 20.640 1.00 96.38 389 ARG A N 1
ATOM 2898 C CA . ARG A 1 389 ? -20.111 8.912 20.881 1.00 96.38 389 ARG A CA 1
ATOM 2899 C C . ARG A 1 389 ? -19.736 9.974 19.864 1.00 96.38 389 ARG A C 1
ATOM 2901 O O . ARG A 1 389 ? -19.913 9.789 18.666 1.00 96.38 389 ARG A O 1
ATOM 2908 N N . LEU A 1 390 ? -19.201 11.074 20.375 1.00 97.19 390 LEU A N 1
ATOM 2909 C CA . LEU A 1 390 ? -18.568 12.118 19.586 1.00 97.19 390 LEU A CA 1
ATOM 2910 C C . LEU A 1 390 ? -17.054 11.954 19.697 1.00 97.19 390 LEU A C 1
ATOM 2912 O O . LEU A 1 390 ? -16.510 11.980 20.802 1.00 97.19 390 LEU A O 1
ATOM 2916 N N . ASN A 1 391 ? -16.392 11.811 18.560 1.00 94.88 391 ASN A N 1
ATOM 2917 C CA . ASN A 1 391 ? -14.948 11.739 18.434 1.00 94.88 391 ASN A CA 1
ATOM 2918 C C . ASN A 1 391 ? -14.430 13.075 17.908 1.00 94.88 391 ASN A C 1
ATOM 2920 O O . ASN A 1 391 ? -14.987 13.621 16.962 1.00 94.88 391 ASN A O 1
ATOM 2924 N N . TYR A 1 392 ? -13.365 13.591 18.501 1.00 96.12 392 TYR A N 1
ATOM 2925 C CA . TYR A 1 392 ? -12.569 14.677 17.953 1.00 96.12 392 TYR A CA 1
ATOM 2926 C C . TYR A 1 392 ? -11.184 14.125 17.639 1.00 96.12 392 TYR A C 1
ATOM 2928 O O . TYR A 1 392 ? -10.488 13.637 18.537 1.00 96.12 392 TYR A O 1
ATOM 2936 N N . TYR A 1 393 ? -10.822 14.176 16.364 1.00 94.50 393 TYR A N 1
ATOM 2937 C CA . TYR A 1 393 ? -9.534 13.739 15.853 1.00 94.50 393 TYR A CA 1
ATOM 2938 C C . TYR A 1 393 ? -8.673 14.960 15.572 1.00 94.50 393 TYR A C 1
ATOM 2940 O O . TYR A 1 393 ? -9.135 15.918 14.956 1.00 94.50 393 TYR A O 1
ATOM 2948 N N . GLN A 1 394 ? -7.423 14.903 16.006 1.00 96.31 394 GLN A N 1
ATOM 2949 C CA . GLN A 1 394 ? -6.363 15.783 15.543 1.00 96.31 394 GLN A CA 1
ATOM 2950 C C . GLN A 1 394 ? -5.291 14.895 14.927 1.00 96.31 394 GLN A C 1
ATOM 2952 O O . GLN A 1 394 ? -4.608 14.168 15.651 1.00 96.31 394 GLN A O 1
ATOM 2957 N N . ALA A 1 395 ? -5.189 14.923 13.605 1.00 94.75 395 ALA A N 1
ATOM 2958 C CA . ALA A 1 395 ? -4.314 14.057 12.839 1.00 94.75 395 ALA A CA 1
ATOM 2959 C C . ALA A 1 395 ? -3.192 14.875 12.198 1.00 94.75 395 ALA A C 1
ATOM 2961 O O . ALA A 1 395 ? -3.412 15.975 11.695 1.00 94.75 395 ALA A O 1
ATOM 2962 N N . ARG A 1 396 ? -1.979 14.340 12.251 1.00 97.69 396 ARG A N 1
ATOM 2963 C CA . ARG A 1 396 ? -0.846 14.785 11.451 1.00 97.69 396 ARG A CA 1
ATOM 2964 C C . ARG A 1 396 ? -0.611 13.725 10.383 1.00 97.69 396 ARG A C 1
ATOM 2966 O O . ARG A 1 396 ? -0.291 12.595 10.755 1.00 97.69 396 ARG A O 1
ATOM 2973 N N . MET A 1 397 ? -0.794 14.079 9.117 1.00 97.56 397 MET A N 1
ATOM 2974 C CA . MET A 1 397 ? -0.690 13.146 7.995 1.00 97.56 397 MET A CA 1
ATOM 2975 C C . MET A 1 397 ? 0.604 13.411 7.228 1.00 97.56 397 MET A C 1
ATOM 2977 O O . MET A 1 397 ? 0.908 14.557 6.909 1.00 97.56 397 MET A O 1
ATOM 2981 N N . HIS A 1 398 ? 1.341 12.346 6.945 1.00 97.50 398 HIS A N 1
ATOM 2982 C CA . HIS A 1 398 ? 2.597 12.344 6.204 1.00 97.50 398 HIS A CA 1
ATOM 2983 C C . HIS A 1 398 ? 2.447 11.461 4.972 1.00 97.50 398 HIS A C 1
ATOM 2985 O O . HIS A 1 398 ? 1.749 10.439 5.025 1.00 97.50 398 HIS A O 1
ATOM 2991 N N . ARG A 1 399 ? 3.123 11.835 3.889 1.00 97.00 399 ARG A N 1
ATOM 2992 C CA . ARG A 1 399 ? 3.147 11.072 2.645 1.00 97.00 399 ARG A CA 1
ATOM 2993 C C . ARG A 1 399 ? 4.474 11.292 1.926 1.00 97.00 399 ARG A C 1
ATOM 2995 O O . ARG A 1 399 ? 5.013 12.385 1.995 1.00 97.00 399 ARG A O 1
ATOM 3002 N N . GLY A 1 400 ? 4.992 10.264 1.271 1.00 96.12 400 GLY A N 1
ATOM 3003 C CA . GLY A 1 400 ? 6.238 10.311 0.511 1.00 96.12 400 GLY A CA 1
ATOM 3004 C C . GLY A 1 400 ? 6.180 9.356 -0.673 1.00 96.12 400 GLY A C 1
ATOM 3005 O O . GLY A 1 400 ? 5.364 8.428 -0.684 1.00 96.12 400 GLY A O 1
ATOM 3006 N N . PHE A 1 401 ? 7.022 9.608 -1.668 1.00 97.38 401 PHE A N 1
ATOM 3007 C CA . PHE A 1 401 ? 7.054 8.864 -2.918 1.00 97.38 401 PHE A CA 1
ATOM 3008 C C . PHE A 1 401 ? 8.485 8.821 -3.457 1.00 97.38 401 PHE A C 1
ATOM 3010 O O . PHE A 1 401 ? 9.139 9.853 -3.548 1.00 97.38 401 PHE A O 1
ATOM 3017 N N . LEU A 1 402 ? 8.945 7.639 -3.853 1.00 95.81 402 LEU A N 1
ATOM 3018 C CA . LEU A 1 402 ? 10.268 7.438 -4.433 1.00 95.81 402 LEU A CA 1
ATOM 3019 C C . LEU A 1 402 ? 10.163 6.418 -5.563 1.00 95.81 402 LEU A C 1
ATOM 3021 O O . LEU A 1 402 ? 9.777 5.275 -5.327 1.00 95.81 402 LEU A O 1
ATOM 3025 N N . SER A 1 403 ? 10.497 6.805 -6.789 1.00 94.44 403 SER A N 1
ATOM 3026 C CA . SER A 1 403 ? 10.540 5.864 -7.908 1.00 94.44 403 SER A CA 1
ATOM 3027 C C . SER A 1 403 ? 11.780 4.979 -7.822 1.00 94.44 403 SER A C 1
ATOM 3029 O O . SER A 1 403 ? 12.831 5.404 -7.345 1.00 94.44 403 SER A O 1
ATOM 3031 N N . LEU A 1 404 ? 11.687 3.749 -8.328 1.00 89.81 404 LEU A N 1
ATOM 3032 C CA . LEU A 1 404 ? 12.823 2.827 -8.387 1.00 89.81 404 LEU A CA 1
ATOM 3033 C C . LEU A 1 404 ? 13.974 3.414 -9.215 1.00 89.81 404 LEU A C 1
ATOM 3035 O O . LEU A 1 404 ? 15.138 3.239 -8.868 1.00 89.81 404 LEU A O 1
ATOM 3039 N N . ARG A 1 405 ? 13.641 4.144 -10.286 1.00 87.50 405 ARG A N 1
ATOM 3040 C CA . ARG A 1 405 ? 14.621 4.835 -11.133 1.00 87.50 405 ARG A CA 1
ATOM 3041 C C . ARG A 1 405 ? 15.281 6.000 -10.410 1.00 87.50 405 ARG A C 1
ATOM 3043 O O . ARG A 1 405 ? 16.497 6.104 -10.452 1.00 87.50 405 ARG A O 1
ATOM 3050 N N . GLY A 1 406 ? 14.505 6.827 -9.710 1.00 88.00 406 GLY A N 1
ATOM 3051 C CA . GLY A 1 406 ? 15.053 7.897 -8.875 1.00 88.00 406 GLY A CA 1
ATOM 3052 C C . GLY A 1 406 ? 15.978 7.347 -7.790 1.00 88.00 406 GLY A C 1
ATOM 3053 O O . GLY A 1 406 ? 17.085 7.837 -7.626 1.00 88.00 406 GLY A O 1
ATOM 3054 N N . ALA A 1 407 ? 15.587 6.254 -7.131 1.00 87.50 407 ALA A N 1
ATOM 3055 C CA . ALA A 1 407 ? 16.409 5.581 -6.122 1.00 87.50 407 ALA A CA 1
ATOM 3056 C C . ALA A 1 407 ? 17.699 4.936 -6.670 1.00 87.50 407 ALA A C 1
ATOM 3058 O O . ALA A 1 407 ? 18.582 4.586 -5.888 1.00 87.50 407 ALA A O 1
ATOM 3059 N N . ALA A 1 408 ? 17.789 4.711 -7.983 1.00 81.00 408 ALA A N 1
ATOM 3060 C CA . ALA A 1 408 ? 18.960 4.132 -8.637 1.00 81.00 408 ALA A CA 1
ATOM 3061 C C . ALA A 1 408 ? 19.955 5.192 -9.149 1.00 81.00 408 ALA A C 1
ATOM 3063 O O . ALA A 1 408 ? 21.094 4.846 -9.469 1.00 81.00 408 ALA A O 1
ATOM 3064 N N . GLU A 1 409 ? 19.546 6.460 -9.236 1.00 73.94 409 GLU A N 1
ATOM 3065 C CA . GLU A 1 409 ? 20.347 7.566 -9.762 1.00 73.94 409 GLU A CA 1
ATOM 3066 C C . GLU A 1 409 ? 20.980 8.379 -8.605 1.00 73.94 409 GLU A C 1
ATOM 3068 O O . GLU A 1 409 ? 20.352 9.266 -8.041 1.00 73.94 409 GLU A O 1
ATOM 3073 N N . ASP A 1 410 ? 22.250 8.105 -8.267 1.00 69.38 410 ASP A N 1
ATOM 3074 C CA . ASP A 1 410 ? 22.983 8.794 -7.175 1.00 69.38 410 ASP A CA 1
ATOM 3075 C C . ASP A 1 410 ? 23.753 10.058 -7.641 1.00 69.38 410 ASP A C 1
ATOM 3077 O O . ASP A 1 410 ? 24.330 10.787 -6.828 1.00 69.38 410 ASP A O 1
ATOM 3081 N N . ASP A 1 411 ? 23.840 10.294 -8.954 1.00 74.38 411 ASP A N 1
ATOM 3082 C CA . ASP A 1 411 ? 24.683 11.351 -9.541 1.00 74.38 411 ASP A CA 1
ATOM 3083 C C . ASP A 1 411 ? 23.920 12.664 -9.804 1.00 74.38 411 ASP A C 1
ATOM 3085 O O . ASP A 1 411 ? 24.524 13.660 -10.205 1.00 74.38 411 ASP A O 1
ATOM 3089 N N . TYR A 1 412 ? 22.608 12.689 -9.563 1.00 80.00 412 TYR A N 1
ATOM 3090 C CA . TYR A 1 412 ? 21.748 13.840 -9.832 1.00 80.00 412 TYR A CA 1
ATOM 3091 C C . TYR A 1 412 ? 21.130 14.389 -8.554 1.00 80.00 412 TYR A C 1
ATOM 3093 O O . TYR A 1 412 ? 20.703 13.641 -7.679 1.00 80.00 412 TYR A O 1
ATOM 3101 N N . TYR A 1 413 ? 21.060 15.717 -8.474 1.00 84.69 413 TYR A N 1
ATOM 3102 C CA . TYR A 1 413 ? 20.623 16.415 -7.271 1.00 84.69 413 TYR A CA 1
ATOM 3103 C C . TYR A 1 413 ? 19.640 17.536 -7.611 1.00 84.69 413 TYR A C 1
ATOM 3105 O O . TYR A 1 413 ? 19.623 18.081 -8.722 1.00 84.69 413 TYR A O 1
ATOM 3113 N N . THR A 1 414 ? 18.822 17.897 -6.632 1.00 85.88 414 THR A N 1
ATOM 3114 C CA . THR A 1 414 ? 18.015 19.119 -6.640 1.00 85.88 414 THR A CA 1
ATOM 3115 C C . THR A 1 414 ? 18.890 20.375 -6.598 1.00 85.88 414 THR A C 1
ATOM 3117 O O . THR A 1 414 ? 20.110 20.318 -6.397 1.00 85.88 414 THR A O 1
ATOM 3120 N N . ALA A 1 415 ? 18.276 21.560 -6.705 1.00 83.00 415 ALA A N 1
ATOM 3121 C CA . ALA A 1 415 ? 18.996 22.810 -6.473 1.00 83.00 415 ALA A CA 1
ATOM 3122 C C . ALA A 1 415 ? 19.468 22.967 -5.011 1.00 83.00 415 ALA A C 1
ATOM 3124 O O . ALA A 1 415 ? 20.461 23.665 -4.768 1.00 83.00 415 ALA A O 1
ATOM 3125 N N . SER A 1 416 ? 18.780 22.344 -4.046 1.00 82.06 416 SER A N 1
ATOM 3126 C CA . SER A 1 416 ? 19.219 22.251 -2.645 1.00 82.06 416 SER A CA 1
ATOM 3127 C C . SER A 1 416 ? 20.384 21.281 -2.419 1.00 82.06 416 SER A C 1
ATOM 3129 O O . SER A 1 416 ? 21.086 21.433 -1.417 1.00 82.06 416 SER A O 1
ATOM 3131 N N . GLY A 1 417 ? 20.668 20.392 -3.376 1.00 85.19 417 GLY A N 1
ATOM 3132 C CA . GLY A 1 417 ? 21.737 19.395 -3.296 1.00 85.19 417 GLY A CA 1
ATOM 3133 C C . GLY A 1 417 ? 21.290 18.039 -2.751 1.00 85.19 417 GLY A C 1
ATOM 3134 O O . GLY A 1 417 ? 22.152 17.260 -2.352 1.00 85.19 417 GLY A O 1
ATOM 3135 N N . ASP A 1 418 ? 19.985 17.776 -2.736 1.00 88.81 418 ASP A N 1
ATOM 3136 C CA . ASP A 1 418 ? 19.391 16.530 -2.253 1.00 88.81 418 ASP A CA 1
ATOM 3137 C C . ASP A 1 418 ? 19.224 15.562 -3.427 1.00 88.81 418 ASP A C 1
ATOM 3139 O O . ASP A 1 418 ? 18.863 15.975 -4.533 1.00 88.81 418 ASP A O 1
ATOM 3143 N N . ASP A 1 419 ? 19.505 14.280 -3.212 1.00 89.50 419 ASP A N 1
ATOM 3144 C CA . ASP A 1 419 ? 19.165 13.241 -4.185 1.00 89.50 419 ASP A CA 1
ATOM 3145 C C . ASP A 1 419 ? 17.667 12.875 -4.094 1.00 89.50 419 ASP A C 1
ATOM 3147 O O . ASP A 1 419 ? 16.898 13.447 -3.313 1.00 89.50 419 ASP A O 1
ATOM 3151 N N . ALA A 1 420 ? 17.216 11.934 -4.926 1.00 90.25 420 ALA A N 1
ATOM 3152 C CA . ALA A 1 420 ? 15.825 11.481 -4.933 1.00 90.25 420 ALA A CA 1
ATOM 3153 C C . ALA A 1 420 ? 15.358 10.935 -3.570 1.00 90.25 420 ALA A C 1
ATOM 3155 O O . ALA A 1 420 ? 14.240 11.223 -3.127 1.00 90.25 420 ALA A O 1
ATOM 3156 N N . ALA A 1 421 ? 16.211 10.163 -2.891 1.00 91.00 421 ALA A N 1
ATOM 3157 C CA . ALA A 1 421 ? 15.879 9.527 -1.624 1.00 91.00 421 ALA A CA 1
ATOM 3158 C C . ALA A 1 421 ? 15.846 10.545 -0.477 1.00 91.00 421 ALA A C 1
ATOM 3160 O O . ALA A 1 421 ? 14.901 10.528 0.316 1.00 91.00 421 ALA A O 1
ATOM 3161 N N . ASP A 1 422 ? 16.824 11.450 -0.425 1.00 91.69 422 ASP A N 1
ATOM 3162 C CA . ASP A 1 422 ? 16.888 12.542 0.545 1.00 91.69 422 ASP A CA 1
ATOM 3163 C C . ASP A 1 422 ? 15.685 13.475 0.374 1.00 91.69 422 ASP A C 1
ATOM 3165 O O . ASP A 1 422 ? 14.964 13.723 1.339 1.00 91.69 422 ASP A O 1
ATOM 3169 N N . ARG A 1 423 ? 15.351 13.878 -0.859 1.00 93.00 423 ARG A N 1
ATOM 3170 C CA . ARG A 1 423 ? 14.166 14.705 -1.137 1.00 93.00 423 ARG A CA 1
ATOM 3171 C C . ARG A 1 423 ? 12.861 14.029 -0.715 1.00 93.00 423 ARG A C 1
ATOM 3173 O O . ARG A 1 423 ? 12.010 14.671 -0.098 1.00 93.00 423 ARG A O 1
ATOM 3180 N N . SER A 1 424 ? 12.680 12.742 -1.030 1.00 93.75 424 SER A N 1
ATOM 3181 C CA . SER A 1 424 ? 11.496 11.991 -0.586 1.00 93.75 424 SER A CA 1
ATOM 3182 C C . SER A 1 424 ? 11.452 11.856 0.940 1.00 93.75 424 SER A C 1
ATOM 3184 O O . SER A 1 424 ? 10.368 11.893 1.528 1.00 93.75 424 SER A O 1
ATOM 3186 N N . GLY A 1 425 ? 12.600 11.644 1.585 1.00 93.25 425 GLY A N 1
ATOM 3187 C CA . GLY A 1 425 ? 12.718 11.527 3.035 1.00 93.25 425 GLY A CA 1
ATOM 3188 C C . GLY A 1 425 ? 12.386 12.837 3.746 1.00 93.25 425 GLY A C 1
ATOM 3189 O O . GLY A 1 425 ? 11.573 12.840 4.673 1.00 93.25 425 GLY A O 1
ATOM 3190 N N . ASP A 1 426 ? 12.950 13.942 3.269 1.00 92.94 426 ASP A N 1
ATOM 3191 C CA . ASP A 1 426 ? 12.714 15.284 3.792 1.00 92.94 426 ASP A CA 1
ATOM 3192 C C . ASP A 1 426 ? 11.254 15.689 3.611 1.00 92.94 426 ASP A C 1
ATOM 3194 O O . ASP A 1 426 ? 10.615 16.085 4.585 1.00 92.94 426 ASP A O 1
ATOM 3198 N N . PHE A 1 427 ? 10.667 15.472 2.429 1.00 93.88 427 PHE A N 1
ATOM 3199 C CA . PHE A 1 427 ? 9.239 15.716 2.219 1.00 93.88 427 PHE A CA 1
ATOM 3200 C C . PHE A 1 427 ? 8.375 14.881 3.175 1.00 93.88 427 PHE A C 1
ATOM 3202 O O . PHE A 1 427 ? 7.461 15.398 3.810 1.00 93.88 427 PHE A O 1
ATOM 3209 N N . PHE A 1 428 ? 8.687 13.597 3.367 1.00 95.50 428 PHE A N 1
ATOM 3210 C CA . PHE A 1 428 ? 7.929 12.753 4.292 1.00 95.50 428 PHE A CA 1
ATOM 3211 C C . PHE A 1 428 ? 8.016 13.232 5.752 1.00 95.50 428 PHE A C 1
ATOM 3213 O O . PHE A 1 428 ? 7.040 13.122 6.501 1.00 95.50 428 PHE A O 1
ATOM 3220 N N . VAL A 1 429 ? 9.175 13.727 6.195 1.00 92.69 429 VAL A N 1
ATOM 3221 C CA . VAL A 1 429 ? 9.410 14.129 7.591 1.00 92.69 429 VAL A CA 1
ATOM 3222 C C . VAL A 1 429 ? 8.927 15.553 7.870 1.00 92.69 429 VAL A C 1
ATOM 3224 O O . VAL A 1 429 ? 8.258 15.778 8.890 1.00 92.69 429 VAL A O 1
ATOM 3227 N N . ASP A 1 430 ? 9.247 16.493 6.986 1.00 92.38 430 ASP A N 1
ATOM 3228 C CA . ASP A 1 430 ? 9.058 17.927 7.194 1.00 92.38 430 ASP A CA 1
ATOM 3229 C C . ASP A 1 430 ? 7.727 18.440 6.633 1.00 92.38 430 ASP A C 1
ATOM 3231 O O . ASP A 1 430 ? 7.103 19.304 7.266 1.00 92.38 430 ASP A O 1
ATOM 3235 N N . ASP A 1 431 ? 7.231 17.866 5.533 1.00 92.50 431 ASP A N 1
ATOM 3236 C CA . ASP A 1 431 ? 5.940 18.220 4.949 1.00 92.50 431 ASP A CA 1
ATOM 3237 C C . ASP A 1 431 ? 4.827 17.301 5.470 1.00 92.50 431 ASP A C 1
ATOM 3239 O O . ASP A 1 431 ? 4.733 16.102 5.208 1.00 92.50 431 ASP A O 1
ATOM 3243 N N . TYR A 1 432 ? 3.934 17.891 6.263 1.00 95.75 432 TYR A N 1
ATOM 3244 C CA . TYR A 1 432 ? 2.759 17.217 6.801 1.00 95.75 432 TYR A CA 1
ATOM 3245 C C . TYR A 1 432 ? 1.550 18.145 6.806 1.00 95.75 432 TYR A C 1
ATOM 3247 O O . TYR A 1 432 ? 1.655 19.355 7.027 1.00 95.75 432 TYR A O 1
ATOM 3255 N N . THR A 1 433 ? 0.364 17.567 6.675 1.00 98.06 433 THR A N 1
ATOM 3256 C CA . THR A 1 433 ? -0.900 18.272 6.908 1.00 98.06 433 THR A CA 1
ATOM 3257 C C . THR A 1 433 ? -1.344 18.068 8.352 1.00 98.06 433 THR A C 1
ATOM 3259 O O . THR A 1 433 ? -1.143 17.010 8.960 1.00 98.06 433 THR A O 1
ATOM 3262 N N . GLN A 1 434 ? -1.932 19.107 8.946 1.00 97.81 434 GLN A N 1
ATOM 3263 C CA . GLN A 1 434 ? -2.536 19.022 10.270 1.00 97.81 434 GLN A CA 1
ATOM 3264 C C . GLN A 1 434 ? -4.050 19.162 10.155 1.00 97.81 434 GLN A C 1
ATOM 3266 O O . GLN A 1 434 ? -4.582 20.262 10.031 1.00 97.81 434 GLN A O 1
ATOM 3271 N N . GLU A 1 435 ? -4.730 18.034 10.289 1.00 97.56 435 GLU A N 1
ATOM 3272 C CA . GLU A 1 435 ? -6.159 17.904 10.065 1.00 97.56 435 GLU A CA 1
ATOM 3273 C C . GLU A 1 435 ? -6.916 17.743 11.381 1.00 97.56 435 GLU A C 1
ATOM 3275 O O . GLU A 1 435 ? -6.436 17.151 12.357 1.00 97.56 435 GLU A O 1
ATOM 3280 N N . SER A 1 436 ? -8.138 18.266 11.421 1.00 97.06 436 SER A N 1
ATOM 3281 C CA . SER A 1 436 ? -9.036 18.052 12.551 1.00 97.06 436 SER A CA 1
ATOM 3282 C C . SER A 1 436 ? -10.444 17.760 12.074 1.00 97.06 436 SER A C 1
ATOM 3284 O O . SER A 1 436 ? -11.001 18.518 11.283 1.00 97.06 436 SER A O 1
ATOM 3286 N N . ALA A 1 437 ? -11.035 16.693 12.600 1.00 96.75 437 ALA A N 1
ATOM 3287 C CA . ALA A 1 437 ? -12.361 16.256 12.198 1.00 96.75 437 ALA A CA 1
ATOM 3288 C C . ALA A 1 437 ? -13.171 15.756 13.394 1.00 96.75 437 ALA A C 1
ATOM 3290 O O . ALA A 1 437 ? -12.633 15.294 14.405 1.00 96.75 437 ALA A O 1
ATOM 3291 N N . LEU A 1 438 ? -14.494 15.844 13.264 1.00 96.94 438 LEU A N 1
ATOM 3292 C CA . LEU A 1 438 ? -15.431 15.245 14.206 1.00 96.94 438 LEU A CA 1
ATOM 3293 C C . LEU A 1 438 ? -15.956 13.935 13.626 1.00 96.94 438 LEU A C 1
ATOM 3295 O O . LEU A 1 438 ? -16.381 13.917 12.478 1.00 96.94 438 LEU A O 1
ATOM 3299 N N . GLY A 1 439 ? -15.972 12.870 14.420 1.00 95.69 439 GLY A N 1
ATOM 3300 C CA . GLY A 1 439 ? -16.632 11.604 14.095 1.00 95.69 439 GLY A CA 1
ATOM 3301 C C . GLY A 1 439 ? -17.842 11.372 14.995 1.00 95.69 439 GLY A C 1
ATOM 3302 O O . GLY A 1 439 ? -17.823 11.734 16.173 1.00 95.69 439 GLY A O 1
ATOM 3303 N N . LEU A 1 440 ? -18.892 10.763 14.458 1.00 97.00 440 LEU A N 1
ATOM 3304 C CA . LEU A 1 440 ? -20.100 10.407 15.197 1.00 97.00 440 LEU A CA 1
ATOM 3305 C C . LEU A 1 440 ? -20.345 8.903 15.123 1.00 97.00 440 LEU A C 1
ATOM 3307 O O . LEU A 1 440 ? -20.544 8.370 14.035 1.00 97.00 440 LEU A O 1
ATOM 3311 N N . ASP A 1 441 ? -20.455 8.263 16.283 1.00 96.19 441 ASP A N 1
ATOM 3312 C CA . ASP A 1 441 ? -20.815 6.850 16.388 1.00 96.19 441 ASP A CA 1
ATOM 3313 C C . ASP A 1 441 ? -22.119 6.681 17.163 1.00 96.19 441 ASP A C 1
ATOM 3315 O O . ASP A 1 441 ? -22.414 7.423 18.109 1.00 96.19 441 ASP A O 1
ATOM 3319 N N . VAL A 1 442 ? -22.892 5.665 16.792 1.00 97.25 442 VAL A N 1
ATOM 3320 C CA . VAL A 1 442 ? -24.164 5.320 17.431 1.00 97.25 442 VAL A CA 1
ATOM 3321 C C . VAL A 1 442 ? -24.201 3.823 17.689 1.00 97.25 442 VAL A C 1
ATOM 3323 O O . VAL A 1 442 ? -23.915 3.023 16.803 1.00 97.25 442 VAL A O 1
ATOM 3326 N N . GLY A 1 443 ? -24.583 3.438 18.901 1.00 96.25 443 GLY A N 1
ATOM 3327 C CA . GLY A 1 443 ? -24.613 2.045 19.326 1.00 96.25 443 GLY A CA 1
ATOM 3328 C C . GLY A 1 443 ? -25.917 1.663 20.005 1.00 96.25 443 GLY A C 1
ATOM 3329 O O . GLY A 1 443 ? -26.571 2.476 20.665 1.00 96.25 443 GLY A O 1
ATOM 3330 N N . LEU A 1 444 ? -26.268 0.392 19.862 1.00 97.38 444 LEU A N 1
ATOM 3331 C CA . LEU A 1 444 ? -27.318 -0.291 20.603 1.00 97.38 444 LEU A CA 1
ATOM 3332 C C . LEU A 1 444 ? -26.733 -1.554 21.227 1.00 97.38 444 LEU A C 1
ATOM 3334 O O . LEU A 1 444 ? -25.890 -2.222 20.625 1.00 97.38 444 LEU A O 1
ATOM 3338 N N . LEU A 1 445 ? -27.203 -1.898 22.421 1.00 96.25 445 LEU A N 1
ATOM 3339 C CA . LEU A 1 445 ? -26.809 -3.125 23.104 1.00 96.25 445 LEU A CA 1
ATOM 3340 C C . LEU A 1 445 ? -28.001 -3.704 23.858 1.00 96.25 445 LEU A C 1
ATOM 3342 O O . LEU A 1 445 ? -28.501 -3.107 24.807 1.00 96.25 445 LEU A O 1
ATOM 3346 N N . TRP A 1 446 ? -28.438 -4.893 23.463 1.00 96.06 446 TRP A N 1
ATOM 3347 C CA . TRP A 1 446 ? -29.355 -5.706 24.246 1.00 96.06 446 TRP A CA 1
ATOM 3348 C C . TRP A 1 446 ? -28.546 -6.675 25.096 1.00 96.06 446 TRP A C 1
ATOM 3350 O O . TRP A 1 446 ? -27.802 -7.494 24.560 1.00 96.06 446 TRP A O 1
ATOM 3360 N N . HIS A 1 447 ? -28.709 -6.641 26.414 1.00 93.94 447 HIS A N 1
ATOM 3361 C CA . HIS A 1 447 ? -28.003 -7.549 27.317 1.00 93.94 447 HIS A CA 1
ATOM 3362 C C . HIS A 1 447 ? -28.932 -8.172 28.353 1.00 93.94 447 HIS A C 1
ATOM 3364 O O . HIS A 1 447 ? -29.905 -7.579 28.810 1.00 93.94 447 HIS A O 1
ATOM 3370 N N . ALA A 1 448 ? -28.626 -9.407 28.724 1.00 92.75 448 ALA A N 1
ATOM 3371 C CA . ALA A 1 448 ? -29.290 -10.150 29.780 1.00 92.75 448 ALA A CA 1
ATOM 3372 C C . ALA A 1 448 ? -28.237 -10.823 30.673 1.00 92.75 448 ALA A C 1
ATOM 3374 O O . ALA A 1 448 ? -27.032 -10.572 30.581 1.00 92.75 448 ALA A O 1
ATOM 3375 N N . ARG A 1 449 ? -28.673 -11.716 31.567 1.00 88.81 449 ARG A N 1
ATOM 3376 C CA . ARG A 1 449 ? -27.752 -12.407 32.479 1.00 88.81 449 ARG A CA 1
ATOM 3377 C C . ARG A 1 449 ? -26.680 -13.215 31.731 1.00 88.81 449 ARG A C 1
ATOM 3379 O O . ARG A 1 449 ? -25.511 -13.130 32.112 1.00 88.81 449 ARG A O 1
ATOM 3386 N N . ASN A 1 450 ? -27.077 -13.945 30.689 1.00 92.25 450 ASN A N 1
ATOM 3387 C CA . ASN A 1 450 ? -26.251 -14.953 30.014 1.00 92.25 450 ASN A CA 1
ATOM 3388 C C . ASN A 1 450 ? -25.929 -14.626 28.553 1.00 92.25 450 ASN A C 1
ATOM 3390 O O . ASN A 1 450 ? -25.222 -15.394 27.916 1.00 92.25 450 ASN A O 1
ATOM 3394 N N . TYR A 1 451 ? -26.451 -13.536 27.998 1.00 93.25 451 TYR A N 1
ATOM 3395 C CA . TYR A 1 451 ? -26.173 -13.178 26.612 1.00 93.25 451 TYR A CA 1
ATOM 3396 C C . TYR A 1 451 ? -26.212 -11.671 26.404 1.00 93.25 451 TYR A C 1
ATOM 3398 O O . TYR A 1 451 ? -26.793 -10.932 27.203 1.00 93.25 451 TYR A O 1
ATOM 3406 N N . GLN A 1 452 ? -25.620 -11.241 25.302 1.00 94.50 452 GLN A N 1
ATOM 3407 C CA . GLN A 1 452 ? -25.701 -9.886 24.788 1.00 94.50 452 GLN A CA 1
ATOM 3408 C C . GLN A 1 452 ? -25.640 -9.907 23.262 1.00 94.50 452 GLN A C 1
ATOM 3410 O O . GLN A 1 452 ? -25.010 -10.790 22.677 1.00 94.50 452 GLN A O 1
ATOM 3415 N N . VAL A 1 453 ? -26.289 -8.933 22.642 1.00 96.44 453 VAL A N 1
ATOM 3416 C CA . VAL A 1 453 ? -26.257 -8.682 21.203 1.00 96.44 453 VAL A CA 1
ATOM 3417 C C . VAL A 1 453 ? -26.234 -7.175 21.005 1.00 96.44 453 VAL A C 1
ATOM 3419 O O . VAL A 1 453 ? -27.034 -6.461 21.611 1.00 96.44 453 VAL A O 1
ATOM 3422 N N . GLY A 1 454 ? -25.327 -6.689 20.173 1.00 95.38 454 GLY A N 1
ATOM 3423 C CA . GLY A 1 454 ? -25.147 -5.269 19.927 1.00 95.38 454 GLY A CA 1
ATOM 3424 C C . GLY A 1 454 ? -24.927 -4.967 18.456 1.00 95.38 454 GLY A C 1
ATOM 3425 O O . GLY A 1 454 ? -24.595 -5.840 17.654 1.00 95.38 454 GLY A O 1
ATOM 3426 N N . ALA A 1 455 ? -25.141 -3.705 18.119 1.00 96.56 455 ALA A N 1
ATOM 3427 C CA . ALA A 1 455 ? -24.798 -3.147 16.826 1.00 96.56 455 ALA A CA 1
ATOM 3428 C C . ALA A 1 455 ? -24.242 -1.742 17.047 1.00 96.56 455 ALA A C 1
ATOM 3430 O O . ALA A 1 455 ? -24.860 -0.944 17.758 1.00 96.56 455 ALA A O 1
ATOM 3431 N N . THR A 1 456 ? -23.102 -1.443 16.436 1.00 95.44 456 THR A N 1
ATOM 3432 C CA . THR A 1 456 ? -22.489 -0.113 16.476 1.00 95.44 456 THR A CA 1
ATOM 3433 C C . THR A 1 456 ? -22.238 0.362 15.061 1.00 95.44 456 THR A C 1
ATOM 3435 O O . THR A 1 456 ? -21.530 -0.302 14.313 1.00 95.44 456 THR A O 1
ATOM 3438 N N . MET A 1 457 ? -22.821 1.498 14.697 1.00 96.06 457 MET A N 1
ATOM 3439 C CA . MET A 1 457 ? -22.503 2.206 13.467 1.00 96.06 457 MET A CA 1
ATOM 3440 C C . MET A 1 457 ? -21.458 3.264 13.788 1.00 96.06 457 MET A C 1
ATOM 3442 O O . MET A 1 457 ? -21.712 4.157 14.602 1.00 96.06 457 MET A O 1
ATOM 3446 N N . TYR A 1 458 ? -20.300 3.147 13.159 1.00 94.25 458 TYR A N 1
ATOM 3447 C CA . TYR A 1 458 ? -19.202 4.076 13.355 1.00 94.25 458 TYR A CA 1
ATOM 3448 C C . TYR A 1 458 ? -19.127 5.083 12.216 1.00 94.25 458 TYR A C 1
ATOM 3450 O O . TYR A 1 458 ? -19.594 4.802 11.108 1.00 94.25 458 TYR A O 1
ATOM 3458 N N . ASN A 1 459 ? -18.538 6.245 12.506 1.00 94.25 459 ASN A N 1
ATOM 3459 C CA . ASN A 1 459 ? -18.258 7.300 11.538 1.00 94.25 459 ASN A CA 1
ATOM 3460 C C . ASN A 1 459 ? -19.465 7.598 10.649 1.00 94.25 459 ASN A C 1
ATOM 3462 O O . ASN A 1 459 ? -19.371 7.670 9.430 1.00 94.25 459 ASN A O 1
ATOM 3466 N N . VAL A 1 460 ? -20.632 7.785 11.272 1.00 96.69 460 VAL A N 1
ATOM 3467 C CA . VAL A 1 460 ? -21.905 8.062 10.588 1.00 96.69 460 VAL A CA 1
ATOM 3468 C C . VAL A 1 460 ? -21.758 9.207 9.579 1.00 96.69 460 VAL A C 1
ATOM 3470 O O . VAL A 1 460 ? -22.407 9.193 8.532 1.00 96.69 460 VAL A O 1
ATOM 3473 N N . ASN A 1 461 ? -20.906 10.178 9.910 1.00 96.06 461 ASN A N 1
ATOM 3474 C CA . ASN A 1 461 ? -20.616 11.375 9.137 1.00 96.06 461 ASN A CA 1
ATOM 3475 C C . ASN A 1 461 ? -19.310 11.328 8.321 1.00 96.06 461 ASN A C 1
ATOM 3477 O O . ASN A 1 461 ? -18.952 12.374 7.796 1.00 96.06 461 ASN A O 1
ATOM 3481 N N . GLU A 1 462 ? -18.625 10.181 8.249 1.00 97.38 462 GLU A N 1
ATOM 3482 C CA . GLU A 1 462 ? -17.485 9.917 7.349 1.00 97.38 462 GLU A CA 1
ATOM 3483 C C . GLU A 1 462 ? -16.413 11.030 7.369 1.00 97.38 462 GLU A C 1
ATOM 3485 O O . GLU A 1 462 ? -16.266 11.754 6.389 1.00 97.38 462 GLU A O 1
ATOM 3490 N N . PRO A 1 463 ? -15.700 11.240 8.498 1.00 96.56 463 PRO A N 1
ATOM 3491 C CA . PRO A 1 463 ? -14.676 12.278 8.580 1.00 96.56 463 PRO A CA 1
ATOM 3492 C C . PRO A 1 463 ? -13.518 12.004 7.611 1.00 96.56 463 PRO A C 1
ATOM 3494 O O . PRO A 1 463 ? -13.081 10.863 7.460 1.00 96.56 463 PRO A O 1
ATOM 3497 N N . GLU A 1 464 ? -13.002 13.074 7.015 1.00 97.62 464 GLU A N 1
ATOM 3498 C CA . GLU A 1 464 ? -11.981 13.055 5.967 1.00 97.62 464 GLU A CA 1
ATOM 3499 C C . GLU A 1 464 ? -10.726 13.813 6.421 1.00 97.62 464 GLU A C 1
ATOM 3501 O O . GLU A 1 464 ? -10.820 14.794 7.165 1.00 97.62 464 GLU A O 1
ATOM 3506 N N . PHE A 1 465 ? -9.558 13.337 5.991 1.00 97.62 465 PHE A N 1
ATOM 3507 C CA . PHE A 1 465 ? -8.243 13.870 6.338 1.00 97.62 465 PHE A CA 1
ATOM 3508 C C . PHE A 1 465 ? -7.389 13.950 5.072 1.00 97.62 465 PHE A C 1
ATOM 3510 O O . PHE A 1 465 ? -7.255 12.958 4.361 1.00 97.62 465 PHE A O 1
ATOM 3517 N N . GLN A 1 466 ? -6.813 15.115 4.793 1.00 98.25 466 GLN A N 1
ATOM 3518 C CA . GLN A 1 466 ? -5.948 15.326 3.632 1.00 98.25 466 GLN A CA 1
ATOM 3519 C C . GLN A 1 466 ? -4.509 14.902 3.912 1.00 98.25 466 GLN A C 1
ATOM 3521 O O . GLN A 1 466 ? -4.021 15.149 5.014 1.00 98.25 466 GLN A O 1
ATOM 3526 N N . TYR A 1 467 ? -3.822 14.311 2.934 1.00 98.38 467 TYR A N 1
ATOM 3527 C CA . TYR A 1 467 ? -2.363 14.145 2.954 1.00 98.38 467 TYR A CA 1
ATOM 3528 C C . TYR A 1 467 ? -1.664 15.364 2.331 1.00 98.38 467 TYR A C 1
ATOM 3530 O O . TYR A 1 467 ? -2.311 16.156 1.645 1.00 98.38 467 TYR A O 1
ATOM 3538 N N . PRO A 1 468 ? -0.343 15.529 2.532 1.00 97.56 468 PRO A N 1
ATOM 3539 C CA . PRO A 1 468 ? 0.459 16.401 1.680 1.00 97.56 468 PRO A CA 1
ATOM 3540 C C . PRO A 1 468 ? 0.282 16.034 0.202 1.00 97.56 468 PRO A C 1
ATOM 3542 O O . PRO A 1 468 ? 0.243 14.849 -0.150 1.00 97.56 468 PRO A O 1
ATOM 3545 N N . ASN A 1 469 ? 0.175 17.046 -0.658 1.00 97.12 469 ASN A N 1
ATOM 3546 C CA . ASN A 1 469 ? 0.068 16.839 -2.096 1.00 97.12 469 ASN A CA 1
ATOM 3547 C C . ASN A 1 469 ? 1.439 16.434 -2.644 1.00 97.12 469 ASN A C 1
ATOM 3549 O O . ASN A 1 469 ? 2.396 17.200 -2.545 1.00 97.12 469 ASN A O 1
ATOM 3553 N N . LEU A 1 470 ? 1.535 15.251 -3.253 1.00 96.12 470 LEU A N 1
ATOM 3554 C CA . LEU A 1 470 ? 2.803 14.760 -3.801 1.00 96.12 470 LEU A CA 1
ATOM 3555 C C . LEU A 1 470 ? 3.363 15.668 -4.902 1.00 96.12 470 LEU A C 1
ATOM 3557 O O . LEU A 1 470 ? 4.570 15.686 -5.105 1.00 96.12 470 LEU A O 1
ATOM 3561 N N . ALA A 1 471 ? 2.523 16.453 -5.586 1.00 95.50 471 ALA A N 1
ATOM 3562 C CA . ALA A 1 471 ? 2.989 17.419 -6.579 1.00 95.50 471 ALA A CA 1
ATOM 3563 C C . ALA A 1 471 ? 3.954 18.462 -5.982 1.00 95.50 471 ALA A C 1
ATOM 3565 O O . ALA A 1 471 ? 4.858 18.923 -6.679 1.00 95.50 471 ALA A O 1
ATOM 3566 N N . ASP A 1 472 ? 3.789 18.804 -4.700 1.00 95.56 472 ASP A N 1
ATOM 3567 C CA . ASP A 1 472 ? 4.625 19.792 -4.013 1.00 95.56 472 ASP A CA 1
ATOM 3568 C C . ASP A 1 472 ? 6.041 19.256 -3.741 1.00 95.56 472 ASP A C 1
ATOM 3570 O O . ASP A 1 472 ? 6.997 20.030 -3.738 1.00 95.56 472 ASP A O 1
ATOM 3574 N N . MET A 1 473 ? 6.203 17.932 -3.623 1.00 93.88 473 MET A N 1
ATOM 3575 C CA . MET A 1 473 ? 7.512 17.278 -3.487 1.00 93.88 473 MET A CA 1
ATOM 3576 C C . MET A 1 473 ? 8.415 17.537 -4.704 1.00 93.88 473 MET A C 1
ATOM 3578 O O . MET A 1 473 ? 9.639 17.531 -4.585 1.00 93.88 473 MET A O 1
ATOM 3582 N N . PHE A 1 474 ? 7.827 17.776 -5.881 1.00 93.19 474 PHE A N 1
ATOM 3583 C CA . PHE A 1 474 ? 8.540 18.025 -7.142 1.00 93.19 474 PHE A CA 1
ATOM 3584 C C . PHE A 1 474 ? 8.754 19.520 -7.437 1.00 93.19 474 PHE A C 1
ATOM 3586 O O . PHE A 1 474 ? 9.096 19.892 -8.562 1.00 93.19 474 PHE A O 1
ATOM 3593 N N . ALA A 1 475 ? 8.517 20.402 -6.457 1.00 90.94 475 ALA A N 1
ATOM 3594 C CA . ALA A 1 475 ? 8.704 21.843 -6.624 1.00 90.94 475 ALA A CA 1
ATOM 3595 C C . ALA A 1 475 ? 10.183 22.246 -6.786 1.00 90.94 475 ALA A C 1
ATOM 3597 O O . ALA A 1 475 ? 10.459 23.248 -7.452 1.00 90.94 475 ALA A O 1
ATOM 3598 N N . ASP A 1 476 ? 11.110 21.472 -6.209 1.00 88.38 476 ASP A N 1
ATOM 3599 C CA . ASP A 1 476 ? 12.551 21.545 -6.482 1.00 88.38 476 ASP A CA 1
ATOM 3600 C C . ASP A 1 476 ? 12.963 20.320 -7.319 1.00 88.38 476 ASP A C 1
ATOM 3602 O O . ASP A 1 476 ? 13.132 19.231 -6.766 1.00 88.38 476 ASP A O 1
ATOM 3606 N N . PRO A 1 477 ? 13.020 20.446 -8.658 1.00 87.19 477 PRO A N 1
ATOM 3607 C CA . PRO A 1 477 ? 13.261 19.309 -9.532 1.00 87.19 477 PRO A CA 1
ATOM 3608 C C . PRO A 1 477 ? 14.723 18.861 -9.479 1.00 87.19 477 PRO A C 1
ATOM 3610 O O . PRO A 1 477 ? 15.631 19.647 -9.215 1.00 87.19 477 PRO A O 1
ATOM 3613 N N . ILE A 1 478 ? 14.949 17.594 -9.811 1.00 86.44 478 ILE A N 1
ATOM 3614 C CA . ILE A 1 478 ? 16.291 17.022 -9.959 1.00 86.44 478 ILE A CA 1
ATOM 3615 C C . ILE A 1 478 ? 16.862 17.391 -11.331 1.00 86.44 478 ILE A C 1
ATOM 3617 O O . ILE A 1 478 ? 16.155 17.324 -12.345 1.00 86.44 478 ILE A O 1
ATOM 3621 N N . PHE A 1 479 ? 18.138 17.776 -11.365 1.00 83.50 479 PHE A N 1
ATOM 3622 C CA . PHE A 1 479 ? 18.842 18.172 -12.582 1.00 83.50 479 PHE A CA 1
ATOM 3623 C C . PHE A 1 479 ? 20.015 17.245 -12.904 1.00 83.50 479 PHE A C 1
ATOM 3625 O O . PHE A 1 479 ? 20.677 16.729 -12.005 1.00 83.50 479 PHE A O 1
ATOM 3632 N N . ASP A 1 480 ? 20.303 17.092 -14.196 1.00 77.56 480 ASP A N 1
ATOM 3633 C CA . ASP A 1 480 ? 21.549 16.490 -14.662 1.00 77.56 480 ASP A CA 1
ATOM 3634 C C . ASP A 1 480 ? 22.760 17.439 -14.524 1.00 77.56 480 ASP A C 1
ATOM 3636 O O . ASP A 1 480 ? 22.624 18.633 -14.237 1.00 77.56 480 ASP A O 1
ATOM 3640 N N . ASP A 1 481 ? 23.966 16.916 -14.775 1.00 71.44 481 ASP A N 1
ATOM 3641 C CA . ASP A 1 481 ? 25.234 17.671 -14.763 1.00 71.44 481 ASP A CA 1
ATOM 3642 C C . ASP A 1 481 ? 25.253 18.863 -15.741 1.00 71.44 481 ASP A C 1
ATOM 3644 O O . ASP A 1 481 ? 26.097 19.765 -15.651 1.00 71.44 481 ASP A O 1
ATOM 3648 N N . GLN A 1 482 ? 24.349 18.861 -16.717 1.00 68.62 482 GLN A N 1
ATOM 3649 C CA . GLN A 1 482 ? 24.187 19.873 -17.749 1.00 68.62 482 GLN A CA 1
ATOM 3650 C C . GLN A 1 482 ? 23.097 20.900 -17.388 1.00 68.62 482 GLN A C 1
ATOM 3652 O O . GLN A 1 482 ? 22.951 21.899 -18.098 1.00 68.62 482 GLN A O 1
ATOM 3657 N N . GLY A 1 483 ? 22.393 20.714 -16.267 1.00 70.62 483 GLY A N 1
ATOM 3658 C CA . GLY A 1 483 ? 21.328 21.584 -15.774 1.00 70.62 483 GLY A CA 1
ATOM 3659 C C . GLY A 1 483 ? 19.959 21.341 -16.416 1.00 70.62 483 GLY A C 1
ATOM 3660 O O . GLY A 1 483 ? 19.086 22.205 -16.306 1.00 70.62 483 GLY A O 1
ATOM 3661 N N . ASN A 1 484 ? 19.752 20.211 -17.096 1.00 75.62 484 ASN A N 1
ATOM 3662 C CA . ASN A 1 484 ? 18.445 19.800 -17.607 1.00 75.62 484 ASN A CA 1
ATOM 3663 C C . ASN A 1 484 ? 17.662 19.067 -16.519 1.00 75.62 484 ASN A C 1
ATOM 3665 O O . ASN A 1 484 ? 18.236 18.334 -15.723 1.00 75.62 484 ASN A O 1
ATOM 3669 N N . VAL A 1 485 ? 16.341 19.238 -16.499 1.00 81.50 485 VAL A N 1
ATOM 3670 C CA . VAL A 1 485 ? 15.482 18.518 -15.550 1.00 81.50 485 VAL A CA 1
ATOM 3671 C C . VAL A 1 485 ? 15.488 17.028 -15.888 1.00 81.50 485 VAL A C 1
ATOM 3673 O O . VAL A 1 485 ? 15.103 16.648 -16.993 1.00 81.50 485 VAL A O 1
ATOM 3676 N N . LYS A 1 486 ? 15.873 16.198 -14.918 1.00 83.44 486 L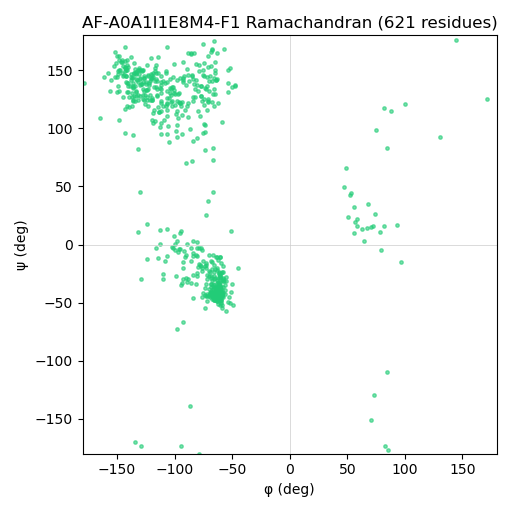YS A N 1
ATOM 3677 C CA . LYS A 1 486 ? 15.899 14.734 -15.003 1.00 83.44 486 LYS A CA 1
ATOM 3678 C C . LYS A 1 486 ? 15.198 14.108 -13.793 1.00 83.44 486 LYS A C 1
ATOM 3680 O O . LYS A 1 486 ? 15.677 13.173 -13.170 1.00 83.44 486 LYS A O 1
ATOM 3685 N N . ASP A 1 487 ? 14.030 14.643 -13.448 1.00 88.94 487 ASP A N 1
ATOM 3686 C CA . ASP A 1 487 ? 13.250 14.176 -12.300 1.00 88.94 487 ASP A CA 1
ATOM 3687 C C . ASP A 1 487 ? 12.455 12.904 -12.646 1.00 88.94 487 ASP A C 1
ATOM 3689 O O . ASP A 1 487 ? 11.334 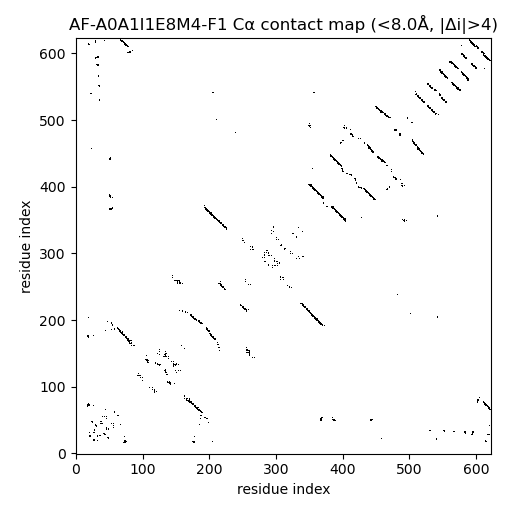12.946 -13.177 1.00 88.94 487 ASP A O 1
ATOM 3693 N N . ARG A 1 488 ? 13.077 11.750 -12.380 1.00 89.69 488 ARG A N 1
ATOM 3694 C CA . ARG A 1 488 ? 12.484 10.424 -12.605 1.00 89.69 488 ARG A CA 1
ATOM 3695 C C . ARG A 1 488 ? 11.294 10.161 -11.692 1.00 89.69 488 ARG A C 1
ATOM 3697 O O . ARG A 1 488 ? 10.308 9.597 -12.157 1.00 89.69 488 ARG A O 1
ATOM 3704 N N . ASP A 1 489 ? 11.341 10.627 -10.446 1.00 93.00 489 ASP A N 1
ATOM 3705 C CA . ASP A 1 489 ? 10.230 10.451 -9.509 1.00 93.00 489 ASP A CA 1
ATOM 3706 C C . ASP A 1 489 ? 9.001 11.230 -9.963 1.00 93.00 489 ASP A C 1
ATOM 3708 O O . ASP A 1 489 ? 7.893 10.698 -9.936 1.00 93.00 489 ASP A O 1
ATOM 3712 N N . ARG A 1 490 ? 9.185 12.474 -10.425 1.00 94.81 490 ARG A N 1
ATOM 3713 C CA . ARG A 1 490 ? 8.082 13.274 -10.960 1.00 94.81 490 ARG A CA 1
ATOM 3714 C C . ARG A 1 490 ? 7.438 12.581 -12.151 1.00 94.81 490 ARG A C 1
ATOM 3716 O O . ARG A 1 490 ? 6.217 12.477 -12.210 1.00 94.81 490 ARG A O 1
ATOM 3723 N N . THR A 1 491 ? 8.264 12.103 -13.078 1.00 92.25 491 THR A N 1
ATOM 3724 C CA . THR A 1 491 ? 7.793 11.403 -14.279 1.00 92.25 491 THR A CA 1
ATOM 3725 C C . THR A 1 491 ? 7.002 10.149 -13.900 1.00 92.25 491 THR A C 1
ATOM 3727 O O . THR A 1 491 ? 5.872 9.978 -14.352 1.00 92.25 491 THR A O 1
ATOM 3730 N N . ALA A 1 492 ? 7.543 9.325 -12.998 1.00 94.12 492 ALA A N 1
ATOM 3731 C CA . ALA A 1 492 ? 6.874 8.122 -12.514 1.00 94.12 492 ALA A CA 1
ATOM 3732 C C . ALA A 1 492 ? 5.548 8.445 -11.808 1.00 94.12 492 ALA A C 1
ATOM 3734 O O . ALA A 1 492 ? 4.531 7.809 -12.075 1.00 94.12 492 ALA A O 1
ATOM 3735 N N . ALA A 1 493 ? 5.521 9.466 -10.949 1.00 96.88 493 ALA A N 1
ATOM 3736 C CA . ALA A 1 493 ? 4.308 9.884 -10.253 1.00 96.88 493 ALA A CA 1
ATOM 3737 C C . ALA A 1 493 ? 3.220 10.375 -11.224 1.00 96.88 493 ALA A C 1
ATOM 3739 O O . ALA A 1 493 ? 2.051 10.015 -11.072 1.00 96.88 493 ALA A O 1
ATOM 3740 N N . GLU A 1 494 ? 3.586 11.171 -12.233 1.00 95.62 494 GLU A N 1
ATOM 3741 C CA . GLU A 1 494 ? 2.664 11.647 -13.270 1.00 95.62 494 GLU A CA 1
ATOM 3742 C C . GLU A 1 494 ? 2.117 10.480 -14.116 1.00 95.62 494 GLU A C 1
ATOM 3744 O O . GLU A 1 494 ? 0.906 10.411 -14.346 1.00 95.62 494 GLU A O 1
ATOM 3749 N N . ASN A 1 495 ? 2.966 9.524 -14.506 1.00 94.38 495 ASN A N 1
ATOM 3750 C CA . ASN A 1 495 ? 2.569 8.341 -15.277 1.00 94.38 495 ASN A CA 1
ATOM 3751 C C . ASN A 1 495 ? 1.668 7.392 -14.475 1.00 94.38 495 ASN A C 1
ATOM 3753 O O . ASN A 1 495 ? 0.604 6.990 -14.952 1.00 94.38 495 ASN A O 1
ATOM 3757 N N . LEU A 1 496 ? 2.031 7.084 -13.226 1.00 96.50 496 LEU A N 1
ATOM 3758 C CA . LEU A 1 496 ? 1.196 6.288 -12.323 1.00 96.50 496 LEU A CA 1
ATOM 3759 C C . LEU A 1 496 ? -0.150 6.970 -12.062 1.00 96.50 496 LEU A C 1
ATOM 3761 O O . LEU A 1 496 ? -1.180 6.295 -11.977 1.00 96.50 496 LEU A O 1
ATOM 3765 N N . ALA A 1 497 ? -0.173 8.301 -11.967 1.00 96.75 497 ALA A N 1
ATOM 3766 C CA . ALA A 1 497 ? -1.415 9.050 -11.834 1.00 96.75 497 ALA A CA 1
ATOM 3767 C C . ALA A 1 497 ? -2.270 8.987 -13.106 1.00 96.75 497 ALA A C 1
ATOM 3769 O O . ALA A 1 497 ? -3.479 8.765 -13.020 1.00 96.75 497 ALA A O 1
ATOM 3770 N N . ALA A 1 498 ? -1.659 9.102 -14.288 1.00 96.12 498 ALA A N 1
ATOM 3771 C CA . ALA A 1 498 ? -2.347 8.934 -15.567 1.00 96.12 498 ALA A CA 1
ATOM 3772 C C . ALA A 1 498 ? -2.920 7.514 -15.740 1.00 96.12 498 ALA A C 1
ATOM 3774 O O . ALA A 1 498 ? -4.012 7.355 -16.287 1.00 96.12 498 ALA A O 1
ATOM 3775 N N . ALA A 1 499 ? -2.232 6.500 -15.208 1.00 94.38 499 ALA A N 1
ATOM 3776 C CA . ALA A 1 499 ? -2.694 5.114 -15.162 1.00 94.38 499 ALA A CA 1
ATOM 3777 C C . ALA A 1 499 ? -3.770 4.851 -14.085 1.00 94.38 499 ALA A C 1
ATOM 3779 O O . ALA A 1 499 ? -4.302 3.744 -14.004 1.00 94.38 499 ALA A O 1
ATOM 3780 N N . GLY A 1 500 ? -4.102 5.840 -13.247 1.00 95.94 500 GLY A N 1
ATOM 3781 C CA . GLY A 1 500 ? -5.065 5.699 -12.151 1.00 95.94 500 GLY A CA 1
ATOM 3782 C C . GLY A 1 500 ? -4.555 4.873 -10.966 1.00 95.94 500 GLY A C 1
ATOM 3783 O O . GLY A 1 500 ? -5.357 4.430 -10.146 1.00 95.94 500 GLY A O 1
ATOM 3784 N N . ARG A 1 501 ? -3.238 4.658 -10.879 1.00 95.00 501 ARG A N 1
ATOM 3785 C CA . ARG A 1 501 ? -2.570 3.898 -9.812 1.00 95.00 501 ARG A CA 1
ATOM 3786 C C . ARG A 1 501 ? -2.088 4.770 -8.655 1.00 95.00 501 ARG A C 1
ATOM 3788 O O . ARG A 1 501 ? -1.878 4.261 -7.561 1.00 95.00 501 ARG A O 1
ATOM 3795 N N . LEU A 1 502 ? -1.934 6.071 -8.888 1.00 96.94 502 LEU A N 1
ATOM 3796 C CA . LEU A 1 502 ? -1.544 7.061 -7.887 1.00 96.94 502 LEU A CA 1
ATOM 3797 C C . LEU A 1 502 ? -2.510 8.250 -7.927 1.00 96.94 502 LEU A C 1
ATOM 3799 O O . LEU A 1 502 ? -2.940 8.690 -8.989 1.00 96.94 502 LEU A O 1
ATOM 3803 N N . VAL A 1 503 ? -2.837 8.815 -6.769 1.00 96.88 503 VAL A N 1
ATOM 3804 C CA . VAL A 1 503 ? -3.576 10.082 -6.679 1.00 96.88 503 VAL A CA 1
ATOM 3805 C C . VAL A 1 503 ? -2.644 11.118 -6.068 1.00 96.88 503 VAL A C 1
ATOM 3807 O O . VAL A 1 503 ? -2.263 10.967 -4.916 1.00 96.88 503 VAL A O 1
ATOM 3810 N N . LEU A 1 504 ? -2.243 12.155 -6.811 1.00 96.50 504 LEU A N 1
ATOM 3811 C CA . LEU A 1 504 ? -1.259 13.136 -6.315 1.00 96.50 504 LEU A CA 1
ATOM 3812 C C . LEU A 1 504 ? -1.783 13.946 -5.115 1.00 96.50 504 LEU A C 1
ATOM 3814 O O . LEU A 1 504 ? -1.088 14.080 -4.109 1.00 96.50 504 LEU A O 1
ATOM 3818 N N . ASP A 1 505 ? -3.028 14.414 -5.206 1.00 97.31 505 ASP A N 1
ATOM 3819 C CA . ASP A 1 505 ? -3.745 15.140 -4.152 1.00 97.31 505 ASP A CA 1
ATOM 3820 C C . ASP A 1 505 ? -4.777 14.200 -3.510 1.00 97.31 505 ASP A C 1
ATOM 3822 O O . ASP A 1 505 ? -5.897 14.053 -4.004 1.00 97.31 505 ASP A O 1
ATOM 3826 N N . GLU A 1 506 ? -4.348 13.458 -2.488 1.00 97.44 506 GLU A N 1
ATOM 3827 C CA . GLU A 1 506 ? -5.123 12.367 -1.890 1.00 97.44 506 GLU A CA 1
ATOM 3828 C C . GLU A 1 506 ? -5.655 12.728 -0.499 1.00 97.44 506 GLU A C 1
ATOM 3830 O O . GLU A 1 506 ? -4.931 13.249 0.354 1.00 97.44 506 GLU A O 1
ATOM 3835 N N . SER A 1 507 ? -6.902 12.329 -0.244 1.00 97.75 507 SER A N 1
ATOM 3836 C CA . SER A 1 507 ? -7.520 12.321 1.076 1.00 97.75 507 SER A CA 1
ATOM 3837 C C . SER A 1 507 ? -7.860 10.901 1.521 1.00 97.75 507 SER A C 1
ATOM 3839 O O . SER A 1 507 ? -8.126 10.013 0.709 1.00 97.75 507 SER A O 1
ATOM 3841 N N . VAL A 1 508 ? -7.917 10.687 2.834 1.00 96.75 508 VAL A N 1
ATOM 3842 C CA . VAL A 1 508 ? -8.466 9.469 3.432 1.00 96.75 508 VAL A CA 1
ATOM 3843 C C . VAL A 1 508 ? -9.757 9.779 4.174 1.00 96.75 508 VAL A C 1
ATOM 3845 O O . VAL A 1 508 ? -9.824 10.681 5.011 1.00 96.75 508 VAL A O 1
ATOM 3848 N N . THR A 1 509 ? -10.797 8.999 3.892 1.00 97.06 509 THR A N 1
ATOM 3849 C CA . THR A 1 509 ? -12.084 9.076 4.587 1.00 97.06 509 THR A CA 1
ATOM 3850 C C . THR A 1 509 ? -12.237 7.881 5.515 1.00 97.06 509 THR A C 1
ATOM 3852 O O . THR A 1 509 ? -12.162 6.734 5.077 1.00 97.06 509 THR A O 1
ATOM 3855 N N . LEU A 1 510 ? -12.514 8.123 6.799 1.00 94.75 510 LEU A N 1
ATOM 3856 C CA . LEU A 1 510 ? -12.895 7.040 7.701 1.00 94.75 510 LEU A CA 1
ATOM 3857 C C . LEU A 1 510 ? -14.327 6.610 7.378 1.00 94.75 510 LEU A C 1
ATOM 3859 O O . LEU A 1 510 ? -15.301 7.273 7.737 1.00 94.75 510 LEU A O 1
ATOM 3863 N N . THR A 1 511 ? -14.443 5.483 6.690 1.00 95.94 511 THR A N 1
ATOM 3864 C CA . THR A 1 511 ? -15.701 4.984 6.134 1.00 95.94 511 THR A CA 1
ATOM 3865 C C . THR A 1 511 ? -16.722 4.600 7.201 1.00 95.94 511 THR A C 1
ATOM 3867 O O . THR A 1 511 ? -16.403 4.044 8.265 1.00 95.94 511 THR A O 1
ATOM 3870 N N . ARG A 1 512 ? -17.993 4.884 6.892 1.00 96.38 512 ARG A N 1
ATOM 3871 C CA . ARG A 1 512 ? -19.133 4.453 7.696 1.00 96.38 512 ARG A CA 1
ATOM 3872 C C . ARG A 1 512 ? -19.307 2.952 7.548 1.00 96.38 512 ARG A C 1
ATOM 3874 O O . ARG A 1 512 ? -19.594 2.452 6.463 1.00 96.38 512 ARG A O 1
ATOM 3881 N N . HIS A 1 513 ? -19.283 2.252 8.669 1.00 94.25 513 HIS A N 1
ATOM 3882 C CA . HIS A 1 513 ? -19.556 0.822 8.710 1.00 94.25 513 HIS A CA 1
ATOM 3883 C C . HIS A 1 513 ? -20.327 0.458 9.978 1.00 94.25 513 HIS A C 1
ATOM 3885 O O . HIS A 1 513 ? -20.516 1.279 10.880 1.00 94.25 513 HIS A O 1
ATOM 3891 N N . THR A 1 514 ? -20.821 -0.777 10.045 1.00 95.69 514 THR A N 1
ATOM 3892 C CA . THR A 1 514 ? -21.540 -1.282 11.221 1.00 95.69 514 THR A CA 1
ATOM 3893 C C . THR A 1 514 ? -20.888 -2.548 11.742 1.00 95.69 514 THR A C 1
ATOM 3895 O O . THR A 1 514 ? -20.750 -3.507 11.000 1.00 95.69 514 THR A O 1
ATOM 3898 N N . VAL A 1 515 ? -20.557 -2.600 13.026 1.00 94.12 515 VAL A N 1
ATOM 3899 C CA . VAL A 1 515 ? -20.117 -3.835 13.683 1.00 94.12 515 VAL A CA 1
ATOM 3900 C C . VAL A 1 515 ? -21.297 -4.453 14.412 1.00 94.12 515 VAL A C 1
ATOM 3902 O O . VAL A 1 515 ? -21.925 -3.813 15.261 1.00 94.12 515 VAL A O 1
ATOM 3905 N N . LEU A 1 516 ? -21.599 -5.703 14.080 1.00 95.81 516 LEU A N 1
ATOM 3906 C CA . LEU A 1 516 ? -22.493 -6.556 14.849 1.00 95.81 516 LEU A CA 1
ATOM 3907 C C . LEU A 1 516 ? -21.678 -7.331 15.876 1.00 95.81 516 LEU A C 1
ATOM 3909 O O . LEU A 1 516 ? -20.623 -7.865 15.551 1.00 95.81 516 LEU A O 1
ATOM 3913 N N . GLU A 1 517 ? -22.190 -7.438 17.094 1.00 92.69 517 GLU A N 1
ATOM 3914 C CA . GLU A 1 517 ? -21.540 -8.176 18.174 1.00 92.69 517 GLU A CA 1
ATOM 3915 C C . GLU A 1 517 ? -22.532 -9.090 18.893 1.00 92.69 517 GLU A C 1
ATOM 3917 O O . GLU A 1 517 ? -23.715 -8.774 19.050 1.00 92.69 517 GLU A O 1
ATOM 3922 N N . ALA A 1 518 ? -22.040 -10.224 19.377 1.00 95.12 518 ALA A N 1
ATOM 3923 C CA . ALA A 1 518 ? -22.780 -11.123 20.243 1.00 95.12 518 ALA A CA 1
ATOM 3924 C C . ALA A 1 518 ? -21.843 -11.763 21.265 1.00 95.12 518 ALA A C 1
ATOM 3926 O O . ALA A 1 518 ? -20.701 -12.099 20.959 1.00 95.12 518 ALA A O 1
ATOM 3927 N N . ALA A 1 519 ? -22.340 -11.985 22.478 1.00 93.81 519 ALA A N 1
ATOM 3928 C CA . ALA A 1 519 ? -21.638 -12.822 23.439 1.00 93.81 519 ALA A CA 1
ATOM 3929 C C . ALA A 1 519 ? -22.591 -13.658 24.282 1.00 93.81 519 ALA A C 1
ATOM 3931 O O . ALA A 1 519 ? -23.732 -13.274 24.550 1.00 93.81 519 ALA A O 1
ATOM 3932 N N . TYR A 1 520 ? -22.088 -14.801 24.727 1.00 95.38 520 TYR A N 1
ATOM 3933 C CA . TYR A 1 520 ? -22.737 -15.713 25.650 1.00 95.38 520 TYR A CA 1
ATOM 3934 C C . TYR A 1 520 ? -21.864 -15.902 26.888 1.00 95.38 520 TYR A C 1
ATOM 3936 O O . TYR A 1 520 ? -20.646 -16.043 26.788 1.00 95.38 520 TYR A O 1
ATOM 3944 N N . PHE A 1 521 ? -22.497 -15.961 28.055 1.00 92.81 521 PHE A N 1
ATOM 3945 C CA . PHE A 1 521 ? -21.857 -16.152 29.348 1.00 92.81 521 PHE A CA 1
ATOM 3946 C C . PHE A 1 521 ? -22.540 -17.290 30.103 1.00 92.81 521 PHE A C 1
ATOM 3948 O O . PHE A 1 521 ? -23.771 -17.371 30.171 1.00 92.81 521 PHE A O 1
ATOM 3955 N N . ASN A 1 522 ? -21.748 -18.145 30.747 1.00 93.12 522 ASN A N 1
ATOM 3956 C CA . ASN A 1 522 ? -22.313 -19.104 31.694 1.00 93.12 522 ASN A CA 1
ATOM 3957 C C . ASN A 1 522 ? -22.870 -18.390 32.944 1.00 93.12 522 ASN A C 1
ATOM 3959 O O . ASN A 1 522 ? -22.578 -17.221 33.192 1.00 93.12 522 ASN A O 1
ATOM 3963 N N . ASP A 1 523 ? -23.646 -19.101 33.766 1.00 90.88 523 ASP A N 1
ATOM 3964 C CA . ASP A 1 523 ? -24.335 -18.511 34.931 1.00 90.88 523 ASP A CA 1
ATOM 3965 C C . ASP A 1 523 ? -23.397 -17.801 35.913 1.00 90.88 523 ASP A C 1
ATOM 3967 O O . ASP A 1 523 ? -23.747 -16.769 36.484 1.00 90.88 523 ASP A O 1
ATOM 3971 N N . ASN A 1 524 ? -22.185 -18.338 36.074 1.00 87.31 524 ASN A N 1
ATOM 3972 C CA . ASN A 1 524 ? -21.158 -17.778 36.952 1.00 87.31 524 ASN A CA 1
ATOM 3973 C C . ASN A 1 524 ? -20.251 -16.754 36.244 1.00 87.31 524 ASN A C 1
ATOM 3975 O O . ASN A 1 524 ? -19.324 -16.241 36.867 1.00 87.31 524 ASN A O 1
ATOM 3979 N N . ARG A 1 525 ? -20.484 -16.486 34.951 1.00 87.56 525 ARG A N 1
ATOM 3980 C CA . ARG A 1 525 ? -19.685 -15.628 34.057 1.00 87.56 525 ARG A CA 1
ATOM 3981 C C . ARG A 1 525 ? -18.182 -15.934 34.043 1.00 87.56 525 ARG A C 1
ATOM 3983 O O . ARG A 1 525 ? -17.368 -15.074 33.720 1.00 87.56 525 ARG A O 1
ATOM 3990 N N . THR A 1 526 ? -17.815 -17.162 34.397 1.00 89.44 526 THR A N 1
ATOM 3991 C CA . THR A 1 526 ? -16.438 -17.655 34.327 1.00 89.44 526 THR A CA 1
ATOM 3992 C C . THR A 1 526 ? -16.060 -18.085 32.925 1.00 89.44 526 THR A C 1
ATOM 3994 O O . THR A 1 526 ? -14.889 -18.030 32.589 1.00 89.44 526 THR A O 1
ATOM 3997 N N . TRP A 1 527 ? -17.030 -18.491 32.109 1.00 92.31 527 TRP A N 1
ATOM 3998 C CA . TRP A 1 527 ? -16.841 -18.802 30.700 1.00 92.31 527 TRP A CA 1
ATOM 3999 C C . TRP A 1 527 ? -17.620 -17.815 29.853 1.00 92.31 527 TRP A C 1
ATOM 4001 O O . TRP A 1 527 ? -18.759 -17.467 30.181 1.00 92.31 527 TRP A O 1
ATOM 4011 N N . SER A 1 528 ? -17.007 -17.411 28.750 1.00 93.00 528 SER A N 1
ATOM 4012 C CA . SER A 1 528 ? -17.632 -16.550 27.759 1.00 93.00 528 SER A CA 1
ATOM 4013 C C . SER A 1 528 ? -17.224 -16.951 26.349 1.00 93.00 528 SER A C 1
ATOM 4015 O O . SER A 1 528 ? -16.090 -17.385 26.143 1.00 93.00 528 SER A O 1
ATOM 4017 N N . LEU A 1 529 ? -18.157 -16.808 25.417 1.00 95.44 529 LEU A N 1
ATOM 4018 C CA . LEU A 1 529 ? -17.958 -16.955 23.980 1.00 95.44 529 LEU A CA 1
ATOM 4019 C C . LEU A 1 529 ? -18.426 -15.658 23.327 1.00 95.44 529 LEU A C 1
ATOM 4021 O O . LEU A 1 529 ? -19.515 -15.188 23.654 1.00 95.44 529 LEU A O 1
ATOM 4025 N N . HIS A 1 530 ? -17.634 -15.103 22.423 1.00 93.31 530 HIS A N 1
ATOM 4026 C CA . HIS A 1 530 ? -17.904 -13.835 21.753 1.00 93.31 530 HIS A CA 1
ATOM 4027 C C . HIS A 1 530 ? -17.782 -14.021 20.251 1.00 93.31 530 HIS A C 1
ATOM 4029 O O . HIS A 1 530 ? -17.002 -14.851 19.786 1.00 93.31 530 HIS A O 1
ATOM 4035 N N . GLY A 1 531 ? -18.540 -13.236 19.501 1.00 92.44 531 GLY A N 1
ATOM 4036 C CA . GLY A 1 531 ? -18.408 -13.144 18.061 1.00 92.44 531 GLY A CA 1
ATOM 4037 C C . GLY A 1 531 ? -18.767 -11.752 17.573 1.00 92.44 531 GLY A C 1
ATOM 4038 O O . GLY A 1 531 ? -19.595 -11.067 18.180 1.00 92.44 531 GLY A O 1
ATOM 4039 N N . TYR A 1 532 ? -18.141 -11.344 16.479 1.00 91.81 532 TYR A N 1
ATOM 4040 C CA . TYR A 1 532 ? -18.416 -10.071 15.831 1.00 91.81 532 TYR A CA 1
ATOM 4041 C C . TYR A 1 532 ? -18.263 -10.174 14.320 1.00 91.81 532 TYR A C 1
ATOM 4043 O O . TYR A 1 532 ? -17.615 -11.086 13.801 1.00 91.81 532 TYR A O 1
ATOM 4051 N N . TYR A 1 533 ? -18.894 -9.233 13.628 1.00 93.56 533 TYR A N 1
ATOM 4052 C CA . TYR A 1 533 ? -18.841 -9.125 12.182 1.00 93.56 533 TYR A CA 1
ATOM 4053 C C . TYR A 1 533 ? -18.990 -7.673 11.736 1.00 93.56 533 TYR A C 1
ATOM 4055 O O . TYR A 1 533 ? -19.926 -6.986 12.159 1.00 93.56 533 TYR A O 1
ATOM 4063 N N . THR A 1 534 ? -18.099 -7.230 10.856 1.00 92.31 534 THR A N 1
ATOM 4064 C CA . THR A 1 534 ? -18.148 -5.909 10.230 1.00 92.31 534 THR A CA 1
ATOM 4065 C C . THR A 1 534 ? -18.999 -5.957 8.958 1.00 92.31 534 THR A C 1
ATOM 4067 O O . THR A 1 534 ? -18.746 -6.720 8.028 1.00 92.31 534 THR A O 1
ATOM 4070 N N . LEU A 1 535 ? -20.047 -5.136 8.922 1.00 93.31 535 LEU A N 1
ATOM 4071 C CA . LEU A 1 535 ? -20.898 -4.875 7.766 1.00 93.31 535 LEU A CA 1
ATOM 4072 C C . LEU A 1 535 ? -20.419 -3.613 7.044 1.00 93.31 535 LEU A C 1
ATOM 4074 O O . LEU A 1 535 ? -20.437 -2.522 7.624 1.00 93.31 535 LEU A O 1
ATOM 4078 N N . GLY A 1 536 ? -20.089 -3.773 5.764 1.00 91.62 536 GLY A N 1
ATOM 4079 C CA . GLY A 1 536 ? -19.393 -2.758 4.973 1.00 91.62 536 GLY A CA 1
ATOM 4080 C C . GLY A 1 536 ? -17.879 -2.845 5.159 1.00 91.62 536 GLY A C 1
ATOM 4081 O O . GLY A 1 536 ? -17.389 -3.729 5.860 1.00 91.62 536 GLY A O 1
ATOM 4082 N N . THR A 1 53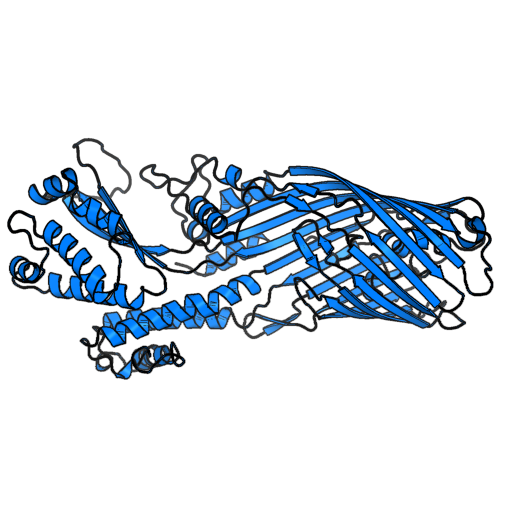7 ? -17.164 -1.916 4.536 1.00 90.81 537 THR A N 1
ATOM 4083 C CA . THR A 1 537 ? -15.707 -1.797 4.634 1.00 90.81 537 THR A CA 1
ATOM 4084 C C . THR A 1 537 ? -15.362 -0.669 5.596 1.00 90.81 537 THR A C 1
ATOM 4086 O O . THR A 1 537 ? -15.998 0.385 5.557 1.00 90.81 537 THR A O 1
ATOM 4089 N N . ALA A 1 538 ? -14.395 -0.899 6.478 1.00 90.19 538 ALA A N 1
ATOM 4090 C CA . ALA A 1 538 ? -13.839 0.104 7.373 1.00 90.19 538 ALA A CA 1
ATOM 4091 C C . ALA A 1 538 ? -12.470 0.560 6.858 1.00 90.19 538 ALA A C 1
ATOM 4093 O O . ALA A 1 538 ? -11.701 -0.265 6.382 1.00 90.19 538 ALA A O 1
ATOM 4094 N N . THR A 1 539 ? -12.155 1.847 6.999 1.00 92.81 539 THR A N 1
ATOM 4095 C CA . THR A 1 539 ? -10.889 2.438 6.530 1.00 92.81 539 THR A CA 1
ATOM 4096 C C . THR A 1 539 ? -10.142 3.089 7.696 1.00 92.81 539 THR A C 1
ATOM 4098 O O . THR A 1 539 ? -10.776 3.699 8.568 1.00 92.81 539 THR A O 1
ATOM 4101 N N . ASN A 1 540 ? -8.815 2.928 7.752 1.00 90.88 540 ASN A N 1
ATOM 4102 C CA . ASN A 1 540 ? -7.935 3.541 8.763 1.00 90.88 540 ASN A CA 1
ATOM 4103 C C . ASN A 1 540 ? -7.328 4.885 8.281 1.00 90.88 540 ASN A C 1
ATOM 4105 O O . ASN A 1 540 ? -7.703 5.391 7.230 1.00 90.88 540 ASN A O 1
ATOM 4109 N N . PHE A 1 541 ? -6.403 5.490 9.042 1.00 92.69 541 PHE A N 1
ATOM 4110 C CA . PHE A 1 541 ? -5.794 6.788 8.689 1.00 92.69 541 PHE A CA 1
ATOM 4111 C C . PHE A 1 541 ? -4.666 6.701 7.653 1.00 92.69 541 PHE A C 1
ATOM 4113 O O . PHE A 1 541 ? -4.112 7.732 7.285 1.00 92.69 541 PHE A O 1
ATOM 4120 N N . VAL A 1 542 ? -4.285 5.507 7.207 1.00 93.69 542 VAL A N 1
ATOM 4121 C CA . VAL A 1 542 ? -3.321 5.290 6.111 1.00 93.69 542 VAL A CA 1
ATOM 4122 C C . VAL A 1 542 ? -3.995 4.674 4.878 1.00 93.69 542 VAL A C 1
ATOM 4124 O O . VAL A 1 542 ? -3.319 4.215 3.962 1.00 93.69 542 VAL A O 1
ATOM 4127 N N . GLY A 1 543 ? -5.333 4.671 4.854 1.00 92.81 543 GLY A N 1
ATOM 4128 C CA . GLY A 1 543 ? -6.135 4.198 3.729 1.00 92.81 543 GLY A CA 1
ATOM 4129 C C . GLY A 1 543 ? -6.261 2.678 3.624 1.00 92.81 543 GLY A C 1
ATOM 4130 O O . GLY A 1 543 ? -6.742 2.194 2.605 1.00 92.81 543 GLY A O 1
ATOM 4131 N N . ASP A 1 544 ? -5.852 1.902 4.635 1.00 90.69 544 ASP A N 1
ATOM 4132 C CA . ASP A 1 544 ? -6.115 0.460 4.615 1.00 90.69 544 ASP A CA 1
ATOM 4133 C C . ASP A 1 544 ? -7.585 0.181 4.885 1.00 90.69 544 ASP A C 1
ATOM 4135 O O . ASP A 1 544 ? -8.184 0.711 5.830 1.00 90.69 544 ASP A O 1
ATOM 4139 N N . GLU A 1 545 ? -8.123 -0.713 4.070 1.00 91.06 545 GLU A N 1
ATOM 4140 C CA . GLU A 1 545 ? -9.466 -1.240 4.191 1.00 91.06 545 GLU A CA 1
ATOM 4141 C C . GLU A 1 545 ? -9.472 -2.560 4.963 1.00 91.06 545 GLU A C 1
ATOM 4143 O O . GLU A 1 545 ? -8.567 -3.383 4.831 1.00 91.06 545 GLU A O 1
ATOM 4148 N N . PHE A 1 546 ? -10.509 -2.774 5.770 1.00 88.50 546 PHE A N 1
ATOM 4149 C CA . PHE A 1 546 ? -10.708 -4.021 6.496 1.00 88.50 546 PHE A CA 1
ATOM 4150 C C . PHE A 1 546 ? -12.190 -4.335 6.707 1.00 88.50 546 PHE A C 1
ATOM 4152 O O . PHE A 1 546 ? -13.044 -3.451 6.848 1.00 88.50 546 PHE A O 1
ATOM 4159 N N . GLN A 1 547 ? -12.493 -5.629 6.755 1.00 90.31 547 GLN A N 1
ATOM 4160 C CA . GLN A 1 547 ? -13.803 -6.166 7.091 1.00 90.31 547 GLN A CA 1
ATOM 4161 C C . GLN A 1 547 ? -13.637 -7.450 7.907 1.00 90.31 547 GLN A C 1
ATOM 4163 O O . GLN A 1 547 ? -13.495 -8.540 7.364 1.00 90.31 547 GLN A O 1
ATOM 4168 N N . ASP A 1 548 ? -13.699 -7.335 9.227 1.00 88.94 548 ASP A N 1
ATOM 4169 C CA . ASP A 1 548 ? -13.403 -8.465 10.103 1.00 88.94 548 ASP A CA 1
ATOM 4170 C C . ASP A 1 548 ? -14.606 -9.357 10.437 1.00 88.94 548 ASP A C 1
ATOM 4172 O O . ASP A 1 548 ? -15.735 -8.900 10.661 1.00 88.94 548 ASP A O 1
ATOM 4176 N N . VAL A 1 549 ? -14.325 -10.653 10.574 1.00 91.88 549 VAL A N 1
ATOM 4177 C CA . VAL A 1 549 ? -15.172 -11.633 11.257 1.00 91.88 549 VAL A CA 1
ATOM 4178 C C . VAL A 1 549 ? -14.351 -12.375 12.303 1.00 91.88 549 VAL A C 1
ATOM 4180 O O . VAL A 1 549 ? -13.305 -12.945 11.997 1.00 91.88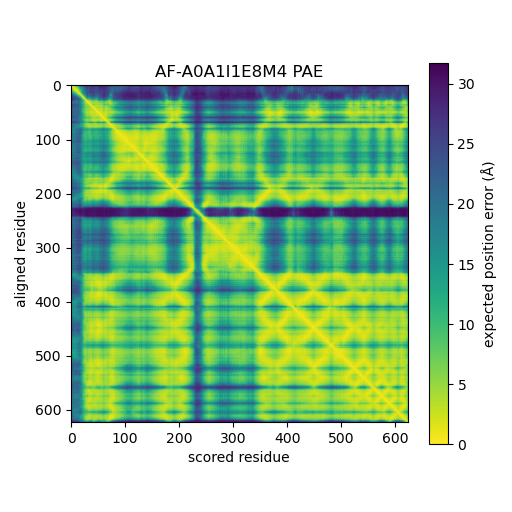 549 VAL A O 1
ATOM 4183 N N . GLY A 1 550 ? -14.849 -12.428 13.537 1.00 91.88 550 GLY A N 1
ATOM 4184 C CA . GLY A 1 550 ? -14.110 -13.063 14.622 1.00 91.88 550 GLY A CA 1
ATOM 4185 C C . GLY A 1 550 ? -14.973 -13.845 15.594 1.00 91.88 550 GLY A C 1
ATOM 4186 O O . GLY A 1 550 ? -16.150 -13.547 15.813 1.00 91.88 550 GLY A O 1
ATOM 4187 N N . ILE A 1 551 ? -14.354 -14.856 16.199 1.00 94.38 551 ILE A N 1
ATOM 4188 C CA . ILE A 1 551 ? -14.899 -15.650 17.298 1.00 94.38 551 ILE A CA 1
ATOM 4189 C C . ILE A 1 551 ? -13.833 -15.819 18.377 1.00 94.38 551 ILE A C 1
ATOM 4191 O O . ILE A 1 551 ? -12.669 -16.094 18.093 1.00 94.38 551 ILE A O 1
ATOM 4195 N N . SER A 1 552 ? -14.218 -15.671 19.639 1.00 93.81 552 SER A N 1
ATOM 4196 C CA . SER A 1 552 ? -13.284 -15.789 20.755 1.00 93.81 552 SER A CA 1
ATOM 4197 C C . SER A 1 552 ? -13.928 -16.422 21.977 1.00 93.81 552 SER A C 1
ATOM 4199 O O . SER A 1 552 ? -15.140 -16.359 22.184 1.00 93.81 552 SER A O 1
ATOM 4201 N N . ALA A 1 553 ? -13.111 -17.055 22.810 1.00 94.44 553 ALA A N 1
ATOM 4202 C CA . ALA A 1 553 ? -13.538 -17.657 24.061 1.00 94.44 553 ALA A CA 1
ATOM 4203 C C . ALA A 1 553 ? -12.628 -17.208 25.203 1.00 94.44 553 ALA A C 1
ATOM 4205 O O . ALA A 1 553 ? -11.414 -17.080 25.054 1.00 94.44 553 ALA A O 1
ATOM 4206 N N . GLY A 1 554 ? -13.221 -16.998 26.375 1.00 92.88 554 GLY A N 1
ATOM 4207 C CA . GLY A 1 554 ? -12.502 -16.567 27.568 1.00 92.88 554 GLY A CA 1
ATOM 4208 C C . GLY A 1 554 ? -12.930 -17.329 28.812 1.00 92.88 554 GLY A C 1
ATOM 4209 O O . GLY A 1 554 ? -14.124 -17.547 29.035 1.00 92.88 554 GLY A O 1
ATOM 4210 N N . TYR A 1 555 ? -11.946 -17.679 29.636 1.00 91.81 555 TYR A N 1
ATOM 4211 C CA . TYR A 1 555 ? -12.103 -18.179 30.992 1.00 91.81 555 TYR A CA 1
ATOM 4212 C C . TYR A 1 555 ? -11.625 -17.125 32.001 1.00 91.81 555 TYR A C 1
ATOM 4214 O O . TYR A 1 555 ? -10.427 -16.888 32.167 1.00 91.81 555 TYR A O 1
ATOM 4222 N N . PHE A 1 556 ? -12.565 -16.491 32.702 1.00 87.25 556 PHE A N 1
ATOM 4223 C CA . PHE A 1 556 ? -12.305 -15.433 33.675 1.00 87.25 556 PHE A CA 1
ATOM 4224 C C . PHE A 1 556 ? -12.502 -15.937 35.101 1.00 87.25 556 PHE A C 1
ATOM 4226 O O . PHE A 1 556 ? -13.612 -16.181 35.570 1.00 87.25 556 PHE A O 1
ATOM 4233 N N . THR A 1 557 ? -11.400 -16.045 35.825 1.00 81.12 557 THR A N 1
ATOM 4234 C CA . THR A 1 557 ? -11.374 -16.437 37.235 1.00 81.12 557 THR A CA 1
ATOM 4235 C C . THR A 1 557 ? -11.498 -15.212 38.150 1.00 81.12 557 THR A C 1
ATOM 4237 O O . THR A 1 557 ? -11.118 -14.094 37.794 1.00 81.12 557 THR A O 1
ATOM 4240 N N . GLN A 1 558 ? -12.070 -15.428 39.337 1.00 76.69 558 GLN A N 1
ATOM 4241 C CA . GLN A 1 558 ? -12.121 -14.445 40.429 1.00 76.69 558 GLN A CA 1
ATOM 4242 C C . GLN A 1 558 ? -10.929 -14.577 41.395 1.00 76.69 558 GLN A C 1
ATOM 4244 O O . GLN A 1 558 ? -10.784 -13.781 42.317 1.00 76.69 558 GLN A O 1
ATOM 4249 N N . SER A 1 559 ? -10.081 -15.592 41.210 1.00 79.75 559 SER A N 1
ATOM 4250 C CA . SER A 1 559 ? -8.864 -15.792 41.994 1.00 79.75 559 SER A CA 1
ATOM 4251 C C . SER A 1 559 ? -7.763 -14.837 41.543 1.00 79.75 559 SER A C 1
ATOM 4253 O O . SER A 1 559 ? -7.497 -14.720 40.352 1.00 79.75 559 SER A O 1
ATOM 4255 N N . TRP A 1 560 ? -7.065 -14.237 42.507 1.00 78.88 560 TRP A N 1
ATOM 4256 C CA . TRP A 1 560 ? -5.840 -13.464 42.278 1.00 78.88 560 TRP A CA 1
ATOM 4257 C C . TRP A 1 560 ? -4.691 -14.316 41.703 1.00 78.88 560 TRP A C 1
ATOM 4259 O O . TRP A 1 560 ? -3.844 -13.814 40.973 1.00 78.88 560 TRP A O 1
ATOM 4269 N N . LEU A 1 561 ? -4.646 -15.608 42.047 1.00 81.69 561 LEU A N 1
ATOM 4270 C CA . LEU A 1 561 ? -3.533 -16.512 41.722 1.00 81.69 561 LEU A CA 1
ATOM 4271 C C . LEU A 1 561 ? -3.690 -17.229 40.380 1.00 81.69 561 LEU A C 1
ATOM 4273 O O . LEU A 1 561 ? -2.694 -17.614 39.777 1.00 81.69 561 LEU A O 1
ATOM 4277 N N . ILE A 1 562 ? -4.927 -17.465 39.946 1.00 87.31 562 ILE A N 1
ATOM 4278 C CA . ILE A 1 562 ? -5.194 -18.161 38.686 1.00 87.31 562 ILE A CA 1
ATOM 4279 C C . ILE A 1 562 ? -5.417 -17.075 37.638 1.00 87.31 562 ILE A C 1
ATOM 4281 O O . ILE A 1 562 ? -6.309 -16.250 37.845 1.00 87.31 562 ILE A O 1
ATOM 4285 N N . PRO A 1 563 ? -4.639 -17.042 36.546 1.00 89.38 563 PRO A N 1
ATOM 4286 C CA . PRO A 1 563 ? -4.853 -16.055 35.509 1.00 89.38 563 PRO A CA 1
ATOM 4287 C C . PRO A 1 563 ? -6.159 -16.336 34.764 1.00 89.38 563 PRO A C 1
ATOM 4289 O O . PRO A 1 563 ? -6.543 -17.490 34.552 1.00 89.38 563 PRO A O 1
ATOM 4292 N N . GLY A 1 564 ? -6.842 -15.268 34.358 1.00 91.25 564 GLY A N 1
ATOM 4293 C CA . GLY A 1 564 ? -7.833 -15.377 33.295 1.00 91.25 564 GLY A CA 1
ATOM 4294 C C . GLY A 1 564 ? -7.116 -15.696 31.989 1.00 91.25 564 GLY A C 1
ATOM 4295 O O . GLY A 1 564 ? -6.037 -15.162 31.754 1.00 91.25 564 GLY A O 1
ATOM 4296 N N . VAL A 1 565 ? -7.689 -16.557 31.158 1.00 94.56 565 VAL A N 1
ATOM 4297 C CA . VAL A 1 565 ? -7.121 -16.911 29.851 1.00 94.56 565 VAL A CA 1
ATOM 4298 C C . VAL A 1 565 ? -8.175 -16.747 28.776 1.00 94.56 565 VAL A C 1
ATOM 4300 O O . VAL A 1 565 ? -9.366 -16.915 29.037 1.00 94.56 565 VAL A O 1
ATOM 4303 N N . ARG A 1 566 ? -7.753 -16.406 27.568 1.00 93.50 566 ARG A N 1
ATOM 4304 C CA . ARG A 1 566 ? -8.631 -16.236 26.412 1.00 93.50 566 ARG A CA 1
ATOM 4305 C C . ARG A 1 566 ? -7.882 -16.520 25.128 1.00 93.50 566 ARG A C 1
ATOM 4307 O O . ARG A 1 566 ? -6.662 -16.389 25.089 1.00 93.50 566 ARG A O 1
ATOM 4314 N N . ALA A 1 567 ? -8.635 -16.922 24.118 1.00 95.69 567 ALA A N 1
ATOM 4315 C CA . ALA A 1 567 ? -8.139 -17.176 22.779 1.00 95.69 567 ALA A CA 1
ATOM 4316 C C . ALA A 1 567 ? -9.179 -16.729 21.749 1.00 95.69 567 ALA A C 1
ATOM 4318 O O . ALA A 1 567 ? -10.383 -16.782 22.024 1.00 95.69 567 ALA A O 1
ATOM 4319 N N . GLY A 1 568 ? -8.712 -16.304 20.584 1.00 92.88 568 GLY A N 1
ATOM 4320 C CA . GLY A 1 568 ? -9.540 -15.802 19.500 1.00 92.88 568 GLY A CA 1
ATOM 4321 C C . GLY A 1 568 ? -9.045 -16.257 18.135 1.00 92.88 568 GLY A C 1
ATOM 4322 O O . GLY A 1 568 ? -7.890 -16.646 17.965 1.00 92.88 568 GLY A O 1
ATOM 4323 N N . TYR A 1 569 ? -9.961 -16.221 17.180 1.00 93.44 569 TYR A N 1
ATOM 4324 C CA . TYR A 1 569 ? -9.726 -16.419 15.759 1.00 93.44 569 TYR A CA 1
ATOM 4325 C C . TYR A 1 569 ? -10.439 -15.291 15.015 1.00 93.44 569 TYR A C 1
ATOM 4327 O O . TYR A 1 569 ? -11.629 -15.064 15.258 1.00 93.44 569 TYR A O 1
ATOM 4335 N N . ASN A 1 570 ? -9.731 -14.598 14.131 1.00 90.06 570 ASN A N 1
ATOM 4336 C CA . ASN A 1 570 ? -10.253 -13.518 13.302 1.00 90.06 570 ASN A CA 1
ATOM 4337 C C . ASN A 1 570 ? -9.840 -13.735 11.846 1.00 90.06 570 ASN A C 1
ATOM 4339 O O . ASN A 1 570 ? -8.755 -14.241 11.577 1.00 90.06 570 ASN A O 1
ATOM 4343 N N . LYS A 1 571 ? -10.693 -13.333 10.910 1.00 91.81 571 LYS A N 1
ATOM 4344 C CA . LYS A 1 571 ? -10.342 -13.224 9.499 1.00 91.81 571 LYS A CA 1
ATOM 4345 C C . LYS A 1 571 ? -10.755 -11.851 8.988 1.00 91.81 571 LYS A C 1
ATOM 4347 O O . LYS A 1 571 ? -11.923 -11.483 9.129 1.00 91.81 571 LYS A O 1
ATOM 4352 N N . ASN A 1 572 ? -9.813 -11.149 8.373 1.00 89.50 572 ASN A N 1
ATOM 4353 C CA . ASN A 1 572 ? -10.114 -9.987 7.557 1.00 89.50 572 ASN A CA 1
ATOM 4354 C C . ASN A 1 572 ? -10.656 -10.465 6.195 1.00 89.50 572 ASN A C 1
ATOM 4356 O O . ASN A 1 572 ? -10.158 -11.438 5.635 1.00 89.50 572 ASN A O 1
ATOM 4360 N N . LEU A 1 573 ? -11.717 -9.847 5.685 1.00 91.69 573 LEU A N 1
ATOM 4361 C CA . LEU A 1 573 ? -12.383 -10.228 4.433 1.00 91.69 573 LEU A CA 1
ATOM 4362 C C . LEU A 1 573 ? -12.113 -9.255 3.280 1.00 91.69 573 LEU A C 1
ATOM 4364 O O . LEU A 1 573 ? -12.497 -9.563 2.159 1.00 91.69 573 LEU A O 1
ATOM 4368 N N . THR A 1 574 ? -11.495 -8.107 3.563 1.00 91.19 574 THR A N 1
ATOM 4369 C CA . THR A 1 574 ? -11.171 -7.065 2.579 1.00 91.19 574 THR A CA 1
ATOM 4370 C C . THR A 1 574 ? -9.813 -6.461 2.923 1.00 91.19 574 THR A C 1
ATOM 4372 O O . THR A 1 574 ? -9.495 -6.309 4.099 1.00 91.19 574 THR A O 1
ATOM 4375 N N . GLY A 1 575 ? -9.013 -6.081 1.931 1.00 89.00 575 GLY A N 1
ATOM 4376 C CA . GLY A 1 575 ? -7.678 -5.530 2.157 1.00 89.00 575 GLY A CA 1
ATOM 4377 C C . GLY A 1 575 ? -6.657 -6.649 2.317 1.00 89.00 575 GLY A C 1
ATOM 4378 O O . GLY A 1 575 ? -6.344 -7.325 1.349 1.00 89.00 575 GLY A O 1
ATOM 4379 N N . THR A 1 576 ? -6.139 -6.852 3.527 1.00 85.38 576 THR A N 1
ATOM 4380 C CA . THR A 1 576 ? -5.036 -7.803 3.774 1.00 85.38 576 THR A CA 1
ATOM 4381 C C . THR A 1 576 ? -5.480 -9.264 3.768 1.00 85.38 576 THR A C 1
ATOM 4383 O O . THR A 1 576 ? -4.656 -10.157 3.635 1.00 85.38 576 THR A O 1
ATOM 4386 N N . GLU A 1 577 ? -6.779 -9.507 3.965 1.00 92.56 577 GLU A N 1
ATOM 4387 C CA . GLU A 1 577 ? -7.421 -10.833 3.983 1.00 92.56 577 GLU A CA 1
ATOM 4388 C C . GLU A 1 577 ? -6.846 -11.861 4.982 1.00 92.56 577 GLU A C 1
ATOM 4390 O O . GLU A 1 577 ? -7.244 -13.033 4.999 1.00 92.56 577 GLU A O 1
ATOM 4395 N N . LEU A 1 578 ? -5.965 -11.401 5.876 1.00 89.69 578 LEU A N 1
ATOM 4396 C CA . LEU A 1 578 ? -5.235 -12.234 6.818 1.00 89.69 578 LEU A CA 1
ATOM 4397 C C . LEU A 1 578 ? -6.159 -12.942 7.805 1.00 89.69 578 LEU A C 1
ATOM 4399 O O . LEU A 1 578 ? -7.125 -12.386 8.345 1.00 89.69 578 LEU A O 1
ATOM 4403 N N . THR A 1 579 ? -5.790 -14.179 8.108 1.00 92.06 579 THR A N 1
ATOM 4404 C CA . THR A 1 579 ? -6.374 -14.979 9.173 1.00 92.06 579 THR A CA 1
ATOM 4405 C C . THR A 1 579 ? -5.469 -14.925 10.393 1.00 92.06 579 THR A C 1
ATOM 4407 O O . THR A 1 579 ? -4.328 -15.374 10.346 1.00 92.06 579 THR A O 1
ATOM 4410 N N . THR A 1 580 ? -5.975 -14.432 11.521 1.00 91.44 580 THR A N 1
ATOM 4411 C CA . THR A 1 580 ? -5.200 -14.287 12.755 1.00 91.44 580 THR A CA 1
ATOM 4412 C C . THR A 1 580 ? -5.738 -15.149 13.892 1.00 91.44 580 THR A C 1
ATOM 4414 O O . THR A 1 580 ? -6.944 -15.325 14.086 1.00 91.44 580 THR A O 1
ATOM 4417 N N . VAL A 1 581 ? -4.815 -15.687 14.686 1.00 93.56 581 VAL A N 1
ATOM 4418 C CA . VAL A 1 581 ? -5.095 -16.323 15.974 1.00 93.56 581 VAL A CA 1
ATOM 4419 C C . VAL A 1 581 ? -4.554 -15.451 17.091 1.00 93.56 581 VAL A C 1
ATOM 4421 O O . VAL A 1 581 ? -3.474 -14.871 16.987 1.00 93.56 581 VAL A O 1
ATOM 4424 N N . SER A 1 582 ? -5.300 -15.358 18.183 1.00 92.81 582 SER A N 1
ATOM 4425 C CA . SER A 1 582 ? -4.936 -14.529 19.325 1.00 92.81 582 SER A CA 1
ATOM 4426 C C . SER A 1 582 ? -5.041 -15.291 20.635 1.00 92.81 582 SER A C 1
ATOM 4428 O O . SER A 1 582 ? -5.846 -16.212 20.794 1.00 92.81 582 SER A O 1
ATOM 4430 N N . ALA A 1 583 ? -4.200 -14.913 21.591 1.00 94.62 583 ALA A N 1
ATOM 4431 C CA . ALA A 1 583 ? -4.187 -15.462 22.933 1.00 94.62 583 ALA A CA 1
ATOM 4432 C C . ALA A 1 583 ? -3.882 -14.363 23.948 1.00 94.62 583 ALA A C 1
ATOM 4434 O O . ALA A 1 583 ? -3.005 -13.523 23.749 1.00 94.62 583 ALA A O 1
ATOM 4435 N N . GLY A 1 584 ? -4.583 -14.407 25.077 1.00 91.81 584 GLY A N 1
ATOM 4436 C CA . GLY A 1 584 ? -4.460 -13.401 26.117 1.00 91.81 584 GLY A CA 1
ATOM 4437 C C . GLY A 1 584 ? -4.536 -13.984 27.518 1.00 91.81 584 GLY A C 1
ATOM 4438 O O . GLY A 1 584 ? -5.215 -14.981 27.782 1.00 91.81 584 GLY A O 1
ATOM 4439 N N . GLY A 1 585 ? -3.853 -13.321 28.442 1.00 92.00 585 GLY A N 1
ATOM 4440 C CA . GLY A 1 585 ? -3.836 -13.623 29.864 1.00 92.00 585 GLY A CA 1
ATOM 4441 C C . GLY A 1 585 ? -4.184 -12.392 30.694 1.00 92.00 585 GLY A C 1
ATOM 4442 O O . GLY A 1 585 ? -3.800 -11.276 30.356 1.00 92.00 585 GLY A O 1
ATOM 4443 N N . THR A 1 586 ? -4.910 -12.593 31.791 1.00 90.19 586 THR A N 1
ATOM 4444 C CA . THR A 1 586 ? -5.119 -11.582 32.835 1.00 90.19 586 THR A CA 1
ATOM 4445 C C . THR A 1 586 ? -4.516 -12.095 34.135 1.00 90.19 586 THR A C 1
ATOM 4447 O O . THR A 1 586 ? -5.073 -12.987 34.777 1.00 90.19 586 THR A O 1
ATOM 4450 N N . PHE A 1 587 ? -3.385 -11.534 34.540 1.00 89.19 587 PHE A N 1
ATOM 4451 C CA . PHE A 1 587 ? -2.616 -11.931 35.713 1.00 89.19 587 PHE A CA 1
ATOM 4452 C C . PHE A 1 587 ? -2.935 -11.025 36.896 1.00 89.19 587 PHE A C 1
ATOM 4454 O O . PHE A 1 587 ? -3.121 -9.816 36.742 1.00 89.19 587 PHE A O 1
ATOM 4461 N N . PHE A 1 588 ? -3.009 -11.614 38.092 1.00 87.06 588 PHE A N 1
ATOM 4462 C CA . PHE A 1 588 ? -3.266 -10.880 39.337 1.00 87.06 588 PHE A CA 1
ATOM 4463 C C . PHE A 1 588 ? -4.571 -10.066 39.312 1.00 87.06 588 PHE A C 1
ATOM 4465 O O . PHE A 1 588 ? -4.745 -9.116 40.061 1.00 87.06 588 PHE A O 1
ATOM 4472 N N . GLY A 1 589 ? -5.491 -10.399 38.403 1.00 80.44 589 GLY A N 1
ATOM 4473 C CA . GLY A 1 589 ? -6.714 -9.633 38.178 1.00 80.44 589 GLY A CA 1
ATOM 4474 C C . GLY A 1 589 ? -6.511 -8.212 37.643 1.00 80.44 589 GLY A C 1
ATOM 4475 O O . GLY A 1 589 ? -7.524 -7.534 37.486 1.00 80.44 589 GLY A O 1
ATOM 4476 N N . ILE A 1 590 ? -5.269 -7.787 37.363 1.00 82.31 590 ILE A N 1
ATOM 4477 C CA . ILE A 1 590 ? -4.965 -6.408 36.961 1.00 82.31 590 ILE A CA 1
ATOM 4478 C C . ILE A 1 590 ? -4.126 -6.256 35.697 1.00 82.31 590 ILE A C 1
ATOM 4480 O O . ILE A 1 590 ? -4.254 -5.257 35.001 1.00 82.31 590 ILE A O 1
ATOM 4484 N N . PHE A 1 591 ? -3.259 -7.216 35.389 1.00 87.75 591 PHE A N 1
ATOM 4485 C CA . PHE A 1 591 ? -2.328 -7.111 34.270 1.00 87.75 591 PHE A CA 1
ATOM 4486 C C . PHE A 1 591 ? -2.828 -7.944 33.095 1.00 87.75 591 PHE A C 1
ATOM 4488 O O . PHE A 1 591 ? -2.969 -9.158 33.225 1.00 87.75 591 PHE A O 1
ATOM 4495 N N . ASN A 1 592 ? -3.084 -7.304 31.960 1.00 87.81 592 ASN A N 1
ATOM 4496 C CA . ASN A 1 592 ? -3.480 -7.942 30.713 1.00 87.81 592 ASN A CA 1
ATOM 4497 C C . ASN A 1 592 ? -2.284 -7.989 29.760 1.00 87.81 592 ASN A C 1
ATOM 4499 O O . ASN A 1 592 ? -1.649 -6.963 29.518 1.00 87.81 592 ASN A O 1
ATOM 4503 N N . LEU A 1 593 ? -2.006 -9.182 29.240 1.00 91.75 593 LEU A N 1
ATOM 4504 C CA . LEU A 1 593 ? -1.062 -9.417 28.155 1.00 91.75 593 LEU A CA 1
ATOM 4505 C C . LEU A 1 593 ? -1.786 -10.189 27.061 1.00 91.75 593 LEU A C 1
ATOM 4507 O O . LEU A 1 593 ? -2.372 -11.237 27.329 1.00 91.75 593 LEU A O 1
ATOM 4511 N N . ASP A 1 594 ? -1.689 -9.687 25.847 1.00 90.12 594 ASP A N 1
ATOM 4512 C CA . ASP A 1 594 ? -2.365 -10.186 24.663 1.00 90.12 594 ASP A CA 1
ATOM 4513 C C . ASP A 1 594 ? -1.379 -10.273 23.513 1.00 90.12 594 ASP A C 1
ATOM 4515 O O . ASP A 1 594 ? -0.530 -9.395 23.363 1.00 90.12 594 ASP A O 1
ATOM 4519 N N . MET A 1 595 ? -1.505 -11.310 22.696 1.00 92.31 595 MET A N 1
ATOM 4520 C CA . MET A 1 595 ? -0.732 -11.476 21.474 1.00 92.31 595 MET A CA 1
ATOM 4521 C C . MET A 1 595 ? -1.638 -11.982 20.359 1.00 92.31 595 MET A C 1
ATOM 4523 O O . MET A 1 595 ? -2.567 -12.752 20.616 1.00 92.31 595 MET A O 1
ATOM 4527 N N . ALA A 1 596 ? -1.350 -11.573 19.131 1.00 90.00 596 ALA A N 1
ATOM 4528 C CA . ALA A 1 596 ? -1.990 -12.092 17.932 1.00 90.00 596 ALA A CA 1
ATOM 4529 C C . ALA A 1 596 ? -0.936 -12.369 16.859 1.00 90.00 596 ALA A C 1
ATOM 4531 O O . ALA A 1 596 ? 0.089 -11.691 16.813 1.00 90.00 596 ALA A O 1
ATOM 4532 N N . MET A 1 597 ? -1.175 -13.378 16.031 1.00 91.62 597 MET A N 1
ATOM 4533 C CA . MET A 1 597 ? -0.308 -13.749 14.913 1.00 91.62 597 MET A CA 1
ATOM 4534 C C . MET A 1 597 ? -1.148 -14.223 13.728 1.00 91.62 597 MET A C 1
ATOM 4536 O O . MET A 1 597 ? -2.205 -14.823 13.951 1.00 91.62 597 MET A O 1
ATOM 4540 N N . SER A 1 598 ? -0.714 -13.960 12.495 1.00 92.50 598 SER A N 1
ATOM 4541 C CA . SER A 1 598 ? -1.342 -14.571 11.318 1.00 92.50 598 SER A CA 1
ATOM 4542 C C . SER A 1 598 ? -1.027 -16.061 11.231 1.00 92.50 598 SER A C 1
ATOM 4544 O O . SER A 1 598 ? -0.004 -16.534 11.727 1.00 92.50 598 SER A O 1
ATOM 4546 N N . LEU A 1 599 ? -1.939 -16.797 10.602 1.00 92.25 599 LEU A N 1
ATOM 4547 C CA . LEU A 1 599 ? -1.689 -18.142 10.095 1.00 92.25 599 LEU A CA 1
ATOM 4548 C C . LEU A 1 599 ? -1.045 -18.100 8.709 1.00 92.25 599 LEU A C 1
ATOM 4550 O O . LEU A 1 599 ? -0.345 -19.037 8.349 1.00 92.25 599 LEU A O 1
ATOM 4554 N N . ASP A 1 600 ? -1.285 -17.021 7.967 1.00 91.62 600 ASP A N 1
ATOM 4555 C CA . ASP A 1 600 ? -0.633 -16.728 6.699 1.00 91.62 600 ASP A CA 1
ATOM 4556 C C . ASP A 1 600 ? 0.823 -16.313 6.955 1.00 91.62 600 ASP A C 1
ATOM 4558 O O . ASP A 1 600 ? 1.117 -15.509 7.857 1.00 91.62 600 ASP A O 1
ATOM 4562 N N . THR A 1 601 ? 1.728 -16.887 6.175 1.00 90.50 601 THR A N 1
ATOM 4563 C CA . THR A 1 601 ? 3.176 -16.707 6.281 1.00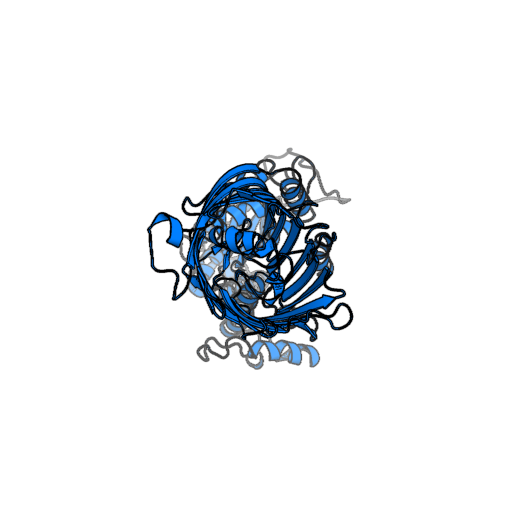 90.50 601 THR A CA 1
ATOM 4564 C C . THR A 1 601 ? 3.721 -16.005 5.048 1.00 90.50 601 THR A C 1
ATOM 4566 O O . THR A 1 601 ? 3.052 -15.966 4.023 1.00 90.50 601 THR A O 1
ATOM 4569 N N . SER A 1 602 ? 4.915 -15.447 5.190 1.00 85.88 602 SER A N 1
ATOM 4570 C CA . SER A 1 602 ? 5.775 -15.013 4.095 1.00 85.88 602 SER A CA 1
ATOM 4571 C C . SER A 1 602 ? 7.111 -15.721 4.241 1.00 85.88 602 SER A C 1
ATOM 4573 O O . SER A 1 602 ? 7.568 -15.931 5.372 1.00 85.88 602 SER A O 1
ATOM 4575 N N . THR A 1 603 ? 7.740 -16.060 3.130 1.00 83.44 603 THR A N 1
ATOM 4576 C CA . THR A 1 603 ? 9.072 -16.654 3.089 1.00 83.44 603 THR A CA 1
ATOM 4577 C C . THR A 1 603 ? 10.092 -15.578 2.749 1.00 83.44 603 THR A C 1
ATOM 4579 O O . THR A 1 603 ? 9.899 -14.790 1.833 1.00 83.44 603 THR A O 1
ATOM 4582 N N . VAL A 1 604 ? 11.162 -15.506 3.538 1.00 74.88 604 VAL A N 1
ATOM 4583 C CA . VAL A 1 604 ? 12.318 -14.639 3.270 1.00 74.88 604 VAL A CA 1
ATOM 4584 C C . VAL A 1 604 ? 13.574 -15.458 3.536 1.00 74.88 604 VAL A C 1
ATOM 4586 O O . VAL A 1 604 ? 13.706 -16.008 4.638 1.00 74.88 604 VAL A O 1
ATOM 4589 N N . ASP A 1 605 ? 14.480 -15.564 2.564 1.00 75.50 605 ASP A N 1
ATOM 4590 C CA . ASP A 1 605 ? 15.697 -16.384 2.633 1.00 75.50 605 ASP A CA 1
ATOM 4591 C C . ASP A 1 605 ? 15.378 -17.850 3.011 1.00 75.50 605 ASP A C 1
ATOM 4593 O O . ASP A 1 605 ? 15.970 -18.437 3.932 1.00 75.50 605 ASP A O 1
ATOM 4597 N N . GLY A 1 606 ? 14.339 -18.423 2.393 1.00 77.94 606 GLY A N 1
ATOM 4598 C CA . GLY A 1 606 ? 13.841 -19.775 2.681 1.00 77.94 606 GLY A CA 1
ATOM 4599 C C . GLY A 1 606 ? 13.303 -19.987 4.108 1.00 77.94 606 GLY A C 1
ATOM 4600 O O . GLY A 1 606 ? 13.127 -21.129 4.548 1.00 77.94 606 GLY A O 1
ATOM 4601 N N . THR A 1 607 ? 13.072 -18.911 4.872 1.00 83.69 607 THR A N 1
ATOM 4602 C CA . THR A 1 607 ? 12.535 -18.962 6.238 1.00 83.69 607 THR A CA 1
ATOM 4603 C C . THR A 1 607 ? 11.125 -18.380 6.295 1.00 83.69 607 THR A C 1
ATOM 4605 O O . THR A 1 607 ? 10.914 -17.209 5.995 1.00 83.69 607 THR A O 1
ATOM 4608 N N . GLU A 1 608 ? 10.164 -19.184 6.756 1.00 89.12 608 GLU A N 1
ATOM 4609 C CA . GLU A 1 608 ? 8.771 -18.759 6.935 1.00 89.12 608 GLU A CA 1
ATOM 4610 C C . GLU A 1 608 ? 8.588 -17.898 8.200 1.00 89.12 608 GLU A C 1
ATOM 4612 O O . GLU A 1 608 ? 8.912 -18.310 9.323 1.00 89.12 608 GLU A O 1
ATOM 4617 N N . PHE A 1 609 ? 7.983 -16.722 8.036 1.00 87.31 609 PHE A N 1
ATOM 4618 C CA . PHE A 1 609 ? 7.584 -15.815 9.110 1.00 87.31 609 PHE A CA 1
ATOM 4619 C C . PHE A 1 609 ? 6.083 -15.514 9.040 1.00 87.31 609 PHE A C 1
ATOM 4621 O O . PHE A 1 609 ? 5.528 -15.406 7.951 1.00 87.31 609 PHE A O 1
ATOM 4628 N N . PRO A 1 610 ? 5.387 -15.332 10.178 1.00 90.94 610 PRO A N 1
ATOM 4629 C CA . PRO A 1 610 ? 4.000 -14.887 10.149 1.00 90.94 610 PRO A CA 1
ATOM 4630 C C . PRO A 1 610 ? 3.917 -13.465 9.581 1.00 90.94 610 PRO A C 1
ATOM 4632 O O . PRO A 1 610 ? 4.590 -12.557 10.073 1.00 90.94 610 PRO A O 1
ATOM 4635 N N . ARG A 1 611 ? 3.031 -13.263 8.602 1.00 90.19 611 ARG A N 1
ATOM 4636 C CA . ARG A 1 611 ? 2.739 -11.957 7.987 1.00 90.19 611 ARG A CA 1
ATOM 4637 C C . ARG A 1 611 ? 2.259 -10.902 8.961 1.00 90.19 611 ARG A C 1
ATOM 4639 O O . ARG A 1 611 ? 2.387 -9.722 8.685 1.00 90.19 611 ARG A O 1
ATOM 4646 N N . TYR A 1 612 ? 1.701 -11.302 10.095 1.00 90.06 612 TYR A N 1
ATOM 4647 C CA . TYR A 1 612 ? 1.147 -10.399 11.082 1.00 90.06 612 TYR A CA 1
ATOM 4648 C C . TYR A 1 612 ? 1.561 -10.807 12.487 1.00 90.06 612 TYR A C 1
ATOM 4650 O O . TYR A 1 612 ? 1.429 -11.969 12.877 1.00 90.06 612 TYR A O 1
ATOM 4658 N N . PHE A 1 613 ? 1.976 -9.831 13.289 1.00 90.44 613 PHE A N 1
ATOM 4659 C CA . PHE A 1 613 ? 2.197 -10.002 14.718 1.00 90.44 613 PHE A CA 1
ATOM 4660 C C . PHE A 1 613 ? 1.682 -8.793 15.489 1.00 90.44 613 PHE A C 1
ATOM 4662 O O . PHE A 1 613 ? 1.981 -7.659 15.130 1.00 90.44 613 PHE A O 1
ATOM 4669 N N . ALA A 1 614 ? 0.986 -9.032 16.600 1.00 86.44 614 ALA A N 1
ATOM 4670 C CA . ALA A 1 614 ? 0.585 -8.010 17.557 1.00 86.44 614 ALA A CA 1
ATOM 4671 C C . ALA A 1 614 ? 0.913 -8.393 18.994 1.00 86.44 614 ALA A C 1
ATOM 4673 O O . ALA A 1 614 ? 0.851 -9.559 19.386 1.00 86.44 614 ALA A O 1
ATOM 4674 N N . ILE A 1 615 ? 1.130 -7.368 19.813 1.00 88.19 615 ILE A N 1
ATOM 4675 C CA . ILE A 1 615 ? 1.217 -7.484 21.267 1.00 88.19 615 ILE A CA 1
ATOM 4676 C C . ILE A 1 615 ? 0.426 -6.357 21.920 1.00 88.19 615 ILE A C 1
ATOM 4678 O O . ILE A 1 615 ? 0.397 -5.238 21.424 1.00 88.19 615 ILE A O 1
ATOM 4682 N N . ASN A 1 616 ? -0.225 -6.617 23.043 1.00 86.31 616 ASN A N 1
ATOM 4683 C CA . ASN A 1 616 ? -0.932 -5.588 23.784 1.00 86.31 616 ASN A CA 1
ATOM 4684 C C . ASN A 1 616 ? -0.754 -5.783 25.293 1.00 86.31 616 ASN A C 1
ATOM 4686 O O . ASN A 1 616 ? -0.791 -6.902 25.811 1.00 86.31 616 ASN A O 1
ATOM 4690 N N . LEU A 1 617 ? -0.509 -4.671 25.986 1.00 88.19 617 LEU A N 1
ATOM 4691 C CA . LEU A 1 617 ? -0.296 -4.593 27.424 1.00 88.19 617 LEU A CA 1
ATOM 4692 C C . LEU A 1 617 ? -1.310 -3.624 28.032 1.00 88.19 617 LEU A C 1
ATOM 4694 O O . LEU A 1 617 ? -1.478 -2.503 27.552 1.00 88.19 617 LEU A O 1
ATOM 4698 N N . GLY A 1 618 ? -1.952 -4.014 29.132 1.00 82.81 618 GLY A N 1
ATOM 4699 C CA . GLY A 1 618 ? -2.872 -3.132 29.851 1.00 82.81 618 GLY A CA 1
ATOM 4700 C C . GLY A 1 618 ? -2.919 -3.399 31.349 1.00 82.81 618 GLY A C 1
ATOM 4701 O O . GLY A 1 618 ? -2.803 -4.543 31.785 1.00 82.81 618 GLY A O 1
ATOM 4702 N N . PHE A 1 619 ? -3.127 -2.348 32.142 1.00 82.56 619 PHE A N 1
ATOM 4703 C CA . PHE A 1 619 ? -3.295 -2.442 33.591 1.00 82.56 619 PHE A CA 1
ATOM 4704 C C . PHE A 1 619 ? -4.678 -1.922 34.001 1.00 82.56 619 PHE A C 1
ATOM 4706 O O . PHE A 1 619 ? -4.941 -0.720 34.051 1.00 82.56 619 PHE A O 1
ATOM 4713 N N . GLU A 1 620 ? -5.576 -2.841 34.328 1.00 75.50 620 GLU A N 1
ATOM 4714 C CA . GLU A 1 620 ? -6.970 -2.543 34.653 1.00 75.50 620 GLU A CA 1
ATOM 4715 C C . GLU A 1 620 ? -7.302 -2.982 36.074 1.00 75.50 620 GLU A C 1
ATOM 4717 O O . GLU A 1 620 ? -6.836 -4.016 36.520 1.00 75.50 620 GLU A O 1
ATOM 4722 N N . GLU A 1 621 ? -8.143 -2.253 36.803 1.00 66.88 621 GLU A N 1
ATOM 4723 C CA . GLU A 1 621 ? -8.551 -2.685 38.141 1.00 66.88 621 GLU A CA 1
ATOM 4724 C C . GLU A 1 621 ? -9.930 -3.362 38.116 1.00 66.88 621 GLU A C 1
ATOM 4726 O O . GLU A 1 621 ? -10.910 -2.835 37.574 1.00 66.88 621 GLU A O 1
ATOM 4731 N N . LYS A 1 622 ? -10.018 -4.554 38.721 1.00 55.47 622 LYS A N 1
ATOM 4732 C CA . LYS A 1 622 ? -11.283 -5.193 39.104 1.00 55.47 622 LYS A CA 1
ATOM 4733 C C . LYS A 1 622 ? -11.593 -4.819 40.558 1.00 55.47 622 LYS A C 1
ATOM 4735 O O . LYS A 1 622 ? -11.138 -5.519 41.458 1.00 55.47 622 LYS A O 1
ATOM 4740 N N . PHE A 1 623 ? -12.398 -3.783 40.791 1.00 46.59 623 PHE A N 1
ATOM 4741 C CA . PHE A 1 623 ? -13.142 -3.651 42.052 1.00 46.59 623 PHE A CA 1
ATOM 4742 C C . PHE A 1 623 ? -14.510 -4.260 41.889 1.00 46.59 623 PHE A C 1
ATOM 4744 O O . PHE A 1 623 ? -15.181 -3.875 40.913 1.00 46.59 623 PHE A O 1
#

InterPro domains:
  IPR032811 Putative conjugal transfer protein TraF-related [PF13729] (49-530)

Radius of gyration: 32.64 Å; Cα contacts (8 Å, |Δi|>4): 1519; chains: 1; bounding box: 88×55×96 Å

Foldseek 3Di:
DDPVLVVVLVVVPPDDDFFADDDVLRHLFFPCLFFPLFQDLLDCCVCVRFLQSLLVVADVPGFKFFFAFKKKKGKKFFFFFAPLVVLVVLLVLLVVLLVQCVVQLVALVSGDPVSNVSVCSLQVFPPVPPPQLGADSNPGHNPCLSNQLSSQLRSLCSVFVPNQVNQQRGQKIKGKIKIWDGRPFMWGDDPNWKIKTKTKMKMKIKMKGKQWWRKWKKKKKKKDFDDPDDDDDDDDDDPPPDDPDDMAMFIQIGGSNLRSQLVSLVVVLVVCCVPDPDNLVVLVVDPQDDPPFASQLSSLSRSVRSCCPGSVDDCVSCVRSVCLSVDPSNRVCRVVVRIDIDMDMDMDILIKMKMKMKIKIKMKIKMKTFVCVVVVNDCPVWTKMKMKMKMKIWMKMFMFMAGPVQSVDPQKAFPVRHGRSRLRVCRRPVPIDTDIDMWMKIKMWTDDQWKIKMKIKTRPVFDKDWTPQQVVSCVGFIADSVGHGDRSRVVSQVVCVVVVNHDRGDMDTFDIKMKIKMKGADNVRQKMKIWIWIGDWGADRRGAIWTKTKIKMWGDDPDQQDKIKMKMWMATPDGSRFIKIKIWIHHSSFKIKIKMFTPDWHADPNDTDTSMIMIMIGGGDDD

Sequence (623 aa):
MKLSRIALGMAIAALPLAGAQANQSLNSAGTSATLGGVSNPGSIHSSSHNPASSNIMVREGERFRFGYLSNIGGYLELGEVDDIDDEVEGLIDDIEALDALEEAGNDYNNLSEDDRELVDALARHNQNKPADEQCSPSSLDGTNADMLANCYQGVADNLNDGLLEDLEKGGQLRFGGSVSVPLMPFLFKGGRDWTFGVNVAAHAQFRGQMIASPFGVATTFRTVQNSTSGSGVFASGASASSDGFQSLSADLNISSDKIGKTFVVLDSLIDEYDQADDKDAFLQQYESYDANATEDENYLNAVIEVLKKDAGYTDEELESLTTLAQDETFRQQMQDGSAKLEVDADFTTDTAMEAKAAGVTHLALNYAHNLTSALNLDPTHGTLEGGVRLNYYQARMHRGFLSLRGAAEDDYYTASGDDAADRSGDFFVDDYTQESALGLDVGLLWHARNYQVGATMYNVNEPEFQYPNLADMFADPIFDDQGNVKDRDRTAAENLAAAGRLVLDESVTLTRHTVLEAAYFNDNRTWSLHGYYTLGTATNFVGDEFQDVGISAGYFTQSWLIPGVRAGYNKNLTGTELTTVSAGGTFFGIFNLDMAMSLDTSTVDGTEFPRYFAINLGFEEKF

Secondary structure (DSSP, 8-state):
--GGGHHHHHHTT---------SSSSS-TTTHHHH-S---TT-GGGGGT-GGGHHHHSPTT-SEEE-SEEEEEEEEEE---SSHHHHHHHHHHHHHHHHHHHHTTTBGGGS-HHHHHHHHHGGGTTTTS-TTTS--GGG-BS--HHHHHHHHHHHHHHIIIIIHHHHHHHS-EEE--EEEPTT-SEEEEETTTEEEEEEEEEEEEEEEEEE----EEEEEEEEEE-----------------S-----EEEEEE-GGGHHHHHHHHHHHHHHHHH-SSHHHHHTTSTT--TTS-HHHHHHHHHHHHHHHTS---TTTTHHHHHHHH-HHHHHHHHTTSEEEEEEEEEE---EEEEEEEEEEEEEEEEEEEHHHHHT--GGG-EEEEEEEEEEEEEEEEEEEEEHHHHH--S-B-TTS--HHHHHHHHHHH-EEEEEEEEEEEEEEEE-SSEEEEEEEE-TT--EEEPPPHHHHTSS--B-TTS-B--HHHHHHHHHHHTTS--SS-EEE---EEEEEEEEE-TTSSEEEEEEEEES-EE-TT--EEEEEEEEEEE--S-SSSPEEEEEEEEEEEES--EEEEEEEEETTTEEEEEEEES-EEEETTEEEESEEEEEEEE----

Solvent-accessible surface area (backbone atoms only — not comparable to full-atom values): 31225 Å² total; per-residue (Å²): 132,72,70,73,51,65,59,48,67,65,55,73,72,78,69,96,70,58,2,31,53,92,44,99,38,64,40,41,44,48,65,23,58,20,49,39,83,43,72,38,72,91,35,72,50,23,38,59,56,28,26,12,40,40,55,67,52,46,53,95,91,52,48,67,46,58,22,62,43,32,33,41,28,18,27,44,36,50,22,56,26,76,48,55,65,60,52,54,51,52,49,51,49,48,51,54,23,52,52,50,35,57,77,35,56,43,17,50,86,64,41,53,80,68,51,44,58,46,30,53,53,51,39,68,27,41,68,90,47,60,82,92,49,27,20,52,49,88,71,30,69,49,73,48,53,70,47,50,13,20,37,50,30,19,54,44,44,46,53,49,72,48,51,35,58,45,43,33,44,24,45,25,40,36,38,22,17,24,38,40,41,65,50,27,46,34,36,38,43,58,78,92,50,32,18,40,34,42,36,44,36,40,34,34,39,39,35,38,31,35,44,61,45,67,51,29,39,34,37,37,42,31,43,43,77,52,82,89,82,86,86,84,80,91,72,85,88,74,92,74,89,79,68,98,77,77,75,48,70,23,60,37,78,37,50,47,96,34,43,12,42,43,49,42,54,50,51,53,52,51,52,54,50,74,67,40,94,48,50,69,66,59,46,61,73,40,94,63,49,49,95,88,51,42,73,69,56,29,48,56,38,40,52,56,52,48,38,36,73,73,40,65,48,51,72,76,70,40,41,45,47,54,48,48,74,67,31,70,65,52,53,48,33,49,66,73,53,50,32,44,83,45,79,47,79,44,81,37,51,44,23,24,41,39,36,31,30,24,44,33,42,38,40,36,44,32,39,12,36,39,44,26,74,72,68,71,50,79,59,89,83,28,42,40,23,31,16,37,27,44,34,41,40,42,33,38,21,24,38,32,59,42,19,54,58,23,68,67,45,87,88,37,28,23,88,90,65,37,36,46,58,54,47,25,50,47,35,31,73,74,42,59,29,82,36,73,38,63,32,37,33,43,16,37,28,39,37,43,94,42,39,35,43,35,41,25,38,38,24,74,70,42,36,64,40,57,40,42,45,54,67,63,68,52,71,62,53,26,25,44,99,86,71,47,82,61,42,46,36,55,52,19,50,52,50,34,32,76,72,68,76,40,67,53,79,40,68,38,53,33,40,53,28,33,41,39,27,37,37,40,33,43,98,82,56,34,41,36,41,32,34,39,39,45,45,63,55,35,36,44,82,64,62,52,44,37,21,46,40,36,44,18,41,36,40,48,58,92,46,57,84,49,56,20,42,33,35,21,41,37,33,31,73,35,74,81,49,49,39,32,43,22,38,28,39,30,41,65,58,30,39,31,44,26,37,35,34,31,77,50,60,19,35,58,92,91,40,79,39,59,25,28,43,33,38,38,41,19,34,42,76,79,127

pLDDT: mean 83.71, std 15.72, range [23.02, 98.38]

Mean predicted aligned error: 10.52 Å

Nearest PDB structures (foldseek):
  4rvw-assembly1_A  TM=2.105E-01  e=4.500E-02  Neisseria meningitidis MC58
  6z8i-assembly1_B  TM=1.693E-01  e=2.864E-01  Bacteroides thetaiotaomicron VPI-5482
  6cd2-assembly1_C  TM=1.422E-01  e=3.970E-01  Escherichia coli

Organism: NCBI:txid1122252